Protein AF-0000000075701163 (afdb_homodimer)

Sequence (462 aa):
MAYDEPEAIIFLIDNSDTSINGDFDPSRLDAQKLACERLASYNLKQSPQTEIAIGSIGSECFGIQQSLLNTTSKLHKTFDKIYPGGEALVTKGLLCAMLALKYASRFITSKRIVLFLGSKNNLTNDDAKSIIEKANDENISIDIIAFGTEVDKLGVLEMITRYTYSESFYIRIRNSHNILSDSVLSSVLGPGSTQNQPESFEEDDELTAAIKASLEDSDDNDFYNTNEEIIMAYDEPEAIIFLIDNSDTSINGDFDPSRLDAQKLACERLASYNLKQSPQTEIAIGSIGSECFGIQQSLLNTTSKLHKTFDKIYPGGEALVTKGLLCAMLALKYASRFITSKRIVLFLGSKNNLTNDDAKSIIEKANDENISIDIIAFGTEVDKLGVLEMITRYTYSESFYIRIRNSHNILSDSVLSSVLGPGSTQNQPESFEEDDELTAAIKASLEDSDDNDFYNTNEEII

Nearest PDB structures (foldseek):
  8jtl-assembly1_B  TM=9.350E-01  e=1.895E-15  Arabidopsis thaliana
  8j4a-assembly1_B  TM=9.316E-01  e=2.907E-15  Arabidopsis thaliana
  2x5n-assembly1_A  TM=9.331E-01  e=6.842E-15  Schizosaccharomyces pombe
  8amz-assembly1_W  TM=9.413E-01  e=2.098E-13  Spinacia oleracea
  5mpe-assembly2_W  TM=9.015E-01  e=3.155E-11  Saccharomyces cerevisiae S288C

Organism: Trichomonas vaginalis (strain ATCC PRA-98 / G3) (NCBI:txid412133)

Radius of gyration: 23.23 Å; Cα contacts (8 Å, |Δi|>4): 938; chains: 2; bounding box: 44×66×68 Å

Structure (mmCIF, N/CA/C/O backbone):
data_AF-0000000075701163-model_v1
#
loop_
_entity.id
_entity.type
_entity.pdbx_description
1 polymer '26S proteasome regulatory subunit rpn10-related protein'
#
loop_
_atom_site.group_PDB
_atom_site.id
_atom_site.type_symbol
_atom_site.label_atom_id
_atom_site.label_alt_id
_atom_site.label_comp_id
_atom_site.label_asym_id
_atom_site.label_entity_id
_atom_site.label_seq_id
_atom_site.pdbx_PDB_ins_code
_atom_site.Cartn_x
_atom_site.Cartn_y
_atom_site.Cartn_z
_atom_site.occupancy
_atom_site.B_iso_or_equiv
_atom_site.auth_seq_id
_atom_site.auth_comp_id
_atom_site.auth_asym_id
_atom_site.auth_atom_id
_atom_site.pdbx_PDB_model_num
ATOM 1 N N . MET A 1 1 ? -22.578 -28.234 -10.336 1 47.91 1 MET A N 1
ATOM 2 C CA . MET A 1 1 ? -21.156 -28.531 -10.398 1 47.91 1 MET A CA 1
ATOM 3 C C . MET A 1 1 ? -20.422 -27.984 -9.172 1 47.91 1 MET A C 1
ATOM 5 O O . MET A 1 1 ? -20.734 -26.891 -8.711 1 47.91 1 MET A O 1
ATOM 9 N N . ALA A 1 2 ? -19.844 -28.844 -8.359 1 70.44 2 ALA A N 1
ATOM 10 C CA . ALA A 1 2 ? -19.266 -28.484 -7.062 1 70.44 2 ALA A CA 1
ATOM 11 C C . ALA A 1 2 ? -18.094 -27.531 -7.23 1 70.44 2 ALA A C 1
ATOM 13 O O . ALA A 1 2 ? -17.141 -27.828 -7.961 1 70.44 2 ALA A O 1
ATOM 14 N N . TYR A 1 3 ? -18.219 -26.281 -7.066 1 82.56 3 TYR A N 1
ATOM 15 C CA . TYR A 1 3 ? -17.156 -25.297 -7.168 1 82.56 3 TYR A CA 1
ATOM 16 C C . TYR A 1 3 ? -16.141 -25.453 -6.031 1 82.56 3 TYR A C 1
ATOM 18 O O . TYR A 1 3 ? -16.5 -25.938 -4.953 1 82.56 3 TYR A O 1
ATOM 26 N N . ASP A 1 4 ? -14.82 -25.25 -6.43 1 88.31 4 ASP A N 1
ATOM 27 C CA . ASP A 1 4 ? -13.812 -25.156 -5.375 1 88.31 4 ASP A CA 1
ATOM 28 C C . ASP A 1 4 ? -14.188 -24.062 -4.363 1 88.31 4 ASP A C 1
ATOM 30 O O . ASP A 1 4 ? -15.039 -23.219 -4.645 1 88.31 4 ASP A O 1
ATOM 34 N N . GLU A 1 5 ? -13.617 -24.188 -3.184 1 92.62 5 GLU A N 1
ATOM 35 C CA . GLU A 1 5 ? -13.812 -23.156 -2.174 1 92.62 5 GLU A CA 1
ATOM 36 C C . GLU A 1 5 ? -13.312 -21.797 -2.672 1 92.62 5 GLU A C 1
ATOM 38 O O . GLU A 1 5 ? -12.242 -21.719 -3.285 1 92.62 5 GLU A O 1
ATOM 43 N N . PRO A 1 6 ? -14.086 -20.781 -2.42 1 96.06 6 PRO A N 1
ATOM 44 C CA . PRO A 1 6 ? -13.664 -19.453 -2.855 1 96.06 6 PRO A CA 1
ATOM 45 C C . PRO A 1 6 ? -12.422 -18.953 -2.123 1 96.06 6 PRO A C 1
ATOM 47 O O . PRO A 1 6 ? -12.219 -19.281 -0.951 1 96.06 6 PRO A O 1
ATOM 50 N N . GLU A 1 7 ? -11.633 -18.203 -2.879 1 97.19 7 GLU A N 1
ATOM 51 C CA . GLU A 1 7 ? -10.445 -17.578 -2.305 1 97.19 7 GLU A CA 1
ATOM 52 C C . GLU A 1 7 ? -10.406 -16.078 -2.609 1 97.19 7 GLU A C 1
ATOM 54 O O . GLU A 1 7 ? -10.953 -15.633 -3.619 1 97.19 7 GLU A O 1
ATOM 59 N N . ALA A 1 8 ? -9.859 -15.32 -1.653 1 97.94 8 ALA A N 1
ATOM 60 C CA . ALA A 1 8 ? -9.414 -13.961 -1.953 1 97.94 8 ALA A CA 1
ATOM 61 C C . ALA A 1 8 ? -7.957 -13.945 -2.393 1 97.94 8 ALA A C 1
ATOM 63 O O . ALA A 1 8 ? -7.062 -14.289 -1.615 1 97.94 8 ALA A O 1
ATOM 64 N N . ILE A 1 9 ? -7.734 -13.57 -3.68 1 98.38 9 ILE A N 1
ATOM 65 C CA . ILE A 1 9 ? -6.398 -13.68 -4.254 1 98.38 9 ILE A CA 1
ATOM 66 C C . ILE A 1 9 ? -5.898 -12.289 -4.656 1 98.38 9 ILE A C 1
ATOM 68 O O . ILE A 1 9 ? -6.602 -11.539 -5.336 1 98.38 9 ILE A O 1
ATOM 72 N N . ILE A 1 10 ? -4.711 -11.93 -4.184 1 98.56 10 ILE A N 1
ATOM 73 C CA . ILE A 1 10 ? -4.039 -10.727 -4.672 1 98.56 10 ILE A CA 1
ATOM 74 C C . ILE A 1 10 ? -2.869 -11.125 -5.57 1 98.56 10 ILE A C 1
ATOM 76 O O . ILE A 1 10 ? -1.951 -11.82 -5.133 1 98.56 10 ILE A O 1
ATOM 80 N N . PHE A 1 11 ? -2.916 -10.688 -6.82 1 98.81 11 PHE A N 1
ATOM 81 C CA . PHE A 1 11 ? -1.769 -10.812 -7.707 1 98.81 11 PHE A CA 1
ATOM 82 C C . PHE A 1 11 ? -0.858 -9.594 -7.59 1 98.81 11 PHE A C 1
ATOM 84 O O . PHE A 1 11 ? -1.31 -8.461 -7.75 1 98.81 11 PHE A O 1
ATOM 91 N N . LEU A 1 12 ? 0.351 -9.805 -7.254 1 98.69 12 LEU A N 1
ATOM 92 C CA . LEU A 1 12 ? 1.346 -8.734 -7.176 1 98.69 12 LEU A CA 1
ATOM 93 C C . LEU A 1 12 ? 2.238 -8.734 -8.414 1 98.69 12 LEU A C 1
ATOM 95 O O . LEU A 1 12 ? 2.977 -9.695 -8.648 1 98.69 12 LEU A O 1
ATOM 99 N N . ILE A 1 13 ? 2.193 -7.625 -9.117 1 98.5 13 ILE A N 1
ATOM 100 C CA . ILE A 1 13 ? 2.92 -7.465 -10.367 1 98.5 13 ILE A CA 1
ATOM 101 C C . ILE A 1 13 ? 4.25 -6.762 -10.109 1 98.5 13 ILE A C 1
ATOM 103 O O . ILE A 1 13 ? 4.293 -5.734 -9.43 1 98.5 13 ILE A O 1
ATOM 107 N N . ASP A 1 14 ? 5.316 -7.34 -10.625 1 98.44 14 ASP A N 1
ATOM 108 C CA . ASP A 1 14 ? 6.605 -6.652 -10.633 1 98.44 14 ASP A CA 1
ATOM 109 C C . ASP A 1 14 ? 6.664 -5.602 -11.734 1 98.44 14 ASP A C 1
ATOM 111 O O . ASP A 1 14 ? 6.93 -5.93 -12.898 1 98.44 14 ASP A O 1
ATOM 115 N N . ASN A 1 15 ? 6.422 -4.375 -11.336 1 97.81 15 ASN A N 1
ATOM 116 C CA . ASN A 1 15 ? 6.5 -3.268 -12.289 1 97.81 15 ASN A CA 1
ATOM 117 C C . ASN A 1 15 ? 7.777 -2.457 -12.094 1 97.81 15 ASN A C 1
ATOM 119 O O . ASN A 1 15 ? 7.789 -1.245 -12.312 1 97.81 15 ASN A O 1
ATOM 123 N N . SER 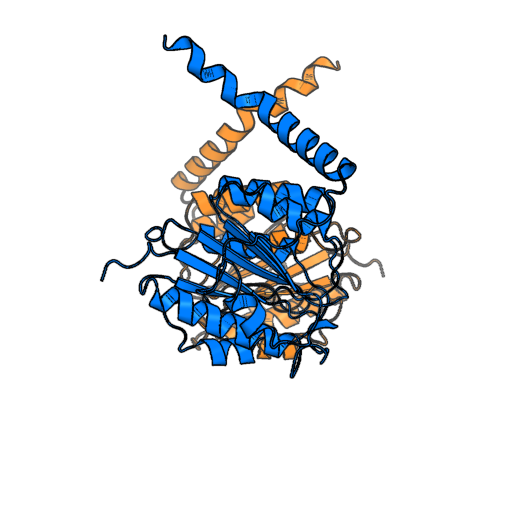A 1 16 ? 8.859 -3.113 -11.648 1 96.81 16 SER A N 1
ATOM 124 C CA . SER A 1 16 ? 10.148 -2.439 -11.516 1 96.81 16 SER A CA 1
ATOM 125 C C . SER A 1 16 ? 10.703 -2.039 -12.883 1 96.81 16 SER A C 1
ATOM 127 O O . SER A 1 16 ? 10.109 -2.344 -13.914 1 96.81 16 SER A O 1
ATOM 129 N N . ASP A 1 17 ? 11.836 -1.36 -12.867 1 96.94 17 ASP A N 1
ATOM 130 C CA . ASP A 1 17 ? 12.484 -0.899 -14.086 1 96.94 17 ASP A CA 1
ATOM 131 C C . ASP A 1 17 ? 12.766 -2.064 -15.039 1 96.94 17 ASP A C 1
ATOM 133 O O . ASP A 1 17 ? 12.648 -1.921 -16.25 1 96.94 17 ASP A O 1
ATOM 137 N N . THR A 1 18 ? 13.07 -3.213 -14.562 1 97.25 18 THR A N 1
ATOM 138 C CA . THR A 1 18 ? 13.43 -4.391 -15.344 1 97.25 18 THR A CA 1
ATOM 139 C C . THR A 1 18 ? 12.219 -4.918 -16.109 1 97.25 18 THR A C 1
ATOM 141 O O . THR A 1 18 ? 12.367 -5.664 -17.078 1 97.25 18 THR A O 1
ATOM 144 N N . SER A 1 19 ? 11.062 -4.445 -15.727 1 97.19 19 SER A N 1
ATOM 145 C CA . SER A 1 19 ? 9.844 -4.992 -16.312 1 97.19 19 SER A CA 1
ATOM 146 C C . SER A 1 19 ? 9.672 -4.516 -17.75 1 97.19 19 SER A C 1
ATOM 148 O O . SER A 1 19 ? 8.836 -5.051 -18.5 1 97.19 19 SER A O 1
ATOM 150 N N . ILE A 1 20 ? 10.445 -3.555 -18.188 1 97.19 20 ILE A N 1
ATOM 151 C CA . ILE A 1 20 ? 10.375 -3.053 -19.547 1 97.19 20 ILE A CA 1
ATOM 152 C C . ILE A 1 20 ? 11.117 -4.004 -20.484 1 97.19 20 ILE A C 1
ATOM 154 O O . ILE A 1 20 ? 11.008 -3.885 -21.719 1 97.19 20 ILE A O 1
ATOM 158 N N . ASN A 1 21 ? 11.906 -4.922 -19.938 1 95.56 21 ASN A N 1
ATOM 159 C CA . ASN A 1 21 ? 12.719 -5.82 -20.75 1 95.56 21 ASN A CA 1
ATOM 160 C C . ASN A 1 21 ? 11.844 -6.668 -21.688 1 95.56 21 ASN A C 1
ATOM 162 O O . ASN A 1 21 ? 10.766 -7.113 -21.297 1 95.56 21 ASN A O 1
ATOM 166 N N . GLY A 1 22 ? 12.352 -7.039 -22.797 1 94.94 22 GLY A N 1
ATOM 167 C CA . GLY A 1 22 ? 11.586 -7.723 -23.828 1 94.94 22 GLY A CA 1
ATOM 168 C C . GLY A 1 22 ? 11.898 -9.203 -23.922 1 94.94 22 GLY A C 1
ATOM 169 O O . GLY A 1 22 ? 11.531 -9.859 -24.891 1 94.94 22 GLY A O 1
ATOM 170 N N . ASP A 1 23 ? 12.57 -9.766 -22.938 1 94.69 23 ASP A N 1
ATOM 171 C CA . ASP A 1 23 ? 12.93 -11.18 -22.984 1 94.69 23 ASP A CA 1
ATOM 172 C C . ASP A 1 23 ? 11.703 -12.07 -22.797 1 94.69 23 ASP A C 1
ATOM 174 O O . ASP A 1 23 ? 11.719 -13.25 -23.156 1 94.69 23 ASP A O 1
ATOM 178 N N . PHE A 1 24 ? 10.727 -11.586 -22.156 1 95.19 24 PHE A N 1
ATOM 179 C CA . PHE A 1 24 ? 9.383 -12.156 -22.141 1 95.19 24 PHE A CA 1
ATOM 180 C C . PHE A 1 24 ? 8.422 -11.297 -22.953 1 95.19 24 PHE A C 1
ATOM 182 O O . PHE A 1 24 ? 8.133 -10.164 -22.578 1 95.19 24 PHE A O 1
ATOM 189 N N . ASP A 1 25 ? 7.91 -11.867 -23.938 1 92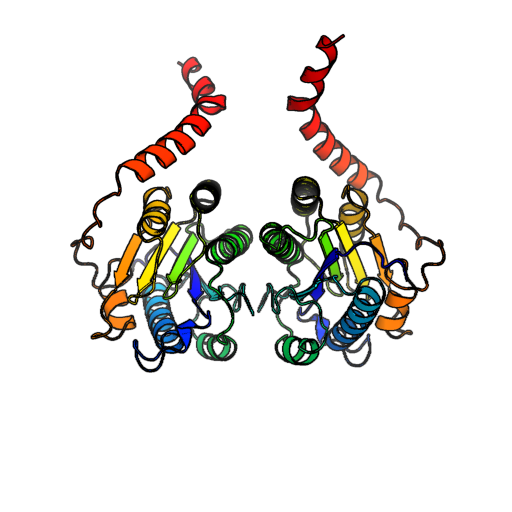.56 25 ASP A N 1
ATOM 190 C CA . ASP A 1 25 ? 7.246 -11.094 -24.984 1 92.56 25 ASP A CA 1
ATOM 191 C C . ASP A 1 25 ? 5.906 -10.547 -24.5 1 92.56 25 ASP A C 1
ATOM 193 O O . ASP A 1 25 ? 5.129 -11.273 -23.875 1 92.56 25 ASP A O 1
ATOM 197 N N . PRO A 1 26 ? 5.555 -9.273 -25.031 1 95.5 26 PRO A N 1
ATOM 198 C CA . PRO A 1 26 ? 6.367 -8.219 -25.641 1 95.5 26 PRO A CA 1
ATOM 199 C C . PRO A 1 26 ? 7.27 -7.512 -24.625 1 95.5 26 PRO A C 1
ATOM 201 O O . PRO A 1 26 ? 8.242 -6.855 -25.016 1 95.5 26 PRO A O 1
ATOM 204 N N . SER A 1 27 ? 6.938 -7.457 -23.359 1 96.81 27 SER A N 1
ATOM 205 C CA . SER A 1 27 ? 7.742 -7.023 -22.219 1 96.81 27 SER A CA 1
ATOM 206 C C . SER A 1 27 ? 7.449 -7.863 -20.984 1 96.81 27 SER A C 1
ATOM 208 O O . SER A 1 27 ? 6.414 -8.531 -20.922 1 96.81 27 SER A O 1
ATOM 210 N N . ARG A 1 28 ? 8.367 -7.867 -20.078 1 97.44 28 ARG A N 1
ATOM 211 C CA . ARG A 1 28 ? 8.117 -8.586 -18.828 1 97.44 28 ARG A CA 1
ATOM 212 C C . ARG A 1 28 ? 6.816 -8.125 -18.188 1 97.44 28 ARG A C 1
ATOM 214 O O . ARG A 1 28 ? 6.062 -8.93 -17.641 1 97.44 28 ARG A O 1
ATOM 221 N N . LEU A 1 29 ? 6.578 -6.824 -18.219 1 98.19 29 LEU A N 1
ATOM 222 C CA . LEU A 1 29 ? 5.355 -6.277 -17.641 1 98.19 29 LEU A CA 1
ATOM 223 C C . LEU A 1 29 ? 4.125 -6.832 -18.344 1 98.19 29 LEU A C 1
ATOM 225 O O . LEU A 1 29 ? 3.193 -7.312 -17.688 1 98.19 29 LEU A O 1
ATOM 229 N N . ASP A 1 30 ? 4.145 -6.801 -19.641 1 97.75 30 ASP A N 1
ATOM 230 C CA . ASP A 1 30 ? 3.008 -7.297 -20.406 1 97.75 30 ASP A CA 1
ATOM 231 C C . ASP A 1 30 ? 2.826 -8.805 -20.203 1 97.75 30 ASP A C 1
ATOM 233 O O . ASP A 1 30 ? 1.697 -9.297 -20.156 1 97.75 30 ASP A O 1
ATOM 237 N N . ALA A 1 31 ? 3.898 -9.492 -20.156 1 97.81 31 ALA A N 1
ATOM 238 C CA . ALA A 1 31 ? 3.854 -10.938 -19.938 1 97.81 31 ALA A CA 1
ATOM 239 C C . ALA A 1 31 ? 3.211 -11.273 -18.594 1 97.81 31 ALA A C 1
ATOM 241 O O . ALA A 1 31 ? 2.412 -12.211 -18.5 1 97.81 31 ALA A O 1
ATOM 242 N N . GLN A 1 32 ? 3.578 -10.57 -17.547 1 98.25 32 GLN A N 1
ATOM 243 C CA . GLN A 1 32 ? 2.975 -10.758 -16.234 1 98.25 32 GLN A CA 1
ATOM 244 C C . GLN A 1 32 ? 1.476 -10.477 -16.266 1 98.25 32 GLN A C 1
ATOM 246 O O . GLN A 1 32 ? 0.684 -11.234 -15.703 1 98.25 32 GLN A O 1
ATOM 251 N N . LYS A 1 33 ? 1.145 -9.32 -16.922 1 98.25 33 LYS A N 1
ATOM 252 C CA . LYS A 1 33 ? -0.262 -8.945 -17.016 1 98.25 33 LYS A CA 1
ATOM 253 C C . LYS A 1 33 ? -1.088 -10.047 -17.672 1 98.25 33 LYS A C 1
ATOM 255 O O . LYS A 1 33 ? -2.16 -10.398 -17.172 1 98.25 33 LYS A O 1
ATOM 260 N N . LEU A 1 34 ? -0.58 -10.594 -18.766 1 97.75 34 LEU A N 1
ATOM 261 C CA . LEU A 1 34 ? -1.268 -11.672 -19.484 1 97.75 34 LEU A CA 1
ATOM 262 C C . LEU A 1 34 ? -1.394 -12.906 -18.594 1 97.75 34 LEU A C 1
ATOM 264 O O . LEU A 1 34 ? -2.461 -13.523 -18.531 1 97.75 34 LEU A O 1
ATOM 268 N N . ALA A 1 35 ? -0.301 -13.289 -17.938 1 97.81 35 ALA A N 1
ATOM 269 C CA . ALA A 1 35 ? -0.323 -14.445 -17.047 1 97.81 35 ALA A CA 1
ATOM 270 C C . ALA A 1 35 ? -1.339 -14.25 -15.914 1 97.81 35 ALA A C 1
ATOM 272 O O . ALA A 1 35 ? -2.086 -15.172 -15.586 1 97.81 35 ALA A O 1
ATOM 273 N N . CYS A 1 36 ? -1.341 -13.102 -15.359 1 98.06 36 CYS A N 1
ATOM 274 C CA . CYS A 1 36 ? -2.277 -12.75 -14.297 1 98.06 36 CYS A CA 1
ATOM 275 C C . CYS A 1 36 ? -3.719 -12.875 -14.781 1 98.06 36 CYS A C 1
ATOM 277 O O . CYS A 1 36 ? -4.559 -13.461 -14.094 1 98.06 36 CYS A O 1
ATOM 279 N N . GLU A 1 37 ? -3.953 -12.289 -15.891 1 97.81 37 GLU A N 1
ATOM 280 C CA . GLU A 1 37 ? -5.297 -12.312 -16.453 1 97.81 37 GLU A CA 1
ATOM 281 C C . GLU A 1 37 ? -5.781 -13.742 -16.672 1 97.81 37 GLU A C 1
ATOM 283 O O . GLU A 1 37 ? -6.918 -14.078 -16.328 1 97.81 37 GLU A O 1
ATOM 288 N N . ARG A 1 38 ? -5.004 -14.562 -17.203 1 97.19 38 ARG A N 1
ATOM 289 C CA . ARG A 1 38 ? -5.375 -15.945 -17.469 1 97.19 38 ARG A CA 1
ATOM 290 C C . ARG A 1 38 ? -5.531 -16.75 -16.188 1 97.19 38 ARG A C 1
ATOM 292 O O . ARG A 1 38 ? -6.445 -17.562 -16.062 1 97.19 38 ARG A O 1
ATOM 299 N N . LEU A 1 39 ? -4.625 -16.531 -15.234 1 97.5 39 LEU A N 1
ATOM 300 C CA . LEU A 1 39 ? -4.746 -17.203 -13.945 1 97.5 39 LEU A CA 1
ATOM 301 C C . LEU A 1 39 ? -6.027 -16.766 -13.234 1 97.5 39 LEU A C 1
ATOM 303 O O . LEU A 1 39 ? -6.719 -17.609 -12.641 1 97.5 39 LEU A O 1
ATOM 307 N N . ALA A 1 40 ? -6.289 -15.469 -13.25 1 97.81 40 ALA A N 1
ATOM 308 C CA . ALA A 1 40 ? -7.5 -14.945 -12.633 1 97.81 40 ALA A CA 1
ATOM 309 C C . ALA A 1 40 ? -8.75 -15.578 -13.242 1 97.81 40 ALA A C 1
ATOM 311 O O . ALA A 1 40 ? -9.664 -15.977 -12.516 1 97.81 40 ALA A O 1
ATOM 312 N N . SER A 1 41 ? -8.766 -15.656 -14.57 1 97.25 41 SER A N 1
ATOM 313 C CA . SER A 1 41 ? -9.883 -16.266 -15.266 1 97.25 41 SER A CA 1
ATOM 314 C C . SER A 1 41 ? -10.047 -17.734 -14.867 1 97.25 41 SER A C 1
ATOM 316 O O . SER A 1 41 ? -11.164 -18.203 -14.648 1 97.25 41 SER A O 1
ATOM 318 N N . TYR A 1 42 ? -8.953 -18.422 -14.789 1 96.69 42 TYR A N 1
ATOM 319 C CA . TYR A 1 42 ? -8.961 -19.828 -14.383 1 96.69 42 TYR A CA 1
ATOM 320 C C . TYR A 1 42 ? -9.523 -19.969 -12.969 1 96.69 42 TYR A C 1
ATOM 322 O O . TYR A 1 42 ? -10.391 -20.812 -12.727 1 96.69 42 TYR A O 1
ATOM 330 N N . ASN A 1 43 ? -9.039 -19.109 -12.023 1 96.75 43 ASN A N 1
ATOM 331 C CA . ASN A 1 43 ? -9.492 -19.156 -10.633 1 96.75 43 ASN A CA 1
ATOM 332 C C . ASN A 1 43 ? -10.992 -18.906 -10.523 1 96.75 43 ASN A C 1
ATOM 334 O O . ASN A 1 43 ? -11.688 -19.578 -9.758 1 96.75 43 ASN A O 1
ATOM 338 N N . LEU A 1 44 ? -11.469 -17.906 -11.273 1 96.88 44 LEU A N 1
ATOM 339 C CA . LEU A 1 44 ? -12.883 -17.531 -11.227 1 96.88 44 LEU A CA 1
ATOM 340 C C . LEU A 1 44 ? -13.75 -18.625 -11.828 1 96.88 44 LEU A C 1
ATOM 342 O O . LEU A 1 44 ? -14.891 -18.828 -11.391 1 96.88 44 LEU A O 1
ATOM 346 N N . LYS A 1 45 ? -13.258 -19.328 -12.844 1 95.5 45 LYS A N 1
ATOM 347 C CA . LYS A 1 45 ? -13.977 -20.469 -13.422 1 95.5 45 LYS A CA 1
ATOM 348 C C . LYS A 1 45 ? -14.094 -21.609 -12.422 1 95.5 45 LYS A C 1
ATOM 350 O O . LYS A 1 45 ? -15.117 -22.297 -12.359 1 95.5 45 LYS A O 1
ATOM 355 N N . GLN A 1 46 ? -13.016 -21.812 -11.641 1 94.69 46 GLN A N 1
ATOM 356 C CA . GLN A 1 46 ? -13.008 -22.875 -10.641 1 94.69 46 GLN A CA 1
ATOM 357 C C . GLN A 1 46 ? -13.938 -22.547 -9.477 1 94.69 46 GLN A C 1
ATOM 359 O O . GLN A 1 46 ? -14.523 -23.453 -8.867 1 94.69 46 GLN A O 1
ATOM 364 N N . SER A 1 47 ? -14.016 -21.297 -9.156 1 95.75 47 SER A N 1
ATOM 365 C CA . SER A 1 47 ? -14.859 -20.812 -8.062 1 95.75 47 SER A CA 1
ATOM 366 C C . SER A 1 47 ? -15.32 -19.391 -8.312 1 95.75 47 SER A C 1
ATOM 368 O O . SER A 1 47 ? -14.625 -18.438 -7.961 1 95.75 47 SER A O 1
ATOM 370 N N . PRO A 1 48 ? -16.562 -19.219 -8.711 1 95.44 48 PRO A N 1
ATOM 371 C CA . PRO A 1 48 ? -17.062 -17.906 -9.141 1 95.44 48 PRO A CA 1
ATOM 372 C C . PRO A 1 48 ? -17.109 -16.906 -7.992 1 95.44 48 PRO A C 1
ATOM 374 O O . PRO A 1 48 ? -17.203 -15.695 -8.234 1 95.44 48 PRO A O 1
ATOM 377 N N . GLN A 1 49 ? -17.078 -17.375 -6.785 1 95.88 49 GLN A N 1
ATOM 378 C CA . GLN A 1 49 ? -17.141 -16.469 -5.637 1 95.88 49 GLN A CA 1
ATOM 379 C C . GLN A 1 49 ? -15.75 -15.969 -5.258 1 95.88 49 GLN A C 1
ATOM 381 O O . GLN A 1 49 ? -15.609 -15.102 -4.391 1 95.88 49 GLN A O 1
ATOM 386 N N . THR A 1 50 ? -14.773 -16.516 -5.973 1 96.88 50 THR A N 1
ATOM 387 C CA . THR A 1 50 ? -13.406 -16.047 -5.766 1 96.88 50 THR A CA 1
ATOM 388 C C . THR A 1 50 ? -13.289 -14.562 -6.094 1 96.88 50 THR A C 1
ATOM 390 O O . THR A 1 50 ? -13.93 -14.078 -7.027 1 96.88 50 THR A O 1
ATOM 393 N N . GLU A 1 51 ? -12.508 -13.828 -5.262 1 97 51 GLU A N 1
ATOM 394 C CA . GLU A 1 51 ? -12.242 -12.414 -5.496 1 97 51 GLU A CA 1
ATOM 395 C C . GLU A 1 51 ? -10.773 -12.172 -5.824 1 97 51 GLU A C 1
ATOM 397 O O . GLU A 1 51 ? -9.891 -12.805 -5.238 1 97 51 GLU A O 1
ATOM 402 N N . ILE A 1 52 ? -10.617 -11.242 -6.816 1 97.62 52 ILE A N 1
ATOM 403 C CA . ILE A 1 52 ? -9.281 -10.992 -7.336 1 97.62 52 ILE A CA 1
ATOM 404 C C . ILE A 1 52 ? -8.922 -9.516 -7.156 1 97.62 52 ILE A C 1
ATOM 406 O O . ILE A 1 52 ? -9.727 -8.641 -7.488 1 97.62 52 ILE A O 1
ATOM 410 N N . ALA A 1 53 ? -7.777 -9.266 -6.578 1 97.62 53 ALA A N 1
ATOM 411 C CA . ALA A 1 53 ? -7.18 -7.93 -6.531 1 97.62 53 ALA A CA 1
ATOM 412 C C . ALA A 1 53 ? -5.84 -7.906 -7.262 1 97.62 53 ALA A C 1
ATOM 414 O O . ALA A 1 53 ? -5.211 -8.945 -7.453 1 97.62 53 ALA A O 1
ATOM 415 N N . ILE A 1 54 ? -5.449 -6.672 -7.66 1 98.12 54 ILE A N 1
ATOM 416 C CA . ILE A 1 54 ? -4.176 -6.465 -8.344 1 98.12 54 ILE A CA 1
ATOM 417 C C . ILE A 1 54 ? -3.334 -5.449 -7.578 1 98.12 54 ILE A C 1
ATOM 419 O O . ILE A 1 54 ? -3.836 -4.398 -7.168 1 98.12 54 ILE A O 1
ATOM 423 N N . GLY A 1 55 ? -2.129 -5.773 -7.355 1 97.62 55 GLY A N 1
ATOM 424 C CA . GLY A 1 55 ? -1.154 -4.852 -6.793 1 97.62 55 GLY A CA 1
ATOM 425 C C . GLY A 1 55 ? 0.136 -4.789 -7.59 1 97.62 55 GLY A C 1
ATOM 426 O O . GLY A 1 55 ? 0.317 -5.547 -8.547 1 97.62 55 GLY A O 1
ATOM 427 N N . SER A 1 56 ? 0.943 -3.867 -7.273 1 97.12 56 SER A N 1
ATOM 428 C CA . SER A 1 56 ? 2.258 -3.713 -7.887 1 97.12 56 SER A CA 1
ATOM 429 C C . SER A 1 56 ? 3.338 -3.494 -6.832 1 97.12 56 SER A C 1
ATOM 431 O O . SER A 1 56 ? 3.039 -3.113 -5.699 1 97.12 56 SER A O 1
ATOM 433 N N . ILE A 1 57 ? 4.598 -3.756 -7.25 1 97.06 57 ILE A N 1
ATOM 434 C CA . ILE A 1 57 ? 5.617 -3.748 -6.207 1 97.06 57 ILE A CA 1
ATOM 435 C C . ILE A 1 57 ? 6.781 -2.857 -6.629 1 97.06 57 ILE A C 1
ATOM 437 O O . ILE A 1 57 ? 7.82 -2.826 -5.965 1 97.06 57 ILE A O 1
ATOM 441 N N . GLY A 1 58 ? 6.68 -2.127 -7.711 1 95.44 58 GLY A N 1
ATOM 442 C CA . GLY A 1 58 ? 7.707 -1.164 -8.078 1 95.44 58 GLY A CA 1
ATOM 443 C C . GLY A 1 58 ? 7.785 0.016 -7.125 1 95.44 58 GLY A C 1
ATOM 444 O O . GLY A 1 58 ? 6.754 0.524 -6.676 1 95.44 58 GLY A O 1
ATOM 445 N N . SER A 1 59 ? 8.938 0.467 -6.934 1 91.56 59 SER A N 1
ATOM 446 C CA . SER A 1 59 ? 9.148 1.446 -5.871 1 91.56 59 SER A CA 1
ATOM 447 C C . SER A 1 59 ? 8.578 2.809 -6.254 1 91.56 59 SER A C 1
ATOM 449 O O . SER A 1 59 ? 8.344 3.652 -5.387 1 91.56 59 SER A O 1
ATOM 451 N N . GLU A 1 60 ? 8.461 3.105 -7.488 1 87.69 60 GLU A N 1
ATOM 452 C CA . GLU A 1 60 ? 7.887 4.387 -7.883 1 87.69 60 GLU A CA 1
ATOM 453 C C . GLU A 1 60 ? 6.391 4.438 -7.59 1 87.69 60 GLU A C 1
ATOM 455 O O . GLU A 1 60 ? 5.848 5.5 -7.285 1 87.69 60 GLU A O 1
ATOM 460 N N . CYS A 1 61 ? 5.738 3.354 -7.734 1 86.31 61 CYS A N 1
ATOM 461 C CA . CYS A 1 61 ? 4.312 3.203 -7.461 1 86.31 61 CYS A CA 1
ATOM 462 C C . CYS A 1 61 ? 3.988 1.779 -7.02 1 86.31 61 CYS A C 1
ATOM 464 O O . CYS A 1 61 ? 3.99 0.858 -7.84 1 86.31 61 CYS A O 1
ATOM 466 N N . PHE A 1 62 ? 3.74 1.687 -5.691 1 89.25 62 PHE A N 1
ATOM 467 C CA . PHE A 1 62 ? 3.393 0.346 -5.234 1 89.25 62 PHE A CA 1
ATOM 468 C C . PHE A 1 62 ? 2.135 0.376 -4.375 1 89.25 62 PHE A C 1
ATOM 470 O O . PHE A 1 62 ? 1.75 1.431 -3.865 1 89.25 62 PHE A O 1
ATOM 477 N N . GLY A 1 63 ? 1.572 -0.847 -4.32 1 93.12 63 GLY A N 1
ATOM 478 C CA . GLY A 1 63 ? 0.348 -1.008 -3.553 1 93.12 63 GLY A CA 1
ATOM 479 C C . GLY A 1 63 ? -0.757 -1.701 -4.328 1 93.12 63 GLY A C 1
ATOM 480 O O . GLY A 1 63 ? -0.484 -2.482 -5.242 1 93.12 63 GLY A O 1
ATOM 481 N N . ILE A 1 64 ? -1.996 -1.533 -3.805 1 94.75 64 ILE A N 1
ATOM 482 C CA . ILE A 1 64 ? -3.148 -2.17 -4.434 1 94.75 64 ILE A CA 1
ATOM 483 C C . ILE A 1 64 ? -3.729 -1.248 -5.504 1 94.75 64 ILE A C 1
ATOM 485 O O . ILE A 1 64 ? -4.062 -0.094 -5.223 1 94.75 64 ILE A O 1
ATOM 489 N N . GLN A 1 65 ? -3.797 -1.756 -6.699 1 93.62 65 GLN A N 1
ATOM 490 C CA . GLN A 1 65 ? -4.242 -0.976 -7.848 1 93.62 65 GLN A CA 1
ATOM 491 C C . GLN A 1 65 ? -5.715 -1.232 -8.148 1 93.62 65 GLN A C 1
ATOM 493 O O . GLN A 1 65 ? -6.375 -0.415 -8.797 1 93.62 65 GLN A O 1
ATOM 498 N N . GLN A 1 66 ? -6.141 -2.326 -7.742 1 93.5 66 GLN A N 1
ATOM 499 C CA . GLN A 1 66 ? -7.543 -2.723 -7.828 1 93.5 66 GLN A CA 1
ATOM 500 C C . GLN A 1 66 ? -7.941 -3.602 -6.648 1 93.5 66 GLN A C 1
ATOM 502 O O . GLN A 1 66 ? -7.258 -4.578 -6.332 1 93.5 66 GLN A O 1
ATOM 507 N N . SER A 1 67 ? -9.023 -3.209 -6.062 1 92.25 67 SER A N 1
ATOM 508 C CA . SER A 1 67 ? -9.508 -3.98 -4.922 1 92.25 67 SER A CA 1
ATOM 509 C C . SER A 1 67 ? -10.156 -5.285 -5.375 1 92.25 67 SER A C 1
ATOM 511 O O . SER A 1 67 ? -10.25 -5.555 -6.574 1 92.25 67 SER A O 1
ATOM 513 N N . LEU A 1 68 ? -10.5 -6.062 -4.398 1 94.31 68 LEU A N 1
ATOM 514 C CA . LEU A 1 68 ? -11.039 -7.402 -4.625 1 94.31 68 LEU A CA 1
ATOM 515 C C . LEU A 1 68 ? -12.367 -7.332 -5.371 1 94.31 68 LEU A C 1
ATOM 517 O O . LEU A 1 68 ? -13.305 -6.668 -4.922 1 94.31 68 LEU A O 1
ATOM 521 N N . LEU A 1 69 ? -12.352 -7.973 -6.539 1 94.44 69 LEU A N 1
ATOM 522 C CA . LEU A 1 69 ? -13.547 -8.109 -7.363 1 94.44 69 LEU A CA 1
ATOM 523 C C . LEU A 1 69 ? -13.734 -9.555 -7.812 1 94.44 69 LEU A C 1
ATOM 525 O O . LEU A 1 69 ? -12.758 -10.297 -7.953 1 94.44 69 LEU A O 1
ATOM 529 N N . ASN A 1 70 ? -14.969 -9.953 -8.062 1 95.88 70 ASN A N 1
ATOM 530 C CA . ASN A 1 70 ? -15.242 -11.312 -8.523 1 95.88 70 ASN A CA 1
ATOM 531 C C . ASN A 1 70 ? -15.422 -11.367 -10.039 1 95.88 70 ASN A C 1
ATOM 533 O O . ASN A 1 70 ? -16.266 -12.102 -10.539 1 95.88 70 ASN A O 1
ATOM 537 N N . THR A 1 71 ? -14.703 -10.5 -10.711 1 95.62 71 THR A N 1
ATOM 538 C CA . THR A 1 71 ? -14.75 -10.453 -12.172 1 95.62 71 THR A CA 1
ATOM 539 C C . THR A 1 71 ? -13.414 -9.969 -12.734 1 95.62 71 THR A C 1
ATOM 541 O O . THR A 1 71 ? -12.578 -9.438 -12 1 95.62 71 THR A O 1
ATOM 544 N N . THR A 1 72 ? -13.18 -10.242 -13.984 1 95.69 72 THR A N 1
ATOM 545 C CA . THR A 1 72 ? -11.969 -9.766 -14.648 1 95.69 72 THR A CA 1
ATOM 546 C C . THR A 1 72 ? -12.281 -8.555 -15.531 1 95.69 72 THR A C 1
ATOM 548 O O . THR A 1 72 ? -11.414 -8.086 -16.266 1 95.69 72 THR A O 1
ATOM 551 N N . SER A 1 73 ? -13.461 -7.992 -15.461 1 94.31 73 SER A N 1
ATOM 552 C CA . SER A 1 73 ? -13.938 -6.969 -16.391 1 94.31 73 SER A CA 1
ATOM 553 C C . SER A 1 73 ? -13.102 -5.699 -16.281 1 94.31 73 SER A C 1
ATOM 555 O O . SER A 1 73 ? -12.93 -4.973 -17.266 1 94.31 73 SER A O 1
ATOM 557 N N . LYS A 1 74 ? -12.516 -5.402 -15.141 1 91.75 74 LYS A N 1
ATOM 558 C CA . LYS A 1 74 ? -11.797 -4.148 -14.914 1 91.75 74 LYS A CA 1
ATOM 559 C C . LYS A 1 74 ? -10.289 -4.352 -15 1 91.75 74 LYS A C 1
ATOM 561 O O . LYS A 1 74 ? -9.523 -3.396 -14.898 1 91.75 74 LYS A O 1
ATOM 566 N N . LEU A 1 75 ? -9.82 -5.555 -15.297 1 94.12 75 LEU A N 1
ATOM 567 C CA . LEU A 1 75 ? -8.398 -5.871 -15.227 1 94.12 75 LEU A CA 1
ATOM 568 C C . LEU A 1 75 ? -7.605 -5.047 -16.234 1 94.12 75 LEU A C 1
ATOM 570 O O . LEU A 1 75 ? -6.535 -4.527 -15.914 1 94.12 75 LEU A O 1
ATOM 574 N N . HIS A 1 76 ? -8.211 -4.977 -17.359 1 93.38 76 HIS A N 1
ATOM 575 C CA . HIS A 1 76 ? -7.488 -4.27 -18.422 1 93.38 76 HIS A CA 1
ATOM 576 C C . HIS A 1 76 ? -7.273 -2.805 -18.047 1 93.38 76 HIS A C 1
ATOM 578 O O . HIS A 1 76 ? -6.188 -2.262 -18.266 1 93.38 76 HIS A O 1
ATOM 584 N N . LYS A 1 77 ? -8.297 -2.172 -17.531 1 91.5 77 LYS A N 1
ATOM 585 C CA . LYS A 1 77 ? -8.195 -0.782 -17.094 1 91.5 77 LYS A CA 1
ATOM 586 C C . LYS A 1 77 ? -7.176 -0.633 -15.961 1 91.5 77 LYS A C 1
ATOM 588 O O . LYS A 1 77 ? -6.41 0.332 -15.938 1 91.5 77 LYS A O 1
ATOM 593 N N . THR A 1 78 ? -7.199 -1.581 -15.102 1 92.81 78 THR A N 1
ATOM 594 C CA . THR A 1 78 ? -6.246 -1.586 -14 1 92.81 78 THR A CA 1
ATOM 595 C C . THR A 1 78 ? -4.816 -1.704 -14.516 1 92.81 78 THR A C 1
ATOM 597 O O . THR A 1 78 ? -3.934 -0.96 -14.086 1 92.81 78 THR A O 1
ATOM 600 N N . PHE A 1 79 ? -4.613 -2.578 -15.43 1 95.94 79 PHE A N 1
ATOM 601 C CA . PHE A 1 79 ? -3.287 -2.848 -15.977 1 95.94 79 PHE A CA 1
ATOM 602 C C . PHE A 1 79 ? -2.738 -1.623 -16.703 1 95.94 79 PHE A C 1
ATOM 604 O O . PHE A 1 79 ? -1.529 -1.379 -16.688 1 95.94 79 PHE A O 1
ATOM 611 N N . ASP A 1 80 ? -3.627 -0.815 -17.25 1 92.44 80 ASP A N 1
ATOM 612 C CA . ASP A 1 80 ? -3.23 0.398 -17.969 1 92.44 80 ASP A CA 1
ATOM 613 C C . ASP A 1 80 ? -2.631 1.425 -17 1 92.44 80 ASP A C 1
ATOM 615 O O . ASP A 1 80 ? -1.911 2.33 -17.422 1 92.44 80 ASP A O 1
ATOM 619 N N . LYS A 1 81 ? -2.904 1.242 -15.773 1 87.69 81 LYS A N 1
ATOM 620 C CA . LYS A 1 81 ? -2.467 2.221 -14.781 1 87.69 81 LYS A CA 1
ATOM 621 C C . LYS A 1 81 ? -1.164 1.785 -14.117 1 87.69 81 LYS A C 1
ATOM 623 O O . LYS A 1 81 ? -0.611 2.51 -13.289 1 87.69 81 LYS A O 1
ATOM 628 N N . ILE A 1 82 ? -0.69 0.616 -14.484 1 93.81 82 ILE A N 1
ATOM 629 C CA . ILE A 1 82 ? 0.545 0.105 -13.906 1 93.81 82 ILE A CA 1
ATOM 630 C C . ILE A 1 82 ? 1.721 0.42 -14.828 1 93.81 82 ILE A C 1
ATOM 632 O O . ILE A 1 82 ? 1.809 -0.114 -15.93 1 93.81 82 ILE A O 1
ATOM 636 N N . TYR A 1 83 ? 2.584 1.292 -14.328 1 92.31 83 TYR A N 1
ATOM 637 C CA . TYR A 1 83 ? 3.742 1.72 -15.102 1 92.31 83 TYR A CA 1
ATOM 638 C C . TYR A 1 83 ? 5.039 1.247 -14.453 1 92.31 83 TYR A C 1
ATOM 640 O O . TYR A 1 83 ? 5.121 1.134 -13.227 1 92.31 83 TYR A O 1
ATOM 648 N N . PRO A 1 84 ? 6.02 0.993 -15.375 1 95.88 84 PRO A N 1
ATOM 649 C CA . PRO A 1 84 ? 7.312 0.583 -14.82 1 95.88 84 PRO A CA 1
ATOM 650 C C . PRO A 1 84 ? 7.992 1.697 -14.031 1 95.88 84 PRO A C 1
ATOM 652 O O . PRO A 1 84 ? 7.91 2.869 -14.406 1 95.88 84 PRO A O 1
ATOM 655 N N . GLY A 1 85 ? 8.617 1.289 -12.938 1 93.75 85 GLY A N 1
ATOM 656 C CA . GLY A 1 85 ? 9.414 2.293 -12.25 1 93.75 85 GLY A CA 1
ATOM 657 C C . GLY A 1 85 ? 10.07 1.776 -10.984 1 93.75 85 GLY A C 1
ATOM 658 O O . GLY A 1 85 ? 9.414 1.126 -10.164 1 93.75 85 GLY A O 1
ATOM 659 N N . GLY A 1 86 ? 11.391 2.082 -10.883 1 93.69 86 GLY A N 1
ATOM 660 C CA . GLY A 1 86 ? 12.102 1.847 -9.633 1 93.69 86 GLY A CA 1
ATOM 661 C C . GLY A 1 86 ? 12.523 0.402 -9.453 1 93.69 86 GLY A C 1
ATOM 662 O O . GLY A 1 86 ? 12.797 -0.297 -10.43 1 93.69 86 GLY A O 1
ATOM 663 N N . GLU A 1 87 ? 12.727 0.026 -8.164 1 94.88 87 GLU A N 1
ATOM 664 C CA . GLU A 1 87 ? 13.141 -1.324 -7.793 1 94.88 87 GLU A CA 1
ATOM 665 C C . GLU A 1 87 ? 11.961 -2.135 -7.262 1 94.88 87 GLU A C 1
ATOM 667 O O . GLU A 1 87 ? 10.953 -1.567 -6.832 1 94.88 87 GLU A O 1
ATOM 672 N N . ALA A 1 88 ? 12.078 -3.416 -7.34 1 96.38 88 ALA A N 1
ATOM 673 C CA . ALA A 1 88 ? 11.039 -4.289 -6.797 1 96.38 88 ALA A CA 1
ATOM 674 C C . ALA A 1 88 ? 11.062 -4.293 -5.273 1 96.38 88 ALA A C 1
ATOM 676 O O . ALA A 1 88 ? 12.086 -4.625 -4.664 1 96.38 88 ALA A O 1
ATOM 677 N N . LEU A 1 89 ? 10 -3.895 -4.703 1 94.56 89 LEU A N 1
ATOM 678 C CA . LEU A 1 89 ? 9.844 -3.879 -3.254 1 94.56 89 LEU A CA 1
ATOM 679 C C . LEU A 1 89 ? 9.078 -5.105 -2.775 1 94.56 89 LEU A C 1
ATOM 681 O O . LEU A 1 89 ? 7.93 -4.996 -2.34 1 94.56 89 LEU A O 1
ATOM 685 N N . VAL A 1 90 ? 9.734 -6.254 -2.709 1 96.94 90 VAL A N 1
ATOM 686 C CA . VAL A 1 90 ? 9.094 -7.535 -2.439 1 96.94 90 VAL A CA 1
ATOM 687 C C . VAL A 1 90 ? 8.484 -7.523 -1.04 1 96.94 90 VAL A C 1
ATOM 689 O O . VAL A 1 90 ? 7.309 -7.844 -0.867 1 96.94 90 VAL A O 1
ATOM 692 N N . THR A 1 91 ? 9.273 -7.125 -0.068 1 95.81 91 THR A N 1
ATOM 693 C CA . THR A 1 91 ? 8.805 -7.129 1.313 1 95.81 91 THR A CA 1
ATOM 694 C C . THR A 1 91 ? 7.609 -6.199 1.482 1 95.81 91 THR A C 1
ATOM 696 O O . THR A 1 91 ? 6.566 -6.609 1.997 1 95.81 91 THR A O 1
ATOM 699 N N . LYS A 1 92 ? 7.73 -4.949 1.018 1 92.5 92 LYS A N 1
ATOM 700 C CA . LYS A 1 92 ? 6.66 -3.969 1.166 1 92.5 92 LYS A CA 1
ATOM 701 C C . LYS A 1 92 ? 5.402 -4.414 0.43 1 92.5 92 LYS A C 1
ATOM 703 O O . LYS A 1 92 ? 4.293 -4.285 0.953 1 92.5 92 LYS A O 1
ATOM 708 N N . GLY A 1 93 ? 5.609 -4.949 -0.751 1 95.94 93 GLY A N 1
ATOM 709 C CA . GLY A 1 93 ? 4.48 -5.426 -1.532 1 95.94 93 GLY A CA 1
ATOM 710 C C . GLY A 1 93 ? 3.709 -6.539 -0.849 1 95.94 93 GLY A C 1
ATOM 711 O O . GLY A 1 93 ? 2.48 -6.492 -0.769 1 95.94 93 GLY A O 1
ATOM 712 N N . LEU A 1 94 ? 4.418 -7.48 -0.366 1 97.56 94 LEU A N 1
ATOM 713 C CA . LEU A 1 94 ? 3.785 -8.617 0.291 1 97.56 94 LEU A CA 1
ATOM 714 C C . LEU A 1 94 ? 3.061 -8.18 1.56 1 97.56 94 LEU A C 1
ATOM 716 O O . LEU A 1 94 ? 1.91 -8.562 1.785 1 97.56 94 LEU A O 1
ATOM 720 N N . LEU A 1 95 ? 3.73 -7.398 2.338 1 94.62 95 LEU A N 1
ATOM 721 C CA . LEU A 1 95 ? 3.125 -6.965 3.592 1 94.62 95 LEU A CA 1
ATOM 722 C C . LEU A 1 95 ? 1.908 -6.082 3.332 1 94.62 95 LEU A C 1
ATOM 724 O O . LEU A 1 95 ? 0.912 -6.168 4.055 1 94.62 95 LEU A O 1
ATOM 728 N N . CYS A 1 96 ? 1.998 -5.262 2.361 1 93.88 96 CYS A N 1
ATOM 729 C CA . CYS A 1 96 ? 0.848 -4.449 1.983 1 93.88 96 CYS A CA 1
ATOM 730 C C . CYS A 1 96 ? -0.317 -5.324 1.538 1 93.88 96 CYS A C 1
ATOM 732 O O . CYS A 1 96 ? -1.466 -5.066 1.903 1 93.88 96 CYS A O 1
ATOM 734 N N . ALA A 1 97 ? -0.027 -6.277 0.752 1 97.31 97 ALA A N 1
ATOM 735 C CA . ALA A 1 97 ? -1.066 -7.195 0.292 1 97.31 97 ALA A CA 1
ATOM 736 C C . ALA A 1 97 ? -1.703 -7.934 1.464 1 97.31 97 ALA A C 1
ATOM 738 O O . ALA A 1 97 ? -2.92 -8.133 1.496 1 97.31 97 ALA A O 1
ATOM 739 N N . MET A 1 98 ? -0.893 -8.344 2.414 1 96.19 98 MET A N 1
ATOM 740 C CA . MET A 1 98 ? -1.427 -9.039 3.584 1 96.19 98 MET A CA 1
ATOM 741 C C . MET A 1 98 ? -2.35 -8.125 4.383 1 96.19 98 MET A C 1
ATOM 743 O O . MET A 1 98 ? -3.381 -8.562 4.891 1 96.19 98 MET A O 1
ATOM 747 N N . LEU A 1 99 ? -1.913 -6.895 4.469 1 91.31 99 LEU A N 1
ATOM 748 C CA . LEU A 1 99 ? -2.756 -5.906 5.129 1 91.31 99 LEU A CA 1
ATOM 749 C C . LEU A 1 99 ? -4.109 -5.797 4.438 1 91.31 99 LEU A C 1
ATOM 751 O O . LEU A 1 99 ? -5.152 -5.773 5.098 1 91.31 99 LEU A O 1
ATOM 755 N N . ALA A 1 100 ? -4.082 -5.723 3.152 1 93.19 100 ALA A N 1
ATOM 756 C CA . ALA A 1 100 ? -5.312 -5.613 2.377 1 93.19 100 ALA A CA 1
ATOM 757 C C . ALA A 1 100 ? -6.211 -6.828 2.596 1 93.19 100 ALA A C 1
ATOM 759 O O . ALA A 1 100 ? -7.43 -6.688 2.734 1 93.19 100 ALA A O 1
ATOM 760 N N . LEU A 1 101 ? -5.609 -7.98 2.654 1 95.25 101 LEU A N 1
ATOM 761 C CA . LEU A 1 101 ? -6.367 -9.211 2.85 1 95.25 101 LEU A CA 1
ATOM 762 C C . LEU A 1 101 ? -6.918 -9.289 4.27 1 95.25 101 LEU A C 1
ATOM 764 O O . LEU A 1 101 ? -8.008 -9.828 4.488 1 95.25 101 LEU A O 1
ATOM 768 N N . LYS A 1 102 ? -6.121 -8.789 5.188 1 89.56 102 LYS A N 1
ATOM 769 C CA . LYS A 1 102 ? -6.551 -8.789 6.582 1 89.56 102 LYS A CA 1
ATOM 770 C C . LYS A 1 102 ? -7.855 -8.023 6.758 1 89.56 102 LYS A C 1
ATOM 772 O O . LYS A 1 102 ? -8.711 -8.414 7.555 1 89.56 102 LYS A O 1
ATOM 777 N N . TYR A 1 103 ? -8.039 -7.012 5.949 1 83 103 TYR A N 1
ATOM 778 C CA . TYR A 1 103 ? -9.195 -6.137 6.117 1 83 103 TYR A CA 1
ATOM 779 C C . TYR A 1 103 ? -10.25 -6.422 5.055 1 83 103 TYR A C 1
ATOM 781 O O . TYR A 1 103 ? -11.188 -5.648 4.887 1 83 103 TYR A O 1
ATOM 789 N N . ALA A 1 104 ? -10.07 -7.492 4.316 1 84.25 104 ALA A N 1
ATOM 790 C CA . ALA A 1 104 ? -11.031 -7.914 3.305 1 84.25 104 ALA A CA 1
ATOM 791 C C . ALA A 1 104 ? -12.242 -8.594 3.949 1 84.25 104 ALA A C 1
ATOM 793 O O . ALA A 1 104 ? -12.297 -8.742 5.172 1 84.25 104 ALA A O 1
ATOM 794 N N . SER A 1 105 ? -13.164 -8.914 3.143 1 78.5 105 SER A N 1
ATOM 795 C CA . SER A 1 105 ? -14.391 -9.562 3.592 1 78.5 105 SER A CA 1
ATOM 796 C C . SER A 1 105 ? -14.094 -10.797 4.434 1 78.5 105 SER A C 1
ATOM 798 O O . SER A 1 105 ? -13.18 -11.562 4.121 1 78.5 105 SER A O 1
ATOM 800 N N . ARG A 1 106 ? -14.93 -10.914 5.348 1 78.56 106 ARG A N 1
ATOM 801 C CA . ARG A 1 106 ? -14.758 -12.047 6.25 1 78.56 106 ARG A CA 1
ATOM 802 C C . ARG A 1 106 ? -15.438 -13.297 5.699 1 78.56 106 ARG A C 1
ATOM 804 O O . ARG A 1 106 ? -15.188 -14.406 6.176 1 78.56 106 ARG A O 1
ATOM 811 N N . PHE A 1 107 ? -16.109 -13.148 4.621 1 87.69 107 PHE A N 1
ATOM 812 C CA . PHE A 1 107 ? -16.859 -14.281 4.086 1 87.69 107 PHE A CA 1
ATOM 813 C C . PHE A 1 107 ? -15.938 -15.266 3.379 1 87.69 107 PHE A C 1
ATOM 815 O O . PHE A 1 107 ? -16.234 -16.453 3.285 1 87.69 107 PHE A O 1
ATOM 822 N N . ILE A 1 108 ? -14.875 -14.828 2.887 1 92.12 108 ILE A N 1
ATOM 823 C CA . ILE A 1 108 ? -13.891 -15.688 2.244 1 92.12 108 ILE A CA 1
ATOM 824 C C . ILE A 1 108 ? -12.719 -15.93 3.195 1 92.12 108 ILE A C 1
ATOM 826 O O . ILE A 1 108 ? -11.984 -15 3.529 1 92.12 108 ILE A O 1
ATOM 830 N N . THR A 1 109 ? -12.531 -17.078 3.566 1 91 109 THR A N 1
ATOM 831 C CA . THR A 1 109 ? -11.562 -17.391 4.609 1 91 109 THR A CA 1
ATOM 832 C C . THR A 1 109 ? -10.203 -17.719 4 1 91 109 THR A C 1
ATOM 834 O O . THR A 1 109 ? -9.164 -17.5 4.629 1 91 109 THR A O 1
ATOM 837 N N . SER A 1 110 ? -10.258 -18.375 2.816 1 96 110 SER A N 1
ATOM 838 C CA . SER A 1 110 ? -9 -18.703 2.145 1 96 110 SER A CA 1
ATOM 839 C C . SER A 1 110 ? -8.406 -17.469 1.467 1 96 110 SER A C 1
ATOM 841 O O . SER A 1 110 ? -9.039 -16.859 0.607 1 96 110 SER A O 1
ATOM 843 N N . LYS A 1 111 ? -7.223 -17.094 1.889 1 97.94 111 LYS A N 1
ATOM 844 C CA . LYS A 1 111 ? -6.531 -15.914 1.374 1 97.94 111 LYS A CA 1
ATOM 845 C C . LYS A 1 111 ? -5.195 -16.297 0.742 1 97.94 111 LYS A C 1
ATOM 847 O O . LYS A 1 111 ? -4.469 -17.141 1.269 1 97.94 111 LYS A O 1
ATOM 852 N N . ARG A 1 112 ? -4.914 -15.68 -0.414 1 98.38 112 ARG A N 1
ATOM 853 C CA . ARG A 1 112 ? -3.727 -16.078 -1.163 1 98.38 112 ARG A CA 1
ATOM 854 C C . ARG A 1 112 ? -3.094 -14.883 -1.864 1 98.38 112 ARG A C 1
ATOM 856 O O . ARG A 1 112 ? -3.801 -14 -2.361 1 98.38 112 ARG A O 1
ATOM 863 N N . ILE A 1 113 ? -1.78 -14.805 -1.841 1 98.88 113 ILE A N 1
ATOM 864 C CA . ILE A 1 113 ? -1.008 -13.844 -2.629 1 98.88 113 ILE A CA 1
ATOM 865 C C . ILE A 1 113 ? -0.188 -14.594 -3.68 1 98.88 113 ILE A C 1
ATOM 867 O O . ILE A 1 113 ? 0.454 -15.602 -3.377 1 98.88 113 ILE A O 1
ATOM 871 N N . VAL A 1 114 ? -0.25 -14.156 -4.922 1 98.81 114 VAL A N 1
ATOM 872 C CA . VAL A 1 114 ? 0.594 -14.648 -6.004 1 98.81 114 VAL A CA 1
ATOM 873 C C . VAL A 1 114 ? 1.537 -13.547 -6.473 1 98.81 114 VAL A C 1
ATOM 875 O O . VAL A 1 114 ? 1.104 -12.578 -7.098 1 98.81 114 VAL A O 1
ATOM 878 N N . LEU A 1 115 ? 2.809 -13.703 -6.203 1 98.81 115 LEU A N 1
ATOM 879 C CA . LEU A 1 115 ? 3.82 -12.703 -6.523 1 98.81 115 LEU A CA 1
ATOM 880 C C . LEU A 1 115 ? 4.562 -13.07 -7.805 1 98.81 115 LEU A C 1
ATOM 882 O O . LEU A 1 115 ? 5.156 -14.148 -7.898 1 98.81 115 LEU A O 1
ATOM 886 N N . PHE A 1 116 ? 4.504 -12.219 -8.781 1 98.62 116 PHE A N 1
ATOM 887 C CA . PHE A 1 116 ? 5.418 -12.281 -9.914 1 98.62 116 PHE A CA 1
ATOM 888 C C . PHE A 1 116 ? 6.691 -11.492 -9.625 1 98.62 116 PHE A C 1
ATOM 890 O O . PHE A 1 116 ? 6.629 -10.352 -9.164 1 98.62 116 PHE A O 1
ATOM 897 N N . LEU A 1 117 ? 7.809 -12.086 -9.883 1 98.5 117 LEU A N 1
ATOM 898 C CA . LEU A 1 117 ? 9.078 -11.391 -9.672 1 98.5 117 LEU A CA 1
ATOM 899 C C . LEU A 1 117 ? 10.039 -11.672 -10.82 1 98.5 117 LEU A C 1
ATOM 901 O O . LEU A 1 117 ? 10.422 -12.82 -11.055 1 98.5 117 LEU A O 1
ATOM 905 N N . GLY A 1 118 ? 10.414 -10.656 -11.516 1 97.38 118 GLY A N 1
ATOM 906 C CA . GLY A 1 118 ? 11.305 -10.812 -12.656 1 97.38 118 GLY A CA 1
ATOM 907 C C . GLY A 1 118 ? 12.547 -9.945 -12.562 1 97.38 118 GLY A C 1
ATOM 908 O O . GLY A 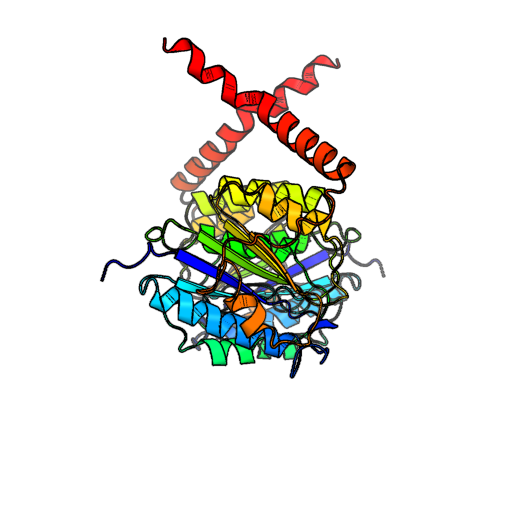1 118 ? 13.195 -9.664 -13.578 1 97.38 118 GLY A O 1
ATOM 909 N N . SER A 1 119 ? 12.852 -9.438 -11.398 1 97.5 119 SER A N 1
ATOM 910 C CA . SER A 1 119 ? 13.969 -8.516 -11.211 1 97.5 119 SER A CA 1
ATOM 911 C C . SER A 1 119 ? 14.766 -8.867 -9.961 1 97.5 119 SER A C 1
ATOM 913 O O . SER A 1 119 ? 14.383 -9.766 -9.203 1 97.5 119 SER A O 1
ATOM 915 N N . LYS A 1 120 ? 15.898 -8.219 -9.859 1 95.88 120 LYS A N 1
ATOM 916 C CA . LYS A 1 120 ? 16.641 -8.305 -8.602 1 95.88 120 LYS A CA 1
ATOM 917 C C . LYS A 1 120 ? 15.82 -7.711 -7.453 1 95.88 120 LYS A C 1
ATOM 919 O O . LYS A 1 120 ? 14.914 -6.906 -7.68 1 95.88 120 LYS A O 1
ATOM 924 N N . ASN A 1 121 ? 16.094 -8.211 -6.289 1 91.62 121 ASN A N 1
ATOM 925 C CA . ASN A 1 121 ? 15.359 -7.699 -5.129 1 91.62 121 ASN A CA 1
ATOM 926 C C . ASN A 1 121 ? 16.281 -7.551 -3.918 1 91.62 121 ASN A C 1
ATOM 928 O O . ASN A 1 121 ? 17.438 -7.965 -3.957 1 91.62 121 ASN A O 1
ATOM 932 N N . ASN A 1 122 ? 15.797 -6.898 -2.881 1 85.88 122 ASN A N 1
ATOM 933 C CA . ASN A 1 122 ? 16.625 -6.578 -1.725 1 85.88 122 ASN A CA 1
ATOM 934 C C . ASN A 1 122 ? 16.219 -7.387 -0.499 1 85.88 122 ASN A C 1
ATOM 936 O O . ASN A 1 122 ? 16.453 -6.969 0.636 1 85.88 122 ASN A O 1
ATOM 940 N N . LEU A 1 123 ? 15.664 -8.523 -0.696 1 93.19 123 LEU A N 1
ATOM 941 C CA . LEU A 1 123 ? 15.188 -9.336 0.416 1 93.19 123 LEU A CA 1
ATOM 942 C C . LEU A 1 123 ? 16.344 -9.766 1.31 1 93.19 123 LEU A C 1
ATOM 944 O O . LEU A 1 123 ? 17.406 -10.164 0.814 1 93.19 123 LEU A O 1
ATOM 948 N N . THR A 1 124 ? 16.172 -9.648 2.602 1 92.69 124 THR A N 1
ATOM 949 C CA . THR A 1 124 ? 17.062 -10.203 3.607 1 92.69 124 THR A CA 1
ATOM 950 C C . THR A 1 124 ? 16.406 -11.375 4.332 1 92.69 124 THR A C 1
ATOM 952 O O . THR A 1 124 ? 15.203 -11.617 4.16 1 92.69 124 THR A O 1
ATOM 955 N N . ASN A 1 125 ? 17.156 -12.062 5.148 1 92.88 125 ASN A N 1
ATOM 956 C CA . ASN A 1 125 ? 16.594 -13.133 5.969 1 92.88 125 ASN A CA 1
ATOM 957 C C . ASN A 1 125 ? 15.594 -12.586 6.977 1 92.88 125 ASN A C 1
ATOM 959 O O . ASN A 1 125 ? 14.586 -13.234 7.266 1 92.88 125 ASN A O 1
ATOM 963 N N . ASP A 1 126 ? 15.93 -11.445 7.469 1 93.19 126 ASP A N 1
ATOM 964 C CA . ASP A 1 126 ? 15 -10.812 8.398 1 93.19 126 ASP A CA 1
ATOM 965 C C . ASP A 1 126 ? 13.68 -10.469 7.711 1 93.19 126 ASP A C 1
ATOM 967 O O . ASP A 1 126 ? 12.609 -10.586 8.312 1 93.19 126 ASP A O 1
ATOM 971 N N . ASP A 1 127 ? 13.781 -10.008 6.484 1 94.25 127 ASP A N 1
ATOM 972 C CA . ASP A 1 127 ? 12.586 -9.766 5.688 1 94.25 127 ASP A CA 1
ATOM 973 C C . ASP A 1 127 ? 11.75 -11.031 5.547 1 94.25 127 ASP A C 1
ATOM 975 O O . ASP A 1 127 ? 10.531 -11.008 5.762 1 94.25 127 ASP A O 1
ATOM 979 N N . ALA A 1 128 ? 12.445 -12.102 5.199 1 96.5 128 ALA A N 1
ATOM 980 C CA . ALA A 1 128 ? 11.758 -13.375 5.004 1 96.5 128 ALA A CA 1
ATOM 981 C C . ALA A 1 128 ? 11.039 -13.812 6.277 1 96.5 128 ALA A C 1
ATOM 983 O O . ALA A 1 128 ? 9.891 -14.25 6.23 1 96.5 128 ALA A O 1
ATOM 984 N N . LYS A 1 129 ? 11.711 -13.656 7.34 1 95.94 129 LYS A N 1
ATOM 985 C CA . LYS A 1 129 ? 11.133 -14.031 8.625 1 95.94 129 LYS A CA 1
ATOM 986 C C . LYS A 1 129 ? 9.867 -13.227 8.906 1 95.94 129 LYS A C 1
ATOM 988 O O . LYS A 1 129 ? 8.844 -13.797 9.305 1 95.94 129 LYS A O 1
ATOM 993 N N . SER A 1 130 ? 10.008 -11.945 8.727 1 94.56 130 SER A N 1
ATOM 994 C CA . SER A 1 130 ? 8.859 -11.07 8.969 1 94.56 130 SER A CA 1
ATOM 995 C C . SER A 1 130 ? 7.688 -11.438 8.07 1 94.56 130 SER A C 1
ATOM 997 O O . SER A 1 130 ? 6.539 -11.453 8.523 1 94.56 130 SER A O 1
ATOM 999 N N . ILE A 1 131 ? 7.957 -11.727 6.848 1 97.5 131 ILE A N 1
ATOM 1000 C CA . ILE A 1 131 ? 6.934 -12.086 5.871 1 97.5 131 ILE A CA 1
ATOM 1001 C C . ILE A 1 131 ? 6.254 -13.383 6.289 1 97.5 131 ILE A C 1
ATOM 1003 O O . ILE A 1 131 ? 5.023 -13.461 6.344 1 97.5 131 ILE A O 1
ATOM 1007 N N . ILE A 1 132 ? 7.062 -14.383 6.602 1 98 132 ILE A N 1
ATOM 1008 C CA . ILE A 1 132 ? 6.562 -15.703 6.973 1 98 132 ILE A CA 1
ATOM 1009 C C . ILE A 1 132 ? 5.707 -15.594 8.234 1 98 132 ILE A C 1
ATOM 1011 O O . ILE A 1 132 ? 4.602 -16.141 8.289 1 98 132 ILE A O 1
ATOM 1015 N N . GLU A 1 133 ? 6.234 -14.867 9.18 1 97.19 133 GLU A N 1
ATOM 1016 C CA . GLU A 1 133 ? 5.512 -14.703 10.43 1 97.19 133 GLU A CA 1
ATOM 1017 C C . GLU A 1 133 ? 4.148 -14.055 10.203 1 97.19 133 GLU A C 1
ATOM 1019 O O . GLU A 1 133 ? 3.135 -14.531 10.719 1 97.19 133 GLU A O 1
ATOM 1024 N N . LYS A 1 134 ? 4.137 -13.023 9.469 1 96 134 LYS A N 1
ATOM 1025 C CA . LYS A 1 134 ? 2.883 -12.32 9.219 1 96 134 LYS A CA 1
ATOM 1026 C C . LYS A 1 134 ? 1.914 -13.188 8.422 1 96 134 LYS A C 1
ATOM 1028 O O . LYS A 1 134 ? 0.716 -13.219 8.711 1 96 134 LYS A O 1
ATOM 1033 N N . ALA A 1 135 ? 2.406 -13.844 7.402 1 98.19 135 ALA A N 1
ATOM 1034 C CA . ALA A 1 135 ? 1.565 -14.734 6.609 1 98.19 135 ALA A CA 1
ATOM 1035 C C . ALA A 1 135 ? 0.934 -15.812 7.484 1 98.19 135 ALA A C 1
ATOM 1037 O O . ALA A 1 135 ? -0.252 -16.125 7.344 1 98.19 135 ALA A O 1
ATOM 1038 N N . ASN A 1 136 ? 1.729 -16.359 8.352 1 97.5 136 ASN A N 1
ATOM 1039 C CA . ASN A 1 136 ? 1.253 -17.438 9.234 1 97.5 136 ASN A CA 1
ATOM 1040 C C . ASN A 1 136 ? 0.252 -16.906 10.258 1 97.5 136 ASN A C 1
ATOM 1042 O O . ASN A 1 136 ? -0.738 -17.578 10.562 1 97.5 136 ASN A O 1
ATOM 1046 N N . ASP A 1 137 ? 0.522 -15.711 10.789 1 95.25 137 ASP A N 1
ATOM 1047 C CA . ASP A 1 137 ? -0.402 -15.078 11.727 1 95.25 137 ASP A CA 1
ATOM 1048 C C . ASP A 1 137 ? -1.773 -14.867 11.094 1 95.25 137 ASP A C 1
ATOM 1050 O O . ASP A 1 137 ? -2.801 -14.984 11.766 1 95.25 137 ASP A O 1
ATOM 1054 N N . GLU A 1 138 ? -1.777 -14.578 9.797 1 94.69 138 GLU A N 1
ATOM 1055 C CA . GLU A 1 138 ? -3.018 -14.203 9.125 1 94.69 138 GLU A CA 1
ATOM 1056 C C . GLU A 1 138 ? -3.549 -15.352 8.273 1 94.69 138 GLU A C 1
ATOM 1058 O O . GLU A 1 138 ? -4.57 -15.211 7.598 1 94.69 138 GLU A O 1
ATOM 1063 N N . ASN A 1 139 ? -2.895 -16.5 8.266 1 96.81 139 ASN A N 1
ATOM 1064 C CA . ASN A 1 139 ? -3.27 -17.688 7.492 1 96.81 139 ASN A CA 1
ATOM 1065 C C . ASN A 1 139 ? -3.398 -17.359 6.004 1 96.81 139 ASN A C 1
ATOM 1067 O O . ASN A 1 139 ? -4.426 -17.656 5.391 1 96.81 139 ASN A O 1
ATOM 1071 N N . ILE A 1 140 ? -2.359 -16.781 5.48 1 98.19 140 ILE A N 1
ATOM 1072 C CA . ILE A 1 140 ? -2.344 -16.375 4.078 1 98.19 140 ILE A CA 1
ATOM 1073 C C . ILE A 1 140 ? -1.33 -17.219 3.309 1 98.19 140 ILE A C 1
ATOM 1075 O O . ILE A 1 140 ? -0.184 -17.359 3.738 1 98.19 140 ILE A O 1
ATOM 1079 N N . SER A 1 141 ? -1.74 -17.797 2.193 1 98.5 141 SER A N 1
ATOM 1080 C CA . SER A 1 141 ? -0.842 -18.516 1.286 1 98.5 141 SER A CA 1
ATOM 1081 C C . SER A 1 141 ? -0.028 -17.531 0.442 1 98.5 141 SER A C 1
ATOM 1083 O O . SER A 1 141 ? -0.526 -16.469 0.055 1 98.5 141 SER A O 1
ATOM 1085 N N . ILE A 1 142 ? 1.22 -17.922 0.155 1 98.81 142 ILE A N 1
ATOM 1086 C CA . ILE A 1 142 ? 2.08 -17.078 -0.678 1 98.81 142 ILE A CA 1
ATOM 1087 C C . ILE A 1 142 ? 2.691 -17.922 -1.795 1 98.81 142 ILE A C 1
ATOM 1089 O O . ILE A 1 142 ? 3.531 -18.797 -1.538 1 98.81 142 ILE A O 1
ATOM 1093 N N . ASP A 1 143 ? 2.314 -17.688 -3.002 1 98.44 143 ASP A N 1
ATOM 1094 C CA . ASP A 1 143 ? 2.967 -18.25 -4.176 1 98.44 143 ASP A CA 1
ATOM 1095 C C . ASP A 1 143 ? 3.93 -17.25 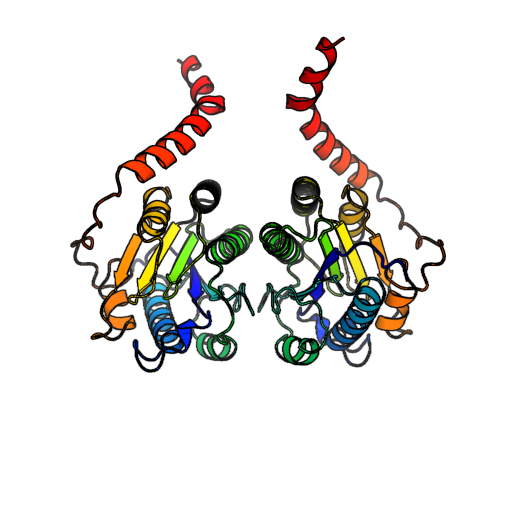-4.809 1 98.44 143 ASP A C 1
ATOM 1097 O O . ASP A 1 143 ? 3.619 -16.062 -4.914 1 98.44 143 ASP A O 1
ATOM 1101 N N . ILE A 1 144 ? 5.082 -17.734 -5.215 1 98.62 144 ILE A N 1
ATOM 1102 C CA . ILE A 1 144 ? 6.066 -16.875 -5.859 1 98.62 144 ILE A CA 1
ATOM 1103 C C . ILE A 1 144 ? 6.441 -17.438 -7.227 1 98.62 144 ILE A C 1
ATOM 1105 O O . ILE A 1 144 ? 6.848 -18.609 -7.328 1 98.62 144 ILE A O 1
ATOM 1109 N N . ILE A 1 145 ? 6.223 -16.688 -8.219 1 97.88 145 ILE A N 1
ATOM 1110 C CA . ILE A 1 145 ? 6.668 -16.984 -9.578 1 97.88 145 ILE A CA 1
ATOM 1111 C C . ILE A 1 145 ? 7.898 -16.156 -9.914 1 97.88 145 ILE A C 1
ATOM 1113 O O . ILE A 1 145 ? 7.785 -14.977 -10.258 1 97.88 145 ILE A O 1
ATOM 1117 N N . ALA A 1 146 ? 9.023 -16.781 -9.836 1 97.69 146 ALA A N 1
ATOM 1118 C CA . ALA A 1 146 ? 10.281 -16.125 -10.203 1 97.69 146 ALA A CA 1
ATOM 1119 C C . ALA A 1 146 ? 10.648 -16.422 -11.656 1 97.69 146 ALA A C 1
ATOM 1121 O O . ALA A 1 146 ? 10.867 -17.578 -12.023 1 97.69 146 ALA A O 1
ATOM 1122 N N . PHE A 1 147 ? 10.734 -15.328 -12.445 1 97.06 147 PHE A N 1
ATOM 1123 C CA . PHE A 1 147 ? 10.969 -15.578 -13.867 1 97.06 147 PHE A CA 1
ATOM 1124 C C . PHE A 1 147 ? 12.109 -14.711 -14.383 1 97.06 147 PHE A C 1
ATOM 1126 O O . PHE A 1 147 ? 12.398 -13.648 -13.82 1 97.06 147 PHE A O 1
ATOM 1133 N N . GLY A 1 148 ? 12.711 -15.148 -15.406 1 94.88 148 GLY A N 1
ATOM 1134 C CA . GLY A 1 148 ? 13.844 -14.438 -15.977 1 94.88 148 GLY A CA 1
ATOM 1135 C C . GLY A 1 148 ? 15.164 -14.812 -15.328 1 94.88 148 GLY A C 1
ATOM 1136 O O . GLY A 1 148 ? 15.195 -15.531 -14.328 1 94.88 148 GLY A O 1
ATOM 1137 N N . THR A 1 149 ? 16.266 -14.266 -15.812 1 91.75 149 THR A N 1
ATOM 1138 C CA . THR A 1 149 ? 17.594 -14.672 -15.359 1 91.75 149 THR A CA 1
ATOM 1139 C C . THR A 1 149 ? 18.125 -13.695 -14.312 1 91.75 149 THR A C 1
ATOM 1141 O O . THR A 1 149 ? 19.062 -14.031 -13.57 1 91.75 149 THR A O 1
ATOM 1144 N N . GLU A 1 150 ? 17.516 -12.594 -14.141 1 90.06 150 GLU A N 1
ATOM 1145 C CA . GLU A 1 150 ? 18.062 -11.547 -13.289 1 90.06 150 GLU A CA 1
ATOM 1146 C C . GLU A 1 150 ? 17.609 -11.719 -11.844 1 90.06 150 GLU A C 1
ATOM 1148 O O . GLU A 1 150 ? 18.172 -11.109 -10.93 1 90.06 150 GLU A O 1
ATOM 1153 N N . VAL A 1 151 ? 16.625 -12.547 -11.633 1 95.06 151 VAL A N 1
ATOM 1154 C CA . VAL A 1 151 ? 16.078 -12.68 -10.289 1 95.06 151 VAL A CA 1
ATOM 1155 C C . VAL A 1 151 ? 17.141 -13.242 -9.352 1 95.06 151 VAL A C 1
ATOM 1157 O O . VAL A 1 151 ? 17.812 -14.219 -9.68 1 95.06 151 VAL A O 1
ATOM 1160 N N . ASP A 1 152 ? 17.359 -12.578 -8.219 1 94.06 152 ASP A N 1
ATOM 1161 C CA . ASP A 1 152 ? 18.344 -13.023 -7.242 1 94.06 152 ASP A CA 1
ATOM 1162 C C . ASP A 1 152 ? 17.672 -13.391 -5.918 1 94.06 152 ASP A C 1
ATOM 1164 O O . ASP A 1 152 ? 16.438 -13.406 -5.82 1 94.06 152 ASP A O 1
ATOM 1168 N N . LYS A 1 153 ? 18.469 -13.93 -5.016 1 95.06 153 LYS A N 1
ATOM 1169 C CA . LYS A 1 153 ? 18.016 -14.375 -3.699 1 95.06 153 LYS A CA 1
ATOM 1170 C C . LYS A 1 153 ? 16.953 -15.469 -3.818 1 95.06 153 LYS A C 1
ATOM 1172 O O . LYS A 1 153 ? 15.953 -15.453 -3.111 1 95.06 153 LYS A O 1
ATOM 1177 N N . LEU A 1 154 ? 17.219 -16.375 -4.742 1 95.12 154 LEU A N 1
ATOM 1178 C CA . LEU A 1 154 ? 16.266 -17.438 -5.059 1 95.12 154 LEU A CA 1
ATOM 1179 C C . LEU A 1 154 ? 16 -18.297 -3.832 1 95.12 154 LEU A C 1
ATOM 1181 O O . LEU A 1 154 ? 14.867 -18.719 -3.598 1 95.12 154 LEU A O 1
ATOM 1185 N N . GLY A 1 155 ? 17.016 -18.578 -3.086 1 94.44 155 GLY A N 1
ATOM 1186 C CA . GLY A 1 155 ? 16.859 -19.359 -1.877 1 94.44 155 GLY A CA 1
ATOM 1187 C C . GLY A 1 155 ? 15.914 -18.734 -0.87 1 94.44 155 GLY A C 1
ATOM 1188 O O . GLY A 1 155 ? 15.109 -19.422 -0.244 1 94.44 155 GLY A O 1
ATOM 1189 N N . VAL A 1 156 ? 16 -17.453 -0.732 1 96.12 156 VAL A N 1
ATOM 1190 C CA . VAL A 1 156 ? 15.156 -16.719 0.202 1 96.12 156 VAL A CA 1
ATOM 1191 C C . VAL A 1 156 ? 13.703 -16.766 -0.268 1 96.12 156 VAL A C 1
ATOM 1193 O O . VAL A 1 156 ? 12.789 -16.953 0.538 1 96.12 156 VAL A O 1
ATOM 1196 N N . LEU A 1 157 ? 13.508 -16.641 -1.541 1 97.62 157 LEU A N 1
ATOM 1197 C CA . LEU A 1 157 ? 12.172 -16.703 -2.129 1 97.62 157 LEU A CA 1
ATOM 1198 C C . LEU A 1 157 ? 11.531 -18.062 -1.889 1 97.62 157 LEU A C 1
ATOM 1200 O O . LEU A 1 157 ? 10.367 -18.141 -1.499 1 97.62 157 LEU A O 1
ATOM 1204 N N . GLU A 1 158 ? 12.258 -19.047 -2.125 1 96 158 GLU A N 1
ATOM 1205 C CA . GLU A 1 158 ? 11.766 -20.406 -1.906 1 96 158 GLU A CA 1
ATOM 1206 C C . GLU A 1 158 ? 11.438 -20.641 -0.434 1 96 158 GLU A C 1
ATOM 1208 O O . GLU A 1 158 ? 10.438 -21.281 -0.11 1 96 158 GLU A O 1
ATOM 1213 N N . MET A 1 159 ? 12.242 -20.141 0.39 1 96.31 159 MET A N 1
ATOM 1214 C CA . MET A 1 159 ? 12.055 -20.297 1.828 1 96.31 159 MET A CA 1
ATOM 1215 C C . MET A 1 159 ? 10.742 -19.672 2.281 1 96.31 159 MET A C 1
ATOM 1217 O O . MET A 1 159 ? 10.047 -20.234 3.131 1 96.31 159 MET A O 1
ATOM 1221 N N . ILE A 1 160 ? 10.445 -18.578 1.733 1 97.88 160 ILE A N 1
ATOM 1222 C CA . ILE A 1 160 ? 9.219 -17.891 2.107 1 97.88 160 ILE A CA 1
ATOM 1223 C C . ILE A 1 160 ? 8.016 -18.797 1.849 1 97.88 160 ILE A C 1
ATOM 1225 O O . ILE A 1 160 ? 7.152 -18.953 2.713 1 97.88 160 ILE A O 1
ATOM 1229 N N . THR A 1 161 ? 7.973 -19.422 0.691 1 97.69 161 THR A N 1
ATOM 1230 C CA . THR A 1 161 ? 6.836 -20.281 0.35 1 97.69 161 THR A CA 1
ATOM 1231 C C . THR A 1 161 ? 6.852 -21.562 1.175 1 97.69 161 THR A C 1
ATOM 1233 O O . THR A 1 161 ? 5.801 -22.047 1.603 1 97.69 161 THR A O 1
ATOM 1236 N N . ARG A 1 162 ? 7.953 -22.062 1.488 1 96.19 162 ARG A N 1
ATOM 1237 C CA . ARG A 1 162 ? 8.109 -23.344 2.18 1 96.19 162 ARG A CA 1
ATOM 1238 C C . ARG A 1 162 ? 7.668 -23.234 3.635 1 96.19 162 ARG A C 1
ATOM 1240 O O . ARG A 1 162 ? 7.082 -24.172 4.184 1 96.19 162 ARG A O 1
ATOM 1247 N N . TYR A 1 163 ? 7.965 -22.109 4.195 1 96.5 163 TYR A N 1
ATOM 1248 C CA . TYR A 1 163 ? 7.75 -22 5.633 1 96.5 163 TYR A CA 1
ATOM 1249 C C . TYR A 1 163 ? 6.438 -21.297 5.938 1 96.5 163 TYR A C 1
ATOM 1251 O O . TYR A 1 163 ? 6.109 -21.047 7.102 1 96.5 163 TYR A O 1
ATOM 1259 N N . THR A 1 164 ? 5.762 -20.906 4.887 1 97.19 164 THR A N 1
ATOM 1260 C CA . THR A 1 164 ? 4.379 -20.484 5.078 1 97.19 164 THR A CA 1
ATOM 1261 C C . THR A 1 164 ? 3.477 -21.688 5.352 1 97.19 164 THR A C 1
ATOM 1263 O O . THR A 1 164 ? 3.531 -22.688 4.633 1 97.19 164 THR A O 1
ATOM 1266 N N . TYR A 1 165 ? 2.678 -21.609 6.41 1 94.31 165 TYR A N 1
ATOM 1267 C CA . TYR A 1 165 ? 1.875 -22.75 6.836 1 94.31 165 TYR A CA 1
ATOM 1268 C C . TYR A 1 165 ? 0.847 -23.109 5.773 1 94.31 165 TYR A C 1
ATOM 1270 O O . TYR A 1 165 ? 0.642 -24.297 5.484 1 94.31 165 TYR A O 1
ATOM 1278 N N . SER A 1 166 ? 0.149 -22.125 5.316 1 96.38 166 SER A N 1
ATOM 1279 C CA . SER A 1 166 ? -0.83 -22.359 4.262 1 96.38 166 SER A CA 1
ATOM 1280 C C . SER A 1 166 ? -0.157 -22.859 2.986 1 96.38 166 SER A C 1
ATOM 1282 O O . SER A 1 166 ? 0.969 -22.469 2.676 1 96.38 166 SER A O 1
ATOM 1284 N N . GLU A 1 167 ? -0.783 -23.734 2.25 1 95.69 167 GLU A N 1
ATOM 1285 C CA . GLU A 1 167 ? -0.207 -24.297 1.032 1 95.69 167 GLU A CA 1
ATOM 1286 C C . GLU A 1 167 ? 0.276 -23.203 0.093 1 95.69 167 GLU A C 1
ATOM 1288 O O . GLU A 1 167 ? -0.511 -22.344 -0.336 1 95.69 167 GLU A O 1
ATOM 1293 N N . SER A 1 168 ? 1.52 -23.188 -0.194 1 97.69 168 SER A N 1
ATOM 1294 C CA . SER A 1 168 ? 2.189 -22.156 -0.992 1 97.69 168 SER A CA 1
ATOM 1295 C C . SER A 1 168 ? 3.166 -22.781 -1.983 1 97.69 168 SER A C 1
ATOM 1297 O O . SER A 1 168 ? 3.674 -23.891 -1.753 1 97.69 168 SER A O 1
ATOM 1299 N N . PHE A 1 169 ? 3.449 -22.094 -3.062 1 96.81 169 PHE A N 1
ATOM 1300 C CA . PHE A 1 169 ? 4.266 -22.703 -4.109 1 96.81 169 PHE A CA 1
ATOM 1301 C C . PHE A 1 169 ? 5.312 -21.719 -4.613 1 96.81 169 PHE A C 1
ATOM 1303 O O . PHE A 1 169 ? 5.059 -20.516 -4.688 1 96.81 169 PHE A O 1
ATOM 1310 N N . TYR A 1 170 ? 6.422 -22.312 -4.871 1 97.12 170 TYR A N 1
ATOM 1311 C CA . TYR A 1 170 ? 7.504 -21.609 -5.543 1 97.12 170 TYR A CA 1
ATOM 1312 C C . TYR A 1 170 ? 7.703 -22.125 -6.961 1 97.12 170 TYR A C 1
ATOM 1314 O O . TYR A 1 170 ? 7.93 -23.328 -7.16 1 97.12 170 TYR A O 1
ATOM 1322 N N . ILE A 1 171 ? 7.582 -21.234 -7.973 1 95.56 171 ILE A N 1
ATOM 1323 C CA . ILE A 1 171 ? 7.723 -21.594 -9.375 1 95.56 171 ILE A CA 1
ATOM 1324 C C . ILE A 1 171 ? 8.867 -20.812 -10.008 1 95.56 171 ILE A C 1
ATOM 1326 O O . ILE A 1 171 ? 8.891 -19.578 -9.945 1 95.56 171 ILE A O 1
ATOM 1330 N N . ARG A 1 172 ? 9.797 -21.531 -10.586 1 95.56 172 ARG A N 1
ATOM 1331 C CA . ARG A 1 172 ? 10.938 -20.906 -11.266 1 95.56 172 ARG A CA 1
ATOM 1332 C C . ARG A 1 172 ? 10.828 -21.062 -12.773 1 95.56 172 ARG A C 1
ATOM 1334 O O . ARG A 1 172 ? 10.68 -22.172 -13.281 1 95.56 172 ARG A O 1
ATOM 1341 N N . ILE A 1 173 ? 10.797 -19.922 -13.484 1 94.75 173 ILE A N 1
ATOM 1342 C CA . ILE A 1 173 ? 10.758 -19.922 -14.945 1 94.75 173 ILE A CA 1
ATOM 1343 C C . ILE A 1 173 ? 11.969 -19.188 -15.5 1 94.75 173 ILE A C 1
ATOM 1345 O O . ILE A 1 173 ? 12 -17.953 -15.516 1 94.75 173 ILE A O 1
ATOM 1349 N N . ARG A 1 174 ? 12.938 -19.859 -15.898 1 87.62 174 ARG A N 1
ATOM 1350 C CA . ARG A 1 174 ? 14.203 -19.266 -16.312 1 87.62 174 ARG A CA 1
ATOM 1351 C C . ARG A 1 174 ? 14.125 -18.766 -17.75 1 87.62 174 ARG A C 1
ATOM 1353 O O . ARG A 1 174 ? 14.461 -17.609 -18.047 1 87.62 174 ARG A O 1
ATOM 1360 N N . ASN A 1 175 ? 13.688 -19.688 -18.641 1 76.19 175 ASN A N 1
ATOM 1361 C CA . ASN A 1 175 ? 13.82 -19.391 -20.062 1 76.19 175 ASN A CA 1
ATOM 1362 C C . ASN A 1 175 ? 12.523 -18.828 -20.641 1 76.19 175 ASN A C 1
ATOM 1364 O O . ASN A 1 175 ? 11.43 -19.219 -20.234 1 76.19 175 ASN A O 1
ATOM 1368 N N . SER A 1 176 ? 12.742 -17.844 -21.469 1 70.75 176 SER A N 1
ATOM 1369 C CA . SER A 1 176 ? 11.641 -17.094 -22.047 1 70.75 176 SER A CA 1
ATOM 1370 C C . SER A 1 176 ? 11.188 -17.703 -23.375 1 70.75 176 SER A C 1
ATOM 1372 O O . SER A 1 176 ? 10.57 -17.031 -24.188 1 70.75 176 SER A O 1
ATOM 1374 N N . HIS A 1 177 ? 11.562 -18.859 -23.547 1 76.44 177 HIS A N 1
ATOM 1375 C CA . HIS A 1 177 ? 11.188 -19.438 -24.844 1 76.44 177 HIS A CA 1
ATOM 1376 C C . HIS A 1 177 ? 9.68 -19.625 -24.938 1 76.44 177 HIS A C 1
ATOM 1378 O O . HIS A 1 177 ? 9.102 -19.5 -26.031 1 76.44 177 HIS A O 1
ATOM 1384 N N . ASN A 1 178 ? 9.117 -19.891 -23.828 1 81 178 ASN A N 1
ATOM 1385 C CA . ASN A 1 178 ? 7.664 -19.984 -23.766 1 81 178 ASN A CA 1
ATOM 1386 C C . ASN A 1 178 ? 7.035 -18.688 -23.266 1 81 178 ASN A C 1
ATOM 1388 O O . ASN A 1 178 ? 7.711 -17.859 -22.656 1 81 178 ASN A O 1
ATOM 1392 N N . ILE A 1 179 ? 5.812 -18.547 -23.734 1 92.81 179 ILE A N 1
ATOM 1393 C CA . ILE A 1 179 ? 5.035 -17.453 -23.188 1 92.81 179 ILE A CA 1
ATOM 1394 C C . ILE A 1 179 ? 4.887 -17.625 -21.672 1 92.81 179 ILE A C 1
ATOM 1396 O O . ILE A 1 179 ? 4.555 -18.703 -21.188 1 92.81 179 ILE A O 1
ATOM 1400 N N . LEU A 1 180 ? 5.191 -16.641 -20.953 1 96.19 180 LEU A N 1
ATOM 1401 C CA . LEU A 1 180 ? 5.18 -16.719 -19.484 1 96.19 180 LEU A CA 1
ATOM 1402 C C . LEU A 1 180 ? 3.859 -17.297 -18.984 1 96.19 180 LEU A C 1
ATOM 1404 O O . LEU A 1 180 ? 3.85 -18.172 -18.141 1 96.19 180 LEU A O 1
ATOM 1408 N N . SER A 1 181 ? 2.779 -16.797 -19.562 1 96.12 181 SER A N 1
ATOM 1409 C CA . SER A 1 181 ? 1.455 -17.25 -19.141 1 96.12 181 SER A CA 1
ATOM 1410 C C . SER A 1 181 ? 1.291 -18.75 -19.312 1 96.12 181 SER A C 1
ATOM 1412 O O . SER A 1 181 ? 0.712 -19.422 -18.453 1 96.12 181 SER A O 1
ATOM 1414 N N . ASP A 1 182 ? 1.802 -19.328 -20.344 1 94.19 182 ASP A N 1
ATOM 1415 C CA . ASP A 1 182 ? 1.718 -20.766 -20.594 1 94.19 182 ASP A CA 1
ATOM 1416 C C . ASP A 1 182 ? 2.5 -21.547 -19.547 1 94.19 182 ASP A C 1
ATOM 1418 O O . ASP A 1 182 ? 2.037 -22.578 -19.062 1 94.19 182 ASP A O 1
ATOM 1422 N N . SER A 1 183 ? 3.699 -21.016 -19.297 1 93.38 183 SER A N 1
ATOM 1423 C CA . SER A 1 183 ? 4.527 -21.656 -18.281 1 93.38 183 SER A CA 1
ATOM 1424 C C . SER A 1 183 ? 3.852 -21.656 -16.922 1 93.38 183 SER A C 1
ATOM 1426 O O . SER A 1 183 ? 3.889 -22.641 -16.188 1 93.38 183 SER A O 1
ATOM 1428 N N . VAL A 1 184 ? 3.232 -20.578 -16.594 1 94.81 184 VAL A N 1
ATOM 1429 C CA . VAL A 1 184 ? 2.574 -20.438 -15.297 1 94.81 184 VAL A CA 1
ATOM 1430 C C . VAL A 1 184 ? 1.344 -21.328 -15.234 1 94.81 184 VAL A C 1
ATOM 1432 O O . VAL A 1 184 ? 1.137 -22.047 -14.25 1 94.81 184 VAL A O 1
ATOM 1435 N N . LEU A 1 185 ? 0.514 -21.359 -16.281 1 94 185 LEU A N 1
ATOM 1436 C CA . LEU A 1 185 ? -0.734 -22.125 -16.297 1 94 185 LEU A CA 1
ATOM 1437 C C . LEU A 1 185 ? -0.461 -23.625 -16.312 1 94 185 LEU A C 1
ATOM 1439 O O . LEU A 1 185 ? -1.328 -24.422 -15.953 1 94 185 LEU A O 1
ATOM 1443 N N . SER A 1 186 ? 0.71 -24.016 -16.781 1 91.44 186 SER A N 1
ATOM 1444 C CA . SER A 1 186 ? 1.08 -25.422 -16.797 1 91.44 186 SER A CA 1
ATOM 1445 C C . SER A 1 186 ? 1.635 -25.859 -15.453 1 91.44 186 SER A C 1
ATOM 1447 O O . SER A 1 186 ? 1.882 -27.062 -15.242 1 91.44 186 SER A O 1
ATOM 1449 N N . SER A 1 187 ? 1.783 -24.891 -14.586 1 90.62 187 SER A N 1
ATOM 1450 C CA . SER A 1 187 ? 2.295 -25.203 -13.258 1 90.62 187 SER A CA 1
ATOM 1451 C C . SER A 1 187 ? 1.169 -25.609 -12.312 1 90.62 187 SER A C 1
ATOM 1453 O O . SER A 1 187 ? 0.031 -25.797 -12.742 1 90.62 187 SER A O 1
ATOM 1455 N N . VAL A 1 188 ? 1.512 -25.812 -10.992 1 91.62 188 VAL A N 1
ATOM 1456 C CA . VAL A 1 188 ? 0.576 -26.219 -9.945 1 91.62 188 VAL A CA 1
ATOM 1457 C C . VAL A 1 188 ? -0.471 -25.125 -9.734 1 91.62 188 VAL A C 1
ATOM 1459 O O . VAL A 1 188 ? -1.527 -25.375 -9.148 1 91.62 188 VAL A O 1
ATOM 1462 N N . LEU A 1 189 ? -0.25 -23.906 -10.219 1 93.88 189 LEU A N 1
ATOM 1463 C CA . LEU A 1 189 ? -1.181 -22.812 -10.039 1 93.88 189 LEU A CA 1
ATOM 1464 C C . LEU A 1 189 ? -2.293 -22.844 -11.078 1 93.88 189 LEU A C 1
ATOM 1466 O O . LEU A 1 189 ? -3.307 -22.156 -10.938 1 93.88 189 LEU A O 1
ATOM 1470 N N . GLY A 1 190 ? -2.072 -23.578 -12.117 1 90.88 190 GLY A N 1
ATOM 1471 C CA . GLY A 1 190 ? -3.031 -23.688 -13.203 1 90.88 190 GLY A CA 1
ATOM 1472 C C . GLY A 1 190 ? -3.607 -25.078 -13.352 1 90.88 190 GLY A C 1
ATOM 1473 O O . GLY A 1 190 ? -3.467 -25.922 -12.453 1 90.88 190 GLY A O 1
ATOM 1474 N N . PRO A 1 191 ? -4.391 -25.281 -14.391 1 84.5 191 PRO A N 1
ATOM 1475 C CA . PRO A 1 191 ? -5.027 -26.578 -14.617 1 84.5 191 PRO A CA 1
ATOM 1476 C C . PRO A 1 191 ? -4.016 -27.688 -14.883 1 84.5 191 PRO A C 1
ATOM 1478 O O . PRO A 1 191 ? -4.336 -28.875 -14.727 1 84.5 191 PRO A O 1
ATOM 1481 N N . GLY A 1 192 ? -2.773 -27.406 -15.391 1 68.38 192 GLY A N 1
ATOM 1482 C CA . GLY A 1 192 ? -1.805 -28.391 -15.859 1 68.38 192 GLY A CA 1
ATOM 1483 C C . GLY A 1 192 ? -1.001 -29.016 -14.734 1 68.38 192 GLY A C 1
ATOM 1484 O O . GLY A 1 192 ? 0.02 -29.656 -14.977 1 68.38 192 GLY A O 1
ATOM 1485 N N . SER A 1 193 ? -1.203 -28.719 -13.445 1 60.81 193 SER A N 1
ATOM 1486 C CA . SER A 1 193 ? -0.332 -29.219 -12.383 1 60.81 193 SER A CA 1
ATOM 1487 C C . SER A 1 193 ? -0.142 -30.734 -12.492 1 60.81 193 SER A C 1
ATOM 1489 O O . SER A 1 193 ? -1.089 -31.5 -12.289 1 60.81 193 SER A O 1
ATOM 1491 N N . THR A 1 194 ? 0.621 -31.234 -13.547 1 50.22 194 THR A N 1
ATOM 1492 C CA . THR A 1 194 ? 1.183 -32.531 -13.258 1 50.22 194 THR A CA 1
ATOM 1493 C C . THR A 1 194 ? 2.15 -32.469 -12.078 1 50.22 194 THR A C 1
ATOM 1495 O O . THR A 1 194 ? 2.719 -31.406 -11.805 1 50.22 194 THR A O 1
ATOM 1498 N N . GLN A 1 195 ? 2.09 -33.312 -11.023 1 44.41 195 GLN A N 1
ATOM 1499 C CA . GLN A 1 195 ? 2.83 -33.406 -9.773 1 44.41 195 GLN A CA 1
ATOM 1500 C C . GLN A 1 195 ? 4.305 -33.062 -9.977 1 44.41 195 GLN A C 1
ATOM 1502 O O . GLN A 1 195 ? 5.137 -33.344 -9.102 1 44.41 195 GLN A O 1
ATOM 1507 N N . ASN A 1 196 ? 4.879 -32.875 -11.109 1 40.81 196 ASN A N 1
ATOM 1508 C CA . ASN A 1 196 ? 6.336 -32.812 -11.086 1 40.81 196 ASN A CA 1
ATOM 1509 C C . ASN A 1 196 ? 6.816 -31.5 -10.445 1 40.81 196 ASN A C 1
ATOM 1511 O O . ASN A 1 196 ? 6.609 -30.422 -11 1 40.81 196 ASN A O 1
ATOM 1515 N N . GLN A 1 197 ? 6.762 -31.359 -9.141 1 44.41 197 GLN A N 1
ATOM 1516 C CA . GLN A 1 197 ? 7.312 -30.234 -8.391 1 44.41 197 GLN A CA 1
ATOM 1517 C C . GLN A 1 197 ? 8.609 -29.734 -9.023 1 44.41 197 GLN A C 1
ATOM 1519 O O . GLN A 1 197 ? 9.516 -30.531 -9.297 1 44.41 197 GLN A O 1
ATOM 1524 N N . PRO A 1 198 ? 8.648 -28.672 -9.68 1 42.25 198 PRO A N 1
ATOM 1525 C CA . PRO A 1 198 ? 9.922 -28.188 -10.234 1 42.25 198 PRO A CA 1
ATOM 1526 C C . PRO A 1 198 ? 11.102 -28.438 -9.305 1 42.25 198 PRO A C 1
ATOM 1528 O O . PRO A 1 198 ? 10.914 -28.594 -8.094 1 42.25 198 PRO A O 1
ATOM 1531 N N . GLU A 1 199 ? 12.312 -28.688 -9.852 1 40.5 199 GLU A N 1
ATOM 1532 C CA . GLU A 1 199 ? 13.625 -28.969 -9.289 1 40.5 199 GLU A CA 1
ATOM 1533 C C . GLU A 1 199 ? 13.945 -28.031 -8.125 1 40.5 199 GLU A C 1
ATOM 1535 O O . GLU A 1 199 ? 13.914 -26.812 -8.281 1 40.5 199 GLU A O 1
ATOM 1540 N N . SER A 1 200 ? 13.414 -28.344 -6.898 1 40.78 200 SER A N 1
ATOM 1541 C CA . SER A 1 200 ? 13.906 -27.703 -5.684 1 40.78 200 SER A CA 1
ATOM 1542 C C . SER A 1 200 ? 15.375 -27.328 -5.816 1 40.78 200 SER A C 1
ATOM 1544 O O . SER A 1 200 ? 16.203 -28.156 -6.215 1 40.78 200 SER A O 1
ATOM 1546 N N . PHE A 1 201 ? 15.664 -26.25 -6.254 1 38.19 201 PHE A N 1
ATOM 1547 C CA . PHE A 1 201 ? 17.078 -25.875 -6.23 1 38.19 201 PHE A CA 1
ATOM 1548 C C . PHE A 1 201 ? 17.734 -26.359 -4.945 1 38.19 201 PHE A C 1
ATOM 1550 O O . PHE A 1 201 ? 17.078 -26.531 -3.922 1 38.19 201 PHE A O 1
ATOM 1557 N N . GLU A 1 202 ? 18.984 -26.75 -5.043 1 38.06 202 GLU A N 1
ATOM 1558 C CA . GLU A 1 202 ? 19.906 -27.141 -3.988 1 38.06 202 GLU A CA 1
ATOM 1559 C C . GLU A 1 202 ? 19.797 -26.219 -2.777 1 38.06 202 GLU A C 1
ATOM 1561 O O . GLU A 1 202 ? 19.875 -24.984 -2.908 1 38.06 202 GLU A O 1
ATOM 1566 N N . GLU A 1 203 ? 18.969 -26.531 -1.786 1 41 203 GLU A N 1
ATOM 1567 C CA . GLU A 1 203 ? 18.875 -25.953 -0.449 1 41 203 GLU A CA 1
ATOM 1568 C C . GLU A 1 203 ? 20.203 -25.344 -0.019 1 41 203 GLU A C 1
ATOM 1570 O O . GLU A 1 203 ? 21.25 -26.016 -0.05 1 41 203 GLU A O 1
ATOM 1575 N N . ASP A 1 204 ? 20.531 -24.234 -0.364 1 42.91 204 ASP A N 1
ATOM 1576 C CA . ASP A 1 204 ? 21.641 -23.781 0.46 1 42.91 204 ASP A CA 1
ATOM 1577 C C . ASP A 1 204 ? 21.391 -24.078 1.938 1 42.91 204 ASP A C 1
ATOM 1579 O O . ASP A 1 204 ? 20.625 -23.359 2.592 1 42.91 204 ASP A O 1
ATOM 1583 N N . ASP A 1 205 ? 21.578 -25.234 2.355 1 44.5 205 ASP A N 1
ATOM 1584 C CA . ASP A 1 205 ? 21.406 -25.875 3.654 1 44.5 205 ASP A CA 1
ATOM 1585 C C . ASP A 1 205 ? 21.734 -24.922 4.793 1 44.5 205 ASP A C 1
ATOM 1587 O O . ASP A 1 205 ? 21.062 -24.922 5.828 1 44.5 205 ASP A O 1
ATOM 1591 N N . GLU A 1 206 ? 22.75 -24.188 4.594 1 50.69 206 GLU A N 1
ATOM 1592 C CA . GLU A 1 206 ? 23.234 -23.359 5.711 1 50.69 206 GLU A CA 1
ATOM 1593 C C . GLU A 1 206 ? 22.25 -22.234 6.027 1 50.69 206 GLU A C 1
ATOM 1595 O O . GLU A 1 206 ? 21.984 -21.953 7.199 1 50.69 206 GLU A O 1
ATOM 1600 N N . LEU A 1 207 ? 21.766 -21.672 5.102 1 48.94 207 LEU A N 1
ATOM 1601 C CA . LEU A 1 207 ? 20.828 -20.594 5.324 1 48.94 207 LEU A CA 1
ATOM 1602 C C . LEU A 1 207 ? 19.484 -21.125 5.812 1 48.94 207 LEU A C 1
ATOM 1604 O O . LEU A 1 207 ? 18.891 -20.562 6.738 1 48.94 207 LEU A O 1
ATOM 1608 N N . THR A 1 208 ? 19 -22.234 5.266 1 53.53 208 THR A N 1
ATOM 1609 C CA . THR A 1 208 ? 17.797 -22.922 5.719 1 53.53 208 THR A CA 1
ATOM 1610 C C . THR A 1 208 ? 17.875 -23.25 7.203 1 53.53 208 THR A C 1
ATOM 1612 O O . THR A 1 208 ? 16.906 -23.094 7.945 1 53.53 208 THR A O 1
ATOM 1615 N N . ALA A 1 209 ? 19.078 -23.656 7.574 1 53.84 209 ALA A N 1
ATOM 1616 C CA . ALA A 1 209 ? 19.312 -24 8.977 1 53.84 209 ALA A CA 1
ATOM 1617 C C . ALA A 1 209 ? 19.234 -22.766 9.867 1 53.84 209 ALA A C 1
ATOM 1619 O O . ALA A 1 209 ? 18.688 -22.828 10.977 1 53.84 209 ALA A O 1
ATOM 1620 N N . ALA A 1 210 ? 19.75 -21.734 9.367 1 55.69 210 ALA A N 1
ATOM 1621 C CA . ALA A 1 210 ? 19.812 -20.516 10.164 1 55.69 210 ALA A CA 1
ATOM 1622 C C . ALA A 1 210 ? 18.422 -19.922 10.352 1 55.69 210 ALA A C 1
ATOM 1624 O O . ALA A 1 210 ? 18.062 -19.469 11.453 1 55.69 210 ALA A O 1
ATOM 1625 N N . ILE A 1 211 ? 17.594 -19.984 9.414 1 55.06 211 ILE A N 1
ATOM 1626 C CA . ILE A 1 211 ? 16.234 -19.469 9.477 1 55.06 211 ILE A CA 1
ATOM 1627 C C . ILE A 1 211 ? 15.383 -20.375 10.367 1 55.06 211 ILE A C 1
ATOM 1629 O O . ILE A 1 211 ? 14.602 -19.891 11.188 1 55.06 211 ILE A O 1
ATOM 1633 N N . LYS A 1 212 ? 15.578 -21.672 10.219 1 57.56 212 LYS A N 1
ATOM 1634 C CA . LYS A 1 212 ? 14.914 -22.641 11.094 1 57.56 212 LYS A CA 1
ATOM 1635 C C . LYS A 1 212 ? 15.25 -22.391 12.555 1 57.56 212 LYS A C 1
ATOM 1637 O O . LYS A 1 212 ? 14.359 -22.406 13.414 1 57.56 212 LYS A O 1
ATOM 1642 N N . ALA A 1 213 ? 16.469 -22.109 12.766 1 57.38 213 ALA A N 1
ATOM 1643 C CA . ALA A 1 213 ? 16.953 -21.844 14.117 1 57.38 213 ALA A CA 1
ATOM 1644 C C . ALA A 1 213 ? 16.344 -20.562 14.688 1 57.38 213 ALA A C 1
ATOM 1646 O O . ALA A 1 213 ? 15.977 -20.516 15.859 1 57.38 213 ALA A O 1
ATOM 1647 N N . SER A 1 214 ? 16.219 -19.641 13.797 1 54.28 214 SER A N 1
ATOM 1648 C CA . SER A 1 214 ? 15.664 -18.359 14.227 1 54.28 214 SER A CA 1
ATOM 1649 C C . SER A 1 214 ? 14.156 -18.469 14.469 1 54.28 214 SER A C 1
ATOM 1651 O O . SER A 1 214 ? 13.633 -17.844 15.398 1 54.28 214 SER A O 1
ATOM 1653 N N . LEU A 1 215 ? 13.461 -19.25 13.711 1 56.19 215 LEU A N 1
ATOM 1654 C CA . LEU A 1 215 ? 12.031 -19.5 13.883 1 56.19 215 LEU A CA 1
ATOM 1655 C C . LEU A 1 215 ? 11.773 -20.359 15.117 1 56.19 215 LEU A C 1
ATOM 1657 O O . LEU A 1 215 ? 10.773 -20.188 15.812 1 56.19 215 LEU A O 1
ATOM 1661 N N . GLU A 1 216 ? 12.555 -21.422 15.406 1 52.81 216 GLU A N 1
ATOM 1662 C CA . GLU A 1 216 ? 12.469 -22.281 16.578 1 52.81 216 GLU A CA 1
ATOM 1663 C C . GLU A 1 216 ? 12.727 -21.484 17.859 1 52.81 216 GLU A C 1
ATOM 1665 O O . GLU A 1 216 ? 12.125 -21.766 18.906 1 52.81 216 GLU A O 1
ATOM 1670 N N . ASP A 1 217 ? 13.586 -20.672 17.828 1 50.81 217 ASP A N 1
ATOM 1671 C CA . ASP A 1 217 ? 13.836 -19.859 19.031 1 50.81 217 ASP A CA 1
ATOM 1672 C C . ASP A 1 217 ? 12.641 -18.984 19.359 1 50.81 217 ASP A C 1
ATOM 1674 O O . ASP A 1 217 ? 12.43 -18.625 20.531 1 50.81 217 ASP A O 1
ATOM 1678 N N . SER A 1 218 ? 11.844 -18.688 18.469 1 45.03 218 SER A N 1
ATOM 1679 C CA . SER A 1 218 ? 10.633 -17.938 18.75 1 45.03 218 SER A CA 1
ATOM 1680 C C . SER A 1 218 ? 9.531 -18.828 19.312 1 45.03 218 SER A C 1
ATOM 1682 O O . SER A 1 218 ? 8.602 -18.344 19.953 1 45.03 218 SER A O 1
ATOM 1684 N N . ASP A 1 219 ? 9.492 -20.125 19.094 1 40.09 219 ASP A N 1
ATOM 1685 C CA . ASP A 1 219 ? 8.539 -21.078 19.656 1 40.09 219 ASP A CA 1
ATOM 1686 C C . ASP A 1 219 ? 8.789 -21.312 21.141 1 40.09 219 ASP A C 1
ATOM 1688 O O . ASP A 1 219 ? 7.965 -21.906 21.828 1 40.09 219 ASP A O 1
ATOM 1692 N N . ASP A 1 220 ? 9.992 -21.359 21.688 1 37.28 220 ASP A N 1
ATOM 1693 C CA . ASP A 1 220 ? 10.195 -21.75 23.078 1 37.28 220 ASP A CA 1
ATOM 1694 C C . ASP A 1 220 ? 9.43 -20.828 24.016 1 37.28 220 ASP A C 1
ATOM 1696 O O . ASP A 1 220 ? 9.383 -21.078 25.234 1 37.28 220 ASP A O 1
ATOM 1700 N N . ASN A 1 221 ? 9.133 -19.641 23.812 1 34.31 221 ASN A N 1
ATOM 1701 C CA . ASN A 1 221 ? 8.492 -19.047 24.984 1 34.31 221 ASN A CA 1
ATOM 1702 C C . ASN A 1 221 ? 7.066 -19.547 25.156 1 34.31 221 ASN A C 1
ATOM 1704 O O . ASN A 1 221 ? 6.656 -19.891 26.266 1 34.31 221 ASN A O 1
ATOM 1708 N N . ASP A 1 222 ? 5.984 -19.172 24.484 1 32.75 222 ASP A N 1
ATOM 1709 C CA . ASP A 1 222 ? 4.684 -19.281 25.125 1 32.75 222 ASP A CA 1
ATOM 1710 C C . ASP A 1 222 ? 4.141 -20.703 25.047 1 32.75 222 ASP A C 1
ATOM 1712 O O . ASP A 1 222 ? 3.418 -21.156 25.938 1 32.75 222 ASP A O 1
ATOM 1716 N N . PHE A 1 223 ? 3.91 -21.391 23.891 1 28.16 223 PHE A N 1
ATOM 1717 C CA . PHE A 1 223 ? 2.625 -22.078 23.797 1 28.16 223 PHE A CA 1
ATOM 1718 C C . PHE A 1 223 ? 2.717 -23.469 24.375 1 28.16 223 PHE A C 1
ATOM 1720 O O . PHE A 1 223 ? 1.718 -24.203 24.438 1 28.16 223 PHE A O 1
ATOM 1727 N N . TYR A 1 224 ? 3.912 -24.078 24.531 1 28.66 224 TYR A N 1
ATOM 1728 C CA . TYR A 1 224 ? 3.783 -25.484 24.938 1 28.66 224 TYR A CA 1
ATOM 1729 C C . TYR A 1 224 ? 3.393 -25.594 26.406 1 28.66 224 TYR A C 1
ATOM 1731 O O . TYR A 1 224 ? 3.279 -26.688 26.938 1 28.66 224 TYR A O 1
ATOM 1739 N N . ASN A 1 225 ? 3.527 -24.594 27.188 1 30.42 225 ASN A N 1
ATOM 1740 C CA . ASN A 1 225 ? 3.309 -24.938 28.5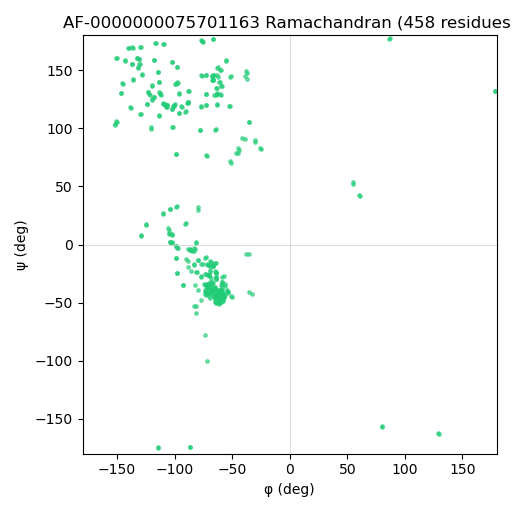94 1 30.42 225 ASN A CA 1
ATOM 1741 C C . ASN A 1 225 ? 1.837 -25.234 28.875 1 30.42 225 ASN A C 1
ATOM 1743 O O . ASN A 1 225 ? 1.44 -25.375 30.031 1 30.42 225 ASN A O 1
ATOM 1747 N N . THR A 1 226 ? 0.905 -24.828 28 1 25.72 226 THR A N 1
ATOM 1748 C CA . THR A 1 226 ? -0.411 -24.891 28.625 1 25.72 226 THR A CA 1
ATOM 1749 C C . THR A 1 226 ? -0.917 -26.328 28.672 1 25.72 226 THR A C 1
ATOM 1751 O O . THR A 1 226 ? -1.687 -26.703 29.562 1 25.72 226 THR A O 1
ATOM 1754 N N . ASN A 1 227 ? -0.872 -27.141 27.609 1 25.02 227 ASN A N 1
ATOM 1755 C CA . ASN A 1 227 ? -1.958 -28.109 27.594 1 25.02 227 ASN A CA 1
ATOM 1756 C C . ASN A 1 227 ? -1.64 -29.328 28.469 1 25.02 227 ASN A C 1
ATOM 1758 O O . ASN A 1 227 ? -2.35 -30.328 28.422 1 25.02 227 ASN A O 1
ATOM 1762 N N . GLU A 1 228 ? -0.453 -29.438 29.094 1 23.91 228 GLU A N 1
ATOM 1763 C CA . GLU A 1 228 ? -0.38 -30.797 29.656 1 23.91 228 GLU A CA 1
ATOM 1764 C C . GLU A 1 228 ? -1.369 -30.969 30.797 1 23.91 228 GLU A C 1
ATOM 1766 O O . GLU A 1 228 ? -1.601 -32.094 31.266 1 23.91 228 GLU A O 1
ATOM 1771 N N . GLU A 1 229 ? -1.704 -29.906 31.531 1 23.69 229 GLU A N 1
ATOM 1772 C CA . GLU A 1 229 ? -2.301 -30.312 32.781 1 23.69 229 GLU A CA 1
ATOM 1773 C C . GLU A 1 229 ? -3.695 -30.906 32.594 1 23.69 229 GLU A C 1
ATOM 1775 O O . GLU A 1 229 ? -4.348 -31.328 33.531 1 23.69 229 GLU A O 1
ATOM 1780 N N . ILE A 1 230 ? -4.398 -30.672 31.391 1 22.28 230 ILE A N 1
ATOM 1781 C CA . ILE A 1 230 ? -5.754 -31.203 31.531 1 22.28 230 ILE A CA 1
ATOM 1782 C C . ILE A 1 230 ? -5.742 -32.719 31.312 1 22.28 230 ILE A C 1
ATOM 1784 O O . ILE A 1 230 ? -6.359 -33.219 30.375 1 22.28 230 ILE A O 1
ATOM 1788 N N . ILE A 1 231 ? -4.676 -33.469 31.672 1 19.44 231 ILE A N 1
ATOM 1789 C CA . ILE A 1 231 ? -5.18 -34.812 31.938 1 19.44 231 ILE A CA 1
ATOM 1790 C C . ILE A 1 231 ? -5.945 -34.844 33.25 1 19.44 231 ILE A C 1
ATOM 1792 O O . ILE A 1 231 ? -5.5 -34.25 34.25 1 19.44 231 ILE A O 1
ATOM 1796 N N . MET B 1 1 ? 22.234 29.312 6.832 1 49.25 1 MET B N 1
ATOM 1797 C CA . MET B 1 1 ? 20.922 29.344 7.449 1 49.25 1 MET B CA 1
ATOM 1798 C C . MET B 1 1 ? 20.547 27.969 8.008 1 49.25 1 MET B C 1
ATOM 1800 O O . MET B 1 1 ? 20.812 26.953 7.383 1 49.25 1 MET B O 1
ATOM 1804 N N . ALA B 1 2 ? 20.406 27.844 9.297 1 69.12 2 ALA B N 1
ATOM 1805 C CA . ALA B 1 2 ? 20.266 26.578 9.984 1 69.12 2 ALA B CA 1
ATOM 1806 C C . ALA B 1 2 ? 18.953 25.875 9.578 1 69.12 2 ALA B C 1
ATOM 1808 O O . ALA B 1 2 ? 17.875 26.453 9.695 1 69.12 2 ALA B O 1
ATOM 1809 N N . TYR B 1 3 ? 18.922 24.984 8.727 1 83.38 3 TYR B N 1
ATOM 1810 C CA . TYR B 1 3 ? 17.75 24.234 8.297 1 83.38 3 TYR B CA 1
ATOM 1811 C C . TYR B 1 3 ? 17.219 23.359 9.422 1 83.38 3 TYR B C 1
ATOM 1813 O O . TYR B 1 3 ? 17.969 22.953 10.312 1 83.38 3 TYR B O 1
ATOM 1821 N N . ASP B 1 4 ? 15.82 23.297 9.461 1 88.38 4 ASP B N 1
ATOM 1822 C CA . ASP B 1 4 ? 15.211 22.312 10.352 1 88.38 4 ASP B CA 1
ATOM 1823 C C . ASP B 1 4 ? 15.727 20.906 10.055 1 88.38 4 ASP B C 1
ATOM 1825 O O . ASP B 1 4 ? 16.297 20.672 8.984 1 88.38 4 ASP B O 1
ATOM 1829 N N . GLU B 1 5 ? 15.602 20.062 11.047 1 92.56 5 GLU B N 1
ATOM 1830 C CA . GLU B 1 5 ? 15.953 18.656 10.836 1 92.56 5 GLU B CA 1
ATOM 1831 C C . GLU B 1 5 ? 15.125 18.047 9.711 1 92.56 5 GLU B C 1
ATOM 1833 O O . GLU B 1 5 ? 13.914 18.266 9.617 1 92.56 5 GLU B O 1
ATOM 1838 N N . PRO B 1 6 ? 15.789 17.297 8.867 1 96.06 6 PRO B N 1
ATOM 1839 C CA . PRO B 1 6 ? 15.055 16.656 7.766 1 96.06 6 PRO B CA 1
ATOM 1840 C C . PRO B 1 6 ? 14.055 15.609 8.25 1 96.06 6 PRO B C 1
ATOM 1842 O O . PRO B 1 6 ? 14.297 14.938 9.258 1 96.06 6 PRO B O 1
ATOM 1845 N N . GLU B 1 7 ? 12.969 15.539 7.508 1 97.19 7 GLU B N 1
ATOM 1846 C CA . GLU B 1 7 ? 11.953 14.531 7.781 1 97.19 7 GLU B CA 1
ATOM 1847 C C . GLU B 1 7 ? 11.594 13.75 6.52 1 97.19 7 GLU B C 1
ATOM 1849 O O . GLU B 1 7 ? 11.711 14.266 5.406 1 97.19 7 GLU B O 1
ATOM 1854 N N . ALA B 1 8 ? 11.289 12.461 6.711 1 97.94 8 ALA B N 1
ATOM 1855 C CA . ALA B 1 8 ? 10.578 11.711 5.684 1 97.94 8 ALA B CA 1
ATOM 1856 C C . ALA B 1 8 ? 9.07 11.805 5.883 1 97.94 8 ALA B C 1
ATOM 1858 O O . ALA B 1 8 ? 8.539 11.328 6.891 1 97.94 8 ALA B O 1
ATOM 1859 N N . ILE B 1 9 ? 8.391 12.461 4.902 1 98.38 9 ILE B N 1
ATOM 1860 C CA . ILE B 1 9 ? 6.973 12.758 5.07 1 98.38 9 ILE B CA 1
ATOM 1861 C C . ILE B 1 9 ? 6.168 12.055 3.98 1 98.38 9 ILE B C 1
ATOM 1863 O O . ILE B 1 9 ? 6.492 12.156 2.797 1 98.38 9 ILE B O 1
ATOM 1867 N N . ILE B 1 10 ? 5.156 11.281 4.391 1 98.56 10 ILE B N 1
ATOM 1868 C CA . ILE B 1 10 ? 4.195 10.742 3.441 1 98.56 10 ILE B CA 1
ATOM 1869 C C . ILE B 1 10 ? 2.867 11.484 3.568 1 98.56 10 ILE B C 1
ATOM 1871 O O . ILE B 1 10 ? 2.256 11.492 4.641 1 98.56 10 ILE B O 1
ATOM 1875 N N . PHE B 1 11 ? 2.441 12.117 2.48 1 98.81 11 PHE B N 1
ATOM 1876 C CA . PHE B 1 11 ? 1.098 12.68 2.408 1 98.81 11 PHE B CA 1
ATOM 1877 C C . PHE B 1 11 ? 0.108 11.641 1.888 1 98.81 11 PHE B C 1
ATOM 1879 O O . PHE B 1 11 ? 0.31 11.07 0.816 1 98.81 11 PHE B O 1
ATOM 1886 N N . LEU B 1 12 ? -0.885 11.352 2.635 1 98.69 12 LEU B N 1
ATOM 1887 C CA . LEU B 1 12 ? -1.945 10.438 2.229 1 98.69 12 LEU B CA 1
ATOM 1888 C C . LEU B 1 12 ? -3.182 11.203 1.774 1 98.69 12 LEU B C 1
ATOM 1890 O O . LEU B 1 12 ? -3.811 11.906 2.572 1 98.69 12 LEU B O 1
ATOM 1894 N N . ILE B 1 13 ? -3.529 10.984 0.53 1 98.5 13 ILE B N 1
ATOM 1895 C CA . ILE B 1 13 ? -4.641 11.688 -0.103 1 98.5 13 ILE B CA 1
ATOM 1896 C C . ILE B 1 13 ? -5.902 10.836 -0.027 1 98.5 13 ILE B C 1
ATOM 1898 O O . ILE B 1 13 ? -5.871 9.641 -0.35 1 98.5 13 ILE B O 1
ATOM 1902 N N . ASP B 1 14 ? -6.98 11.438 0.438 1 98.44 14 ASP B N 1
ATOM 1903 C CA . ASP B 1 14 ? -8.289 10.789 0.352 1 98.44 14 ASP B CA 1
ATOM 1904 C C . ASP B 1 14 ? -8.859 10.891 -1.061 1 98.44 14 ASP B C 1
ATOM 1906 O O . ASP B 1 14 ? -9.43 11.922 -1.433 1 98.44 14 ASP B O 1
ATOM 1910 N N . ASN B 1 15 ? -8.688 9.82 -1.797 1 97.81 15 ASN B N 1
ATOM 1911 C CA . ASN B 1 15 ? -9.234 9.766 -3.148 1 97.81 15 ASN B CA 1
ATOM 1912 C C . ASN B 1 15 ? -10.492 8.898 -3.209 1 97.81 15 ASN B C 1
ATOM 1914 O O . ASN B 1 15 ? -10.75 8.25 -4.223 1 97.81 15 ASN B O 1
ATOM 1918 N N . SER B 1 16 ? -11.258 8.844 -2.113 1 96.81 16 SER B N 1
ATOM 1919 C CA . SER B 1 16 ? -12.523 8.102 -2.107 1 96.81 16 SER B CA 1
ATOM 1920 C C . SER B 1 16 ? -13.539 8.75 -3.037 1 96.81 16 SER B C 1
ATOM 1922 O O . SER B 1 16 ? -13.273 9.797 -3.629 1 96.81 16 SER B O 1
ATOM 1924 N N . ASP B 1 17 ? -14.688 8.125 -3.148 1 96.94 17 ASP B N 1
ATOM 1925 C CA . ASP B 1 17 ? -15.766 8.609 -4.004 1 96.94 17 ASP B CA 1
ATOM 1926 C C . ASP B 1 17 ? -16.156 10.039 -3.637 1 96.94 17 ASP B C 1
ATOM 1928 O O . ASP B 1 17 ? -16.469 10.852 -4.516 1 96.94 17 ASP B O 1
ATOM 1932 N N . THR B 1 18 ? -16.125 10.414 -2.408 1 97.25 18 THR B N 1
ATOM 1933 C CA . THR B 1 18 ? -16.531 11.719 -1.901 1 97.25 18 THR B CA 1
ATOM 1934 C C . THR B 1 18 ? -15.57 12.805 -2.375 1 97.25 18 THR B C 1
ATOM 1936 O O . THR B 1 18 ? -15.922 13.992 -2.371 1 97.25 18 THR B O 1
ATOM 1939 N N . SER B 1 19 ? -14.438 12.375 -2.861 1 97.19 19 SER B N 1
ATOM 1940 C CA . SER B 1 19 ? -13.414 13.352 -3.221 1 97.19 19 SER B CA 1
ATOM 1941 C C . SER B 1 19 ? -13.789 14.109 -4.492 1 97.19 19 SER B C 1
ATOM 1943 O O . SER B 1 19 ? -13.172 15.125 -4.82 1 97.19 19 SER B O 1
ATOM 1945 N N . ILE B 1 20 ? -14.805 13.672 -5.191 1 97.25 20 ILE B N 1
ATOM 1946 C CA . ILE B 1 20 ? -15.258 14.344 -6.406 1 97.25 20 ILE B CA 1
ATOM 1947 C C . ILE B 1 20 ? -16.109 15.555 -6.035 1 97.25 20 ILE B C 1
ATOM 1949 O O . ILE B 1 20 ? -16.438 16.391 -6.891 1 97.25 20 ILE B O 1
ATOM 1953 N N . ASN B 1 21 ? -16.531 15.648 -4.766 1 95.56 21 ASN B N 1
ATOM 1954 C CA . ASN B 1 21 ? -17.422 16.719 -4.34 1 95.56 21 ASN B CA 1
ATOM 1955 C C . ASN B 1 21 ? -16.781 18.094 -4.562 1 95.56 21 ASN B C 1
ATOM 1957 O O . ASN B 1 21 ? -15.578 18.266 -4.352 1 95.56 21 ASN B O 1
ATOM 1961 N N . GLY B 1 22 ? -17.547 19.078 -4.805 1 95 22 GLY B N 1
ATOM 1962 C CA . GLY B 1 22 ? -17.078 20.391 -5.176 1 95 22 GLY B CA 1
ATOM 1963 C C . GLY B 1 22 ? -17.172 21.406 -4.051 1 95 22 GLY B C 1
ATOM 1964 O O . GLY B 1 22 ? -17.047 22.609 -4.281 1 95 22 GLY B O 1
ATOM 1965 N N . ASP B 1 23 ? -17.406 20.984 -2.84 1 94.69 23 ASP B N 1
ATOM 1966 C CA . ASP B 1 23 ? -17.531 21.906 -1.718 1 94.69 23 ASP B CA 1
ATOM 1967 C C . ASP B 1 23 ? -16.203 22.531 -1.355 1 94.69 23 ASP B C 1
ATOM 1969 O O . ASP B 1 23 ? -16.156 23.594 -0.719 1 94.69 23 ASP B O 1
ATOM 1973 N N . PHE B 1 24 ? -15.148 21.891 -1.639 1 95.25 24 PHE B N 1
ATOM 1974 C CA . PHE B 1 24 ? -13.812 22.453 -1.653 1 95.25 24 PHE B CA 1
ATOM 1975 C C . PHE B 1 24 ? -13.305 22.625 -3.082 1 95.25 24 PHE B C 1
ATOM 1977 O O . PHE B 1 24 ? -13.086 21.625 -3.781 1 95.25 24 PHE B O 1
ATOM 1984 N N . ASP B 1 25 ? -13.055 23.797 -3.432 1 92.62 25 ASP B N 1
ATOM 1985 C CA . ASP B 1 25 ? -12.883 24.141 -4.84 1 92.62 25 ASP B CA 1
ATOM 1986 C C . ASP B 1 25 ? -11.555 23.609 -5.375 1 92.62 25 ASP B C 1
ATOM 1988 O O . ASP B 1 25 ? -10.516 23.75 -4.719 1 92.62 25 ASP B O 1
ATOM 1992 N N . PRO B 1 26 ? -11.594 23.203 -6.734 1 95.62 26 PRO B N 1
ATOM 1993 C CA . PRO B 1 26 ? -12.711 22.828 -7.602 1 95.62 26 PRO B CA 1
ATOM 1994 C C . PRO B 1 26 ? -13.336 21.484 -7.223 1 95.62 26 PRO B C 1
ATOM 1996 O O . PRO B 1 26 ? -14.461 21.188 -7.617 1 95.62 26 PRO B O 1
ATOM 1999 N N . SER B 1 27 ? -12.609 20.562 -6.598 1 96.88 27 SER B N 1
ATOM 2000 C CA . SER B 1 27 ? -13.055 19.328 -5.969 1 96.88 27 SER B CA 1
ATOM 2001 C C . SER B 1 27 ? -12.258 19.031 -4.703 1 96.88 27 SER B C 1
ATOM 2003 O O . SER B 1 27 ? -11.172 19.578 -4.512 1 96.88 27 SER B O 1
ATOM 2005 N N . ARG B 1 28 ? -12.82 18.25 -3.861 1 97.44 28 ARG B N 1
ATOM 2006 C CA . ARG B 1 28 ? -12.078 17.844 -2.672 1 97.44 28 ARG B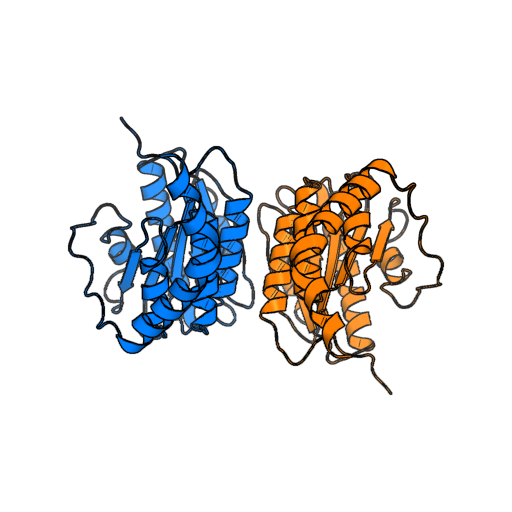 CA 1
ATOM 2007 C C . ARG B 1 28 ? -10.727 17.25 -3.045 1 97.44 28 ARG B C 1
ATOM 2009 O O . ARG B 1 28 ? -9.719 17.516 -2.375 1 97.44 28 ARG B O 1
ATOM 2016 N N . LEU B 1 29 ? -10.711 16.453 -4.094 1 98.25 29 LEU B N 1
ATOM 2017 C CA . LEU B 1 29 ? -9.461 15.844 -4.539 1 98.25 29 LEU B CA 1
ATOM 2018 C C . LEU B 1 29 ? -8.453 16.906 -4.961 1 98.25 29 LEU B C 1
ATOM 2020 O O . LEU B 1 29 ? -7.301 16.891 -4.52 1 98.25 29 LEU B O 1
ATOM 2024 N N . ASP B 1 30 ? -8.898 17.828 -5.758 1 97.75 30 ASP B N 1
ATOM 2025 C CA . ASP B 1 30 ? -8.016 18.891 -6.227 1 97.75 30 ASP B CA 1
ATOM 2026 C C . ASP B 1 30 ? -7.555 19.781 -5.066 1 97.75 30 ASP B C 1
ATOM 2028 O O . ASP B 1 30 ? -6.41 20.234 -5.043 1 97.75 30 ASP B O 1
ATOM 2032 N N . ALA B 1 31 ? -8.438 20.047 -4.18 1 97.81 31 ALA B N 1
ATOM 2033 C CA . ALA B 1 31 ? -8.109 20.859 -3.01 1 97.81 31 ALA B CA 1
ATOM 2034 C C . ALA B 1 31 ? -7.023 20.203 -2.166 1 97.81 31 ALA B C 1
ATOM 2036 O O . ALA B 1 31 ? -6.105 20.875 -1.684 1 97.81 31 ALA B O 1
ATOM 2037 N N . GLN B 1 32 ? -7.125 18.906 -1.936 1 98.25 32 GLN B N 1
ATOM 2038 C CA . GLN B 1 32 ? -6.105 18.156 -1.207 1 98.25 32 GLN B CA 1
ATOM 2039 C C . GLN B 1 32 ? -4.762 18.219 -1.922 1 98.25 32 GLN B C 1
ATOM 2041 O O . GLN B 1 32 ? -3.723 18.422 -1.287 1 98.25 32 GLN B O 1
ATOM 2046 N N . LYS B 1 33 ? -4.84 17.969 -3.254 1 98.25 33 LYS B N 1
ATOM 2047 C CA . LYS B 1 33 ? -3.613 17.984 -4.047 1 98.25 33 LYS B CA 1
ATOM 2048 C C . LYS B 1 33 ? -2.893 19.328 -3.908 1 98.25 33 LYS B C 1
ATOM 2050 O O . LYS B 1 33 ? -1.677 19.359 -3.703 1 98.25 33 LYS B O 1
ATOM 2055 N N . LEU B 1 34 ? -3.641 20.422 -4 1 97.75 34 LEU B N 1
ATOM 2056 C CA . LEU B 1 34 ? -3.07 21.766 -3.865 1 97.75 34 LEU B CA 1
ATOM 2057 C C . LEU B 1 34 ? -2.482 21.969 -2.473 1 97.75 34 LEU B C 1
ATOM 2059 O O . LEU B 1 34 ? -1.372 22.484 -2.332 1 97.75 34 LEU B O 1
ATOM 2063 N N . ALA B 1 35 ? -3.227 21.562 -1.439 1 97.81 35 ALA B N 1
ATOM 2064 C CA . ALA B 1 35 ? -2.742 21.688 -0.067 1 97.81 35 ALA B CA 1
ATOM 2065 C C . ALA B 1 35 ? -1.459 20.891 0.137 1 97.81 35 ALA B C 1
ATOM 2067 O O . ALA B 1 35 ? -0.515 21.375 0.768 1 97.81 35 ALA B O 1
ATOM 2068 N N . CYS B 1 36 ? -1.447 19.719 -0.38 1 98.06 36 CYS B N 1
ATOM 2069 C CA . CYS B 1 36 ? -0.279 18.859 -0.301 1 98.06 36 CYS B CA 1
ATOM 2070 C C . CYS B 1 36 ? 0.928 19.5 -0.971 1 98.06 36 CYS B C 1
ATOM 2072 O O . CYS B 1 36 ? 2.023 19.516 -0.406 1 98.06 36 CYS B O 1
ATOM 2074 N N . GLU B 1 37 ? 0.698 19.953 -2.143 1 97.88 37 GLU B N 1
ATOM 2075 C CA . GLU B 1 37 ? 1.775 20.578 -2.902 1 97.88 37 GLU B CA 1
ATOM 2076 C C . GLU B 1 37 ? 2.371 21.766 -2.143 1 97.88 37 GLU B C 1
ATOM 2078 O O . GLU B 1 37 ? 3.594 21.906 -2.062 1 97.88 37 GLU B O 1
ATOM 2083 N N . ARG B 1 38 ? 1.594 22.578 -1.609 1 97.25 38 ARG B N 1
ATOM 2084 C CA . ARG B 1 38 ? 2.055 23.766 -0.888 1 97.25 38 ARG B CA 1
ATOM 2085 C C . ARG B 1 38 ? 2.738 23.375 0.418 1 97.25 38 ARG B C 1
ATOM 2087 O O . ARG B 1 38 ? 3.754 23.969 0.792 1 97.25 38 ARG B O 1
ATOM 2094 N N . LEU B 1 39 ? 2.172 22.406 1.129 1 97.56 39 LEU B N 1
ATOM 2095 C CA . LEU B 1 39 ? 2.805 21.922 2.352 1 97.56 39 LEU B CA 1
ATOM 2096 C C . LEU B 1 39 ? 4.168 21.312 2.051 1 97.56 39 LEU B C 1
ATOM 2098 O O . LEU B 1 39 ? 5.133 21.547 2.787 1 97.56 39 LEU B O 1
ATOM 2102 N N . ALA B 1 40 ? 4.211 20.516 1.01 1 97.88 40 ALA B N 1
ATOM 2103 C CA . ALA B 1 40 ? 5.469 19.891 0.602 1 97.88 40 ALA B CA 1
ATOM 2104 C C . ALA B 1 40 ? 6.527 20.938 0.294 1 97.88 40 ALA B C 1
ATOM 2106 O O . ALA B 1 40 ? 7.676 20.812 0.724 1 97.88 40 ALA B O 1
ATOM 2107 N N . SER B 1 41 ? 6.121 21.953 -0.46 1 97.25 41 SER B N 1
ATOM 2108 C CA . SER B 1 41 ? 7.027 23.047 -0.792 1 97.25 41 SER B CA 1
ATOM 2109 C C . SER B 1 41 ? 7.523 23.766 0.464 1 97.25 41 SER B C 1
ATOM 2111 O O . SER B 1 41 ? 8.703 24.078 0.576 1 97.25 41 SER B O 1
ATOM 2113 N N . TYR B 1 42 ? 6.637 23.984 1.379 1 96.75 42 TYR B N 1
ATOM 2114 C CA . TYR B 1 42 ? 6.992 24.625 2.643 1 96.75 42 TYR B CA 1
ATOM 2115 C C . TYR B 1 42 ? 7.996 23.781 3.416 1 96.75 42 TYR B C 1
ATOM 2117 O O . TYR B 1 42 ? 9.008 24.297 3.898 1 96.75 42 TYR B O 1
ATOM 2125 N N . ASN B 1 43 ? 7.719 22.438 3.51 1 96.75 43 ASN B N 1
ATOM 2126 C CA . ASN B 1 43 ? 8.602 21.531 4.234 1 96.75 43 ASN B CA 1
ATOM 2127 C C . ASN B 1 43 ? 10 21.5 3.625 1 96.75 43 ASN B C 1
ATOM 2129 O O . ASN B 1 43 ? 10.992 21.5 4.352 1 96.75 43 ASN B O 1
ATOM 2133 N N . LEU B 1 44 ? 10.047 21.453 2.291 1 96.94 44 LEU B N 1
ATOM 2134 C CA . LEU B 1 44 ? 11.32 21.391 1.589 1 96.94 44 LEU B CA 1
ATOM 2135 C C . LEU B 1 44 ? 12.102 22.688 1.746 1 96.94 44 LEU B C 1
ATOM 2137 O O . LEU B 1 44 ? 13.336 22.672 1.773 1 96.94 44 LEU B O 1
ATOM 2141 N N . LYS B 1 45 ? 11.414 23.812 1.807 1 95.56 45 LYS B N 1
ATOM 2142 C CA . LYS B 1 45 ? 12.07 25.109 2.053 1 95.56 45 LYS B CA 1
ATOM 2143 C C . LYS B 1 45 ? 12.672 25.156 3.453 1 95.56 45 LYS B C 1
ATOM 2145 O O . LYS B 1 45 ? 13.75 25.719 3.65 1 95.56 45 LYS B O 1
ATOM 2150 N N . GLN B 1 46 ? 11.953 24.547 4.422 1 94.69 46 GLN B N 1
ATOM 2151 C CA . GLN B 1 46 ? 12.422 24.531 5.801 1 94.69 46 GLN B CA 1
ATOM 2152 C C . GLN B 1 46 ? 13.625 23.594 5.961 1 94.69 46 GLN B C 1
ATOM 2154 O O . GLN B 1 46 ? 14.5 23.844 6.793 1 94.69 46 GLN B O 1
ATOM 2159 N N . SER B 1 47 ? 13.617 22.547 5.223 1 95.75 47 SER B N 1
ATOM 2160 C CA . SER B 1 47 ? 14.688 21.547 5.25 1 95.75 47 SER B CA 1
ATOM 2161 C C . SER B 1 47 ? 14.828 20.844 3.904 1 95.75 47 SER B C 1
ATOM 2163 O O . SER B 1 47 ? 14.141 19.859 3.641 1 95.75 47 SER B O 1
ATOM 2165 N N . PRO B 1 48 ? 15.828 21.219 3.145 1 95.5 48 PRO B N 1
ATOM 2166 C CA . PRO B 1 48 ? 15.953 20.719 1.771 1 95.5 48 PRO B CA 1
ATOM 2167 C C . PRO B 1 48 ? 16.234 19.219 1.701 1 95.5 48 PRO B C 1
ATOM 2169 O O . PRO B 1 48 ? 16.062 18.609 0.646 1 95.5 48 PRO B O 1
ATOM 2172 N N . GLN B 1 49 ? 16.656 18.656 2.785 1 95.81 49 GLN B N 1
ATOM 2173 C CA . GLN B 1 49 ? 16.953 17.234 2.803 1 95.81 49 GLN B CA 1
ATOM 2174 C C . GLN B 1 49 ? 15.711 16.406 3.113 1 95.81 49 GLN B C 1
ATOM 2176 O O . GLN B 1 49 ? 15.734 15.18 3.043 1 95.81 49 GLN B O 1
ATOM 2181 N N . THR B 1 50 ? 14.641 17.156 3.395 1 96.88 50 THR B N 1
ATOM 2182 C CA . THR B 1 50 ? 13.367 16.484 3.621 1 96.88 50 THR B CA 1
ATOM 2183 C C . THR B 1 50 ? 12.93 15.719 2.377 1 96.88 50 THR B C 1
ATOM 2185 O O . THR B 1 50 ? 13.156 16.172 1.252 1 96.88 50 THR B O 1
ATOM 2188 N N . GLU B 1 51 ? 12.367 14.5 2.588 1 97 51 GLU B N 1
ATOM 2189 C CA . GLU B 1 51 ? 11.836 13.688 1.498 1 97 51 GLU B CA 1
ATOM 2190 C C . GLU B 1 51 ? 10.32 13.547 1.604 1 97 51 GLU B C 1
ATOM 2192 O O . GLU B 1 51 ? 9.781 13.406 2.703 1 97 51 GLU B O 1
ATOM 2197 N N . ILE B 1 52 ? 9.711 13.625 0.386 1 97.62 52 ILE B N 1
ATOM 2198 C CA . ILE B 1 52 ? 8.258 13.641 0.328 1 97.62 52 ILE B CA 1
ATOM 2199 C C . ILE B 1 52 ? 7.766 12.469 -0.527 1 97.62 52 ILE B C 1
ATOM 2201 O O . ILE B 1 52 ? 8.266 12.25 -1.631 1 97.62 52 ILE B O 1
ATOM 2205 N N . ALA B 1 53 ? 6.844 11.711 0.009 1 97.62 53 ALA B N 1
ATOM 2206 C CA . ALA B 1 53 ? 6.105 10.695 -0.742 1 97.62 53 ALA B CA 1
ATOM 2207 C C . ALA B 1 53 ? 4.613 11.016 -0.765 1 97.62 53 ALA B C 1
ATOM 2209 O O . ALA B 1 53 ? 4.117 11.758 0.085 1 97.62 53 ALA B O 1
ATOM 2210 N N . ILE B 1 54 ? 3.928 10.43 -1.775 1 98.12 54 ILE B N 1
ATOM 2211 C CA . ILE B 1 54 ? 2.488 10.602 -1.923 1 98.12 54 ILE B CA 1
ATOM 2212 C C . ILE B 1 54 ? 1.8 9.242 -1.928 1 98.12 54 ILE B C 1
ATOM 2214 O O . ILE B 1 54 ? 2.244 8.32 -2.615 1 98.12 54 ILE B O 1
ATOM 2218 N N . GLY B 1 55 ? 0.8 9.117 -1.169 1 97.69 55 GLY B N 1
ATOM 2219 C CA . GLY B 1 55 ? -0.064 7.945 -1.186 1 97.69 55 GLY B CA 1
ATOM 2220 C C . GLY B 1 55 ? -1.537 8.289 -1.288 1 97.69 55 GLY B C 1
ATOM 2221 O O . GLY B 1 55 ? -1.907 9.469 -1.247 1 97.69 55 GLY B O 1
ATOM 2222 N N . SER B 1 56 ? -2.328 7.316 -1.506 1 97.12 56 SER B N 1
ATOM 2223 C CA . SER B 1 56 ? -3.779 7.465 -1.562 1 97.12 56 SER B CA 1
ATOM 2224 C C . SER B 1 56 ? -4.477 6.391 -0.736 1 97.12 56 SER B C 1
ATOM 2226 O O . SER B 1 56 ? -3.885 5.355 -0.427 1 97.12 56 SER B O 1
ATOM 2228 N N . ILE B 1 57 ? -5.75 6.688 -0.389 1 97.06 57 ILE B N 1
ATOM 2229 C CA . ILE B 1 57 ? -6.363 5.77 0.563 1 97.06 57 ILE B CA 1
ATOM 2230 C C . ILE B 1 57 ? -7.723 5.312 0.036 1 97.06 57 ILE B C 1
ATOM 2232 O O . ILE B 1 57 ? -8.484 4.652 0.749 1 97.06 57 ILE B O 1
ATOM 2236 N N . GLY B 1 58 ? -8.094 5.637 -1.175 1 95.5 58 GLY B N 1
ATOM 2237 C CA . GLY B 1 58 ? -9.312 5.105 -1.763 1 95.5 58 GLY B CA 1
ATOM 2238 C C . GLY B 1 58 ? -9.25 3.615 -2.029 1 95.5 58 GLY B C 1
ATOM 2239 O O . GLY B 1 58 ? -8.219 3.1 -2.465 1 95.5 58 GLY B O 1
ATOM 2240 N N . SER B 1 59 ? -10.328 2.992 -1.866 1 91.5 59 SER B N 1
ATOM 2241 C CA . SER B 1 59 ? -10.32 1.533 -1.872 1 91.5 59 SER B CA 1
ATOM 2242 C C . SER B 1 59 ? -10.117 0.986 -3.281 1 91.5 59 SER B C 1
ATOM 2244 O O . SER B 1 59 ? -9.742 -0.175 -3.453 1 91.5 59 SER B O 1
ATOM 2246 N N . GLU B 1 60 ? -10.469 1.714 -4.273 1 87.75 60 GLU B N 1
ATOM 2247 C CA . GLU B 1 60 ? -10.25 1.229 -5.633 1 87.75 60 GLU B CA 1
ATOM 2248 C C . GLU B 1 60 ? -8.766 1.207 -5.984 1 87.75 60 GLU B C 1
ATOM 2250 O O . GLU B 1 60 ? -8.312 0.358 -6.754 1 87.75 60 GLU B O 1
ATOM 2255 N N . CYS B 1 61 ? -8.039 2.133 -5.48 1 86.5 61 CYS B N 1
ATOM 2256 C CA . CYS B 1 61 ? -6.598 2.246 -5.676 1 86.5 61 CYS B CA 1
ATOM 2257 C C . CYS B 1 61 ? -5.941 2.926 -4.48 1 86.5 61 CYS B C 1
ATOM 2259 O O . CYS B 1 61 ? -6.074 4.137 -4.297 1 86.5 61 CYS B O 1
ATOM 2261 N N . PHE B 1 62 ? -5.254 2.057 -3.697 1 89.62 62 PHE B N 1
ATOM 2262 C CA . PHE B 1 62 ? -4.578 2.666 -2.559 1 89.62 62 PHE B CA 1
ATOM 2263 C C . PHE B 1 62 ? -3.129 2.205 -2.477 1 89.62 62 PHE B C 1
ATOM 2265 O O . PHE B 1 62 ? -2.766 1.182 -3.059 1 89.62 62 PHE B O 1
ATOM 2272 N N . GLY B 1 63 ? -2.395 3.062 -1.738 1 93.25 63 GLY B N 1
ATOM 2273 C CA . GLY B 1 63 ? -0.978 2.789 -1.561 1 93.25 63 GLY B CA 1
ATOM 2274 C C . GLY B 1 63 ? -0.095 3.98 -1.879 1 93.25 63 GLY B C 1
ATOM 2275 O O . GLY B 1 63 ? -0.534 5.129 -1.783 1 93.25 63 GLY B O 1
ATOM 2276 N N . ILE B 1 64 ? 1.2 3.668 -2.08 1 94.88 64 ILE B N 1
ATOM 2277 C CA . ILE B 1 64 ? 2.164 4.723 -2.367 1 94.88 64 ILE B CA 1
ATOM 2278 C C . ILE B 1 64 ? 2.223 4.973 -3.873 1 94.88 64 ILE B C 1
ATOM 2280 O O . ILE B 1 64 ? 2.459 4.047 -4.652 1 94.88 64 ILE B O 1
ATOM 2284 N N . GLN B 1 65 ? 1.969 6.199 -4.238 1 93.75 65 GLN B N 1
ATOM 2285 C CA . GLN B 1 65 ? 1.897 6.578 -5.648 1 93.75 65 GLN B CA 1
ATOM 2286 C C . GLN B 1 65 ? 3.215 7.188 -6.121 1 93.75 65 GLN B C 1
ATOM 2288 O O . GLN B 1 65 ? 3.496 7.215 -7.32 1 93.75 65 GLN B O 1
ATOM 2293 N N . GLN B 1 66 ? 3.904 7.691 -5.215 1 93.69 66 GLN B N 1
ATOM 2294 C CA . GLN B 1 66 ? 5.242 8.234 -5.434 1 93.69 66 GLN B CA 1
ATOM 2295 C C . GLN B 1 66 ? 6.129 8.008 -4.211 1 93.69 66 GLN B C 1
ATOM 2297 O O . GLN B 1 66 ? 5.738 8.336 -3.086 1 93.69 66 GLN B O 1
ATOM 2302 N N . SER B 1 67 ? 7.277 7.484 -4.496 1 92.44 67 SER B N 1
ATOM 2303 C CA . SER B 1 67 ? 8.211 7.238 -3.402 1 92.44 67 SER B CA 1
ATOM 2304 C C . SER B 1 67 ? 8.867 8.539 -2.934 1 92.44 67 SER B C 1
ATOM 2306 O O . SER B 1 67 ? 8.602 9.602 -3.488 1 92.44 67 SER B O 1
ATOM 2308 N N . LEU B 1 68 ? 9.617 8.391 -1.901 1 94.44 68 LEU B N 1
ATOM 2309 C CA . LEU B 1 68 ? 10.242 9.531 -1.238 1 94.44 68 LEU B CA 1
ATOM 2310 C C . LEU B 1 68 ? 11.227 10.227 -2.17 1 94.44 68 LEU B C 1
ATOM 2312 O O . LEU B 1 68 ? 12.156 9.594 -2.684 1 94.44 68 LEU B O 1
ATOM 2316 N N . LEU B 1 69 ? 10.93 11.508 -2.398 1 94.5 69 LEU B N 1
ATOM 2317 C CA . LEU B 1 69 ? 11.797 12.375 -3.182 1 94.5 69 LEU B CA 1
ATOM 2318 C C . LEU B 1 69 ? 12.039 13.695 -2.459 1 94.5 69 LEU B C 1
ATOM 2320 O O . LEU B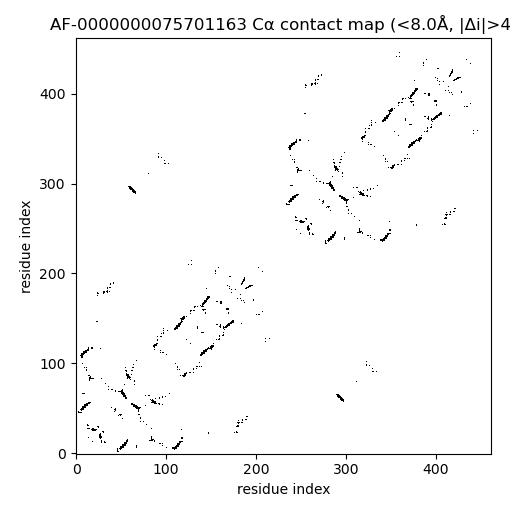 1 69 ? 11.195 14.148 -1.683 1 94.5 69 LEU B O 1
ATOM 2324 N N . ASN B 1 70 ? 13.18 14.312 -2.721 1 95.88 70 ASN B N 1
ATOM 2325 C CA . ASN B 1 70 ? 13.484 15.594 -2.096 1 95.88 70 ASN B CA 1
ATOM 2326 C C . ASN B 1 70 ? 13.164 16.766 -3.023 1 95.88 70 ASN B C 1
ATOM 2328 O O . ASN B 1 70 ? 13.906 17.75 -3.068 1 95.88 70 ASN B O 1
ATOM 2332 N N . THR B 1 71 ? 12.148 16.594 -3.822 1 95.62 71 THR B N 1
ATOM 2333 C CA . THR B 1 71 ? 11.711 17.625 -4.75 1 95.62 71 THR B CA 1
ATOM 2334 C C . THR B 1 71 ? 10.211 17.516 -5.004 1 95.62 71 THR B C 1
ATOM 2336 O O . THR B 1 71 ? 9.586 16.516 -4.676 1 95.62 71 THR B O 1
ATOM 2339 N N . THR B 1 72 ? 9.617 18.562 -5.488 1 95.69 72 THR B N 1
ATOM 2340 C CA . THR B 1 72 ? 8.203 18.562 -5.844 1 95.69 72 THR B CA 1
ATOM 2341 C C . THR B 1 72 ? 8.023 18.438 -7.355 1 95.69 72 THR B C 1
ATOM 2343 O O . THR B 1 72 ? 6.906 18.531 -7.867 1 95.69 72 THR B O 1
ATOM 2346 N N . SER B 1 73 ? 9.062 18.188 -8.102 1 94.44 73 SER B N 1
ATOM 2347 C CA . SER B 1 73 ? 9.055 18.25 -9.555 1 94.44 73 SER B CA 1
ATOM 2348 C C . SER B 1 73 ? 8.125 17.203 -10.148 1 94.44 73 SER B C 1
ATOM 2350 O O . SER B 1 73 ? 7.547 17.406 -11.219 1 94.44 73 SER B O 1
ATOM 2352 N N . LYS B 1 74 ? 7.906 16.094 -9.492 1 91.88 74 LYS B N 1
ATOM 2353 C CA . LYS B 1 74 ? 7.125 14.977 -10.039 1 91.88 74 LYS B CA 1
ATOM 2354 C C . LYS B 1 74 ? 5.719 14.953 -9.453 1 91.88 74 LYS B C 1
ATOM 2356 O O . LYS B 1 74 ? 4.891 14.133 -9.844 1 91.88 74 LYS B O 1
ATOM 2361 N N . LEU B 1 75 ? 5.363 15.891 -8.594 1 94.19 75 LEU B N 1
ATOM 2362 C CA . LEU B 1 75 ? 4.105 15.836 -7.859 1 94.19 75 LEU B CA 1
ATOM 2363 C C . LEU B 1 75 ? 2.916 15.906 -8.812 1 94.19 75 LEU B C 1
ATOM 2365 O O . LEU B 1 75 ? 1.943 15.164 -8.648 1 94.19 75 LEU B O 1
ATOM 2369 N N . HIS B 1 76 ? 3.1 16.781 -9.742 1 93.38 76 HIS B N 1
ATOM 2370 C CA . HIS B 1 76 ? 1.98 16.969 -10.664 1 93.38 76 HIS B CA 1
ATOM 2371 C C . HIS B 1 76 ? 1.679 15.695 -11.438 1 93.38 76 HIS B C 1
ATOM 2373 O O . HIS B 1 76 ? 0.514 15.328 -11.602 1 93.38 76 HIS B O 1
ATOM 2379 N N . LYS B 1 77 ? 2.715 15.039 -11.914 1 91.5 77 LYS B N 1
ATOM 2380 C CA . LYS B 1 77 ? 2.549 13.781 -12.633 1 91.5 77 LYS B CA 1
ATOM 2381 C C . LYS B 1 77 ? 1.944 12.703 -11.734 1 91.5 77 LYS B C 1
ATOM 2383 O O . LYS B 1 77 ? 1.095 11.93 -12.172 1 91.5 77 LYS B O 1
ATOM 2388 N N . THR B 1 78 ? 2.387 12.711 -10.539 1 92.81 78 THR B N 1
ATOM 2389 C CA . THR B 1 78 ? 1.856 11.766 -9.562 1 92.81 78 THR B CA 1
ATOM 2390 C C . THR B 1 78 ? 0.369 12.016 -9.32 1 92.81 78 THR B C 1
ATOM 2392 O O . THR B 1 78 ? -0.43 11.07 -9.328 1 92.81 78 THR B O 1
ATOM 2395 N N . PHE B 1 79 ? 0.01 13.234 -9.156 1 96 79 PHE B N 1
ATOM 2396 C CA . PHE B 1 79 ? -1.365 13.617 -8.852 1 96 79 PHE B CA 1
ATOM 2397 C C . PHE B 1 79 ? -2.293 13.25 -10.008 1 96 79 PHE B C 1
ATOM 2399 O O . PHE B 1 79 ? -3.455 12.898 -9.789 1 96 79 PHE B O 1
ATOM 2406 N N . ASP B 1 80 ? -1.761 13.258 -11.234 1 92.5 80 ASP B N 1
ATOM 2407 C CA . ASP B 1 80 ? -2.539 12.906 -12.414 1 92.5 80 ASP B CA 1
ATOM 2408 C C . ASP B 1 80 ? -2.943 11.438 -12.398 1 92.5 80 ASP B C 1
ATOM 2410 O O . ASP B 1 80 ? -3.889 11.039 -13.078 1 92.5 80 ASP B O 1
ATOM 2414 N N . LYS B 1 81 ? -2.27 10.695 -11.609 1 87.75 81 LYS B N 1
ATOM 2415 C CA . LYS B 1 81 ? -2.506 9.258 -11.594 1 87.75 81 LYS B CA 1
ATOM 2416 C C . LYS B 1 81 ? -3.439 8.867 -10.445 1 87.75 81 LYS B C 1
ATOM 2418 O O . LYS B 1 81 ? -3.791 7.695 -10.297 1 87.75 81 LYS B O 1
ATOM 2423 N N . ILE B 1 82 ? -3.818 9.836 -9.656 1 93.88 82 ILE B N 1
ATOM 2424 C CA . ILE B 1 82 ? -4.703 9.57 -8.531 1 93.88 82 ILE B CA 1
ATOM 2425 C C . ILE B 1 82 ? -6.148 9.859 -8.93 1 93.88 82 ILE B C 1
ATOM 2427 O O . ILE B 1 82 ? -6.516 11.008 -9.172 1 93.88 82 ILE B O 1
ATOM 2431 N N . TYR B 1 83 ? -6.93 8.789 -8.977 1 92.38 83 TYR B N 1
ATOM 2432 C CA . TYR B 1 83 ? -8.328 8.898 -9.375 1 92.38 83 TYR B CA 1
ATOM 2433 C C . TYR B 1 83 ? -9.25 8.547 -8.219 1 92.38 83 TYR B C 1
ATOM 2435 O O . TYR B 1 83 ? -8.914 7.719 -7.375 1 92.38 83 TYR B O 1
ATOM 2443 N N . PRO B 1 84 ? -10.422 9.242 -8.266 1 95.88 84 PRO B N 1
ATOM 2444 C CA . PRO B 1 84 ? -11.391 8.914 -7.215 1 95.88 84 PRO B CA 1
ATOM 2445 C C . PRO B 1 84 ? -11.938 7.496 -7.328 1 95.88 84 PRO B C 1
ATOM 2447 O O . PRO B 1 84 ? -12.156 7.004 -8.438 1 95.88 84 PRO B O 1
ATOM 2450 N N . GLY B 1 85 ? -12.109 6.887 -6.164 1 93.81 85 GLY B N 1
ATOM 2451 C CA . GLY B 1 85 ? -12.781 5.598 -6.227 1 93.81 85 GLY B CA 1
ATOM 2452 C C . GLY B 1 85 ? -12.906 4.918 -4.875 1 93.81 85 GLY B C 1
ATOM 2453 O O . GLY B 1 85 ? -11.93 4.852 -4.121 1 93.81 85 GLY B O 1
ATOM 2454 N N . GLY B 1 86 ? -14.156 4.434 -4.609 1 93.75 86 GLY B N 1
ATOM 2455 C CA . GLY B 1 86 ? -14.375 3.572 -3.461 1 93.75 86 GLY B CA 1
ATOM 2456 C C . GLY B 1 86 ? -14.5 4.336 -2.156 1 93.75 86 GLY B C 1
ATOM 2457 O O . GLY B 1 86 ? -14.969 5.473 -2.141 1 93.75 86 GLY B O 1
ATOM 2458 N N . GLU B 1 87 ? -14.211 3.629 -1.043 1 94.88 87 GLU B N 1
ATOM 2459 C CA . GLU B 1 87 ? -14.266 4.195 0.301 1 94.88 87 GLU B CA 1
ATOM 2460 C C . GLU B 1 87 ? -12.875 4.523 0.825 1 94.88 87 GLU B C 1
ATOM 2462 O O . GLU B 1 87 ? -11.883 3.98 0.34 1 94.88 87 GLU B O 1
ATOM 2467 N N . ALA B 1 88 ? -12.82 5.41 1.744 1 96.38 88 ALA B N 1
ATOM 2468 C CA . ALA B 1 88 ? -11.539 5.754 2.365 1 96.38 88 ALA B CA 1
ATOM 2469 C C . ALA B 1 88 ? -11.07 4.641 3.295 1 96.38 88 ALA B C 1
ATOM 2471 O O . ALA B 1 88 ? -11.773 4.27 4.238 1 96.38 88 ALA B O 1
ATOM 2472 N N . LEU B 1 89 ? -9.938 4.121 2.994 1 94.56 89 LEU B N 1
ATOM 2473 C CA . LEU B 1 89 ? -9.32 3.076 3.805 1 94.56 89 LEU B CA 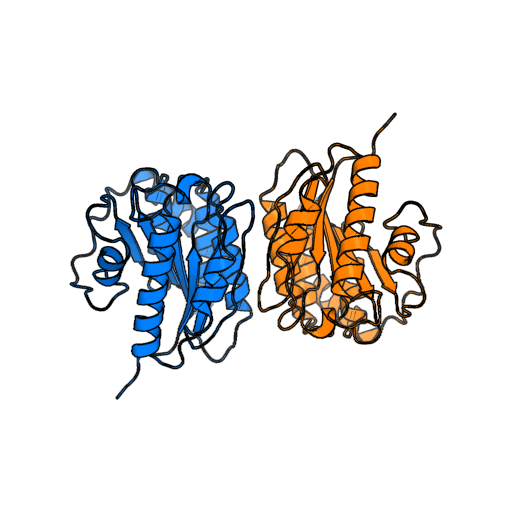1
ATOM 2474 C C . LEU B 1 89 ? -8.273 3.662 4.738 1 94.56 89 LEU B C 1
ATOM 2476 O O . LEU B 1 89 ? -7.07 3.443 4.547 1 94.56 89 LEU B O 1
ATOM 2480 N N . VAL B 1 90 ? -8.695 4.273 5.836 1 96.94 90 VAL B N 1
ATOM 2481 C CA . VAL B 1 90 ? -7.816 5.031 6.723 1 96.94 90 VAL B CA 1
ATOM 2482 C C . VAL B 1 90 ? -6.797 4.094 7.359 1 96.94 90 VAL B C 1
ATOM 2484 O O . VAL B 1 90 ? -5.59 4.352 7.316 1 96.94 90 VAL B O 1
ATOM 2487 N N . THR B 1 91 ? -7.277 2.998 7.914 1 95.81 91 THR B N 1
ATOM 2488 C CA . THR B 1 91 ? -6.391 2.064 8.594 1 95.81 91 THR B CA 1
ATOM 2489 C C . THR B 1 91 ? -5.355 1.497 7.633 1 95.81 91 THR B C 1
ATOM 2491 O O . THR B 1 91 ? -4.152 1.549 7.902 1 95.81 91 THR B O 1
ATOM 2494 N N . LYS B 1 92 ? -5.805 0.988 6.484 1 92.56 92 LYS B N 1
ATOM 2495 C CA . LYS B 1 92 ? -4.902 0.381 5.508 1 92.56 92 LYS B CA 1
ATOM 2496 C C . LYS B 1 92 ? -3.9 1.401 4.977 1 92.56 92 LYS B C 1
ATOM 2498 O O . LYS B 1 92 ? -2.715 1.096 4.832 1 92.56 92 LYS B O 1
ATOM 2503 N N . GLY B 1 93 ? -4.402 2.594 4.727 1 95.94 93 GLY B N 1
ATOM 2504 C CA . GLY B 1 93 ? -3.531 3.648 4.234 1 95.94 93 GLY B CA 1
ATOM 2505 C C . GLY B 1 93 ? -2.424 4.008 5.207 1 95.94 93 GLY B C 1
ATOM 2506 O O . GLY B 1 93 ? -1.256 4.098 4.82 1 95.94 93 GLY B O 1
ATOM 2507 N N . LEU B 1 94 ? -2.789 4.184 6.418 1 97.56 94 LEU B N 1
ATOM 2508 C CA . LEU B 1 94 ? -1.814 4.559 7.434 1 97.56 94 LEU B CA 1
ATOM 2509 C C . LEU B 1 94 ? -0.791 3.445 7.645 1 97.56 94 LEU B C 1
ATOM 2511 O O . LEU B 1 94 ? 0.414 3.705 7.68 1 97.56 94 LEU B O 1
ATOM 2515 N N . LEU B 1 95 ? -1.277 2.246 7.758 1 94.62 95 LEU B N 1
ATOM 2516 C CA . LEU B 1 95 ? -0.368 1.131 8 1 94.62 95 LEU B CA 1
ATOM 2517 C C . LEU B 1 95 ? 0.554 0.915 6.805 1 94.62 95 LEU B C 1
ATOM 2519 O O . LEU B 1 95 ? 1.732 0.594 6.973 1 94.62 95 LEU B O 1
ATOM 2523 N N . CYS B 1 96 ? 0.041 1.06 5.652 1 93.94 96 CYS B N 1
ATOM 2524 C CA . CYS B 1 96 ? 0.868 0.961 4.457 1 93.94 96 CYS B CA 1
ATOM 2525 C C . CYS B 1 96 ? 1.941 2.043 4.445 1 93.94 96 CYS B C 1
ATOM 2527 O O . CYS B 1 96 ? 3.096 1.775 4.105 1 93.94 96 CYS B O 1
ATOM 2529 N N . ALA B 1 97 ? 1.549 3.209 4.754 1 97.38 97 ALA B N 1
ATOM 2530 C CA . ALA B 1 97 ? 2.506 4.312 4.809 1 97.38 97 ALA B CA 1
ATOM 2531 C C . ALA B 1 97 ? 3.592 4.047 5.848 1 97.38 97 ALA B C 1
ATOM 2533 O O . ALA B 1 97 ? 4.766 4.336 5.613 1 97.38 97 ALA B O 1
ATOM 2534 N N . MET B 1 98 ? 3.209 3.504 6.984 1 96.25 98 MET B N 1
ATOM 2535 C CA . MET B 1 98 ? 4.191 3.193 8.016 1 96.25 98 MET B CA 1
ATOM 2536 C C . MET B 1 98 ? 5.176 2.137 7.531 1 96.25 98 MET B C 1
ATOM 2538 O O . MET B 1 98 ? 6.371 2.213 7.828 1 96.25 98 MET B O 1
ATOM 2542 N N . LEU B 1 99 ? 4.621 1.195 6.824 1 91.38 99 LEU B N 1
ATOM 2543 C CA . LEU B 1 99 ? 5.477 0.178 6.227 1 91.38 99 LEU B CA 1
ATOM 2544 C C . LEU B 1 99 ? 6.5 0.812 5.289 1 91.38 99 LEU B C 1
ATOM 2546 O O . LEU B 1 99 ? 7.684 0.469 5.332 1 91.38 99 LEU B O 1
ATOM 2550 N N . ALA B 1 100 ? 6.043 1.693 4.473 1 93.25 100 ALA B N 1
ATOM 2551 C CA . ALA B 1 100 ? 6.922 2.369 3.525 1 93.25 100 ALA B CA 1
ATOM 2552 C C . ALA B 1 100 ? 8.016 3.152 4.254 1 93.25 100 ALA B C 1
ATOM 2554 O O . ALA B 1 100 ? 9.172 3.139 3.84 1 93.25 100 ALA B O 1
ATOM 2555 N N . LEU B 1 101 ? 7.637 3.783 5.328 1 95.25 101 LEU B N 1
ATOM 2556 C CA . LEU B 1 101 ? 8.594 4.574 6.094 1 95.25 101 LEU B CA 1
ATOM 2557 C C . LEU B 1 101 ? 9.578 3.674 6.828 1 95.25 101 LEU B C 1
ATOM 2559 O O . LEU B 1 101 ? 10.75 4.035 7 1 95.25 101 LEU B O 1
ATOM 2563 N N . LYS B 1 102 ? 9.062 2.549 7.273 1 89.56 102 LYS B N 1
ATOM 2564 C CA . LYS B 1 102 ? 9.914 1.592 7.973 1 89.56 102 LYS B CA 1
ATOM 2565 C C . LYS B 1 102 ? 11.078 1.142 7.09 1 89.56 102 LYS B C 1
ATOM 2567 O O . LYS B 1 102 ? 12.195 0.95 7.574 1 89.56 102 LYS B O 1
ATOM 2572 N N . TYR B 1 103 ? 10.828 1.095 5.809 1 83.06 103 TYR B N 1
ATOM 2573 C CA . TYR B 1 103 ? 11.836 0.56 4.895 1 83.06 103 TYR B CA 1
ATOM 2574 C C . TYR B 1 103 ? 12.523 1.679 4.121 1 83.06 103 TYR B C 1
ATOM 2576 O O . TYR B 1 103 ? 13.242 1.423 3.156 1 83.06 103 TYR B O 1
ATOM 2584 N N . ALA B 1 104 ? 12.266 2.912 4.504 1 84.38 104 ALA B N 1
ATOM 2585 C CA . ALA B 1 104 ? 12.906 4.07 3.891 1 84.38 104 ALA B CA 1
ATOM 2586 C C . ALA B 1 104 ? 14.344 4.23 4.387 1 84.38 104 ALA B C 1
ATOM 2588 O O . ALA B 1 104 ? 14.805 3.457 5.227 1 84.38 104 ALA B O 1
ATOM 2589 N N . SER B 1 105 ? 14.992 5.152 3.82 1 78.5 105 SER B N 1
ATOM 2590 C CA . SER B 1 105 ? 16.375 5.438 4.164 1 78.5 105 SER B CA 1
ATOM 2591 C C . SER B 1 105 ? 16.547 5.609 5.668 1 78.5 105 SER B C 1
ATOM 2593 O O . SER B 1 105 ? 15.703 6.207 6.332 1 78.5 105 SER B O 1
ATOM 2595 N N . ARG B 1 106 ? 17.656 5.164 6.043 1 78.25 106 ARG B N 1
ATOM 2596 C CA . ARG B 1 106 ? 17.938 5.242 7.469 1 78.25 106 ARG B CA 1
ATOM 2597 C C . ARG B 1 106 ? 18.578 6.582 7.824 1 78.25 106 ARG B C 1
ATOM 2599 O O . ARG B 1 106 ? 18.656 6.945 9 1 78.25 106 ARG B O 1
ATOM 2606 N N . PHE B 1 107 ? 18.828 7.371 6.844 1 87.5 107 PHE B N 1
ATOM 2607 C CA . PHE B 1 107 ? 19.531 8.625 7.098 1 87.5 107 PHE B CA 1
ATOM 2608 C C . PHE B 1 107 ? 18.578 9.656 7.703 1 87.5 107 PHE B C 1
ATOM 2610 O O . PHE B 1 107 ? 19.016 10.555 8.43 1 87.5 107 PHE B O 1
ATOM 2617 N N . ILE B 1 108 ? 17.375 9.57 7.434 1 91.81 108 ILE B N 1
ATOM 2618 C CA . ILE B 1 108 ? 16.375 10.461 8 1 91.81 108 ILE B CA 1
ATOM 2619 C C . ILE B 1 108 ? 15.625 9.75 9.133 1 91.81 108 ILE B C 1
ATOM 2621 O O . ILE B 1 108 ? 14.914 8.773 8.898 1 91.81 108 ILE B O 1
ATOM 2625 N N . THR B 1 109 ? 15.742 10.227 10.258 1 90.69 109 THR B N 1
ATOM 2626 C CA . THR B 1 109 ? 15.227 9.531 11.43 1 90.69 109 THR B CA 1
ATOM 2627 C C . THR B 1 109 ? 13.805 9.992 11.75 1 90.69 109 THR B C 1
ATOM 2629 O O . THR B 1 109 ? 13.008 9.227 12.297 1 90.69 109 THR B O 1
ATOM 2632 N N . SER B 1 110 ? 13.562 11.297 11.492 1 96 110 SER B N 1
ATOM 2633 C CA . SER B 1 110 ? 12.219 11.82 11.734 1 96 110 SER B CA 1
ATOM 2634 C C . SER B 1 110 ? 11.258 11.406 10.625 1 96 110 SER B C 1
ATOM 2636 O O . SER B 1 110 ? 11.484 11.719 9.453 1 96 110 SER B O 1
ATOM 2638 N N . LYS B 1 111 ? 10.242 10.664 10.984 1 98 111 LYS B N 1
ATOM 2639 C CA . LYS B 1 111 ? 9.258 10.148 10.039 1 98 111 LYS B CA 1
ATOM 2640 C C . LYS B 1 111 ? 7.855 10.664 10.375 1 98 111 LYS B C 1
ATOM 2642 O O . LYS B 1 111 ? 7.48 10.742 11.547 1 98 111 LYS B O 1
ATOM 2647 N N . ARG B 1 112 ? 7.137 11.07 9.328 1 98.38 112 ARG B N 1
ATOM 2648 C CA . ARG B 1 112 ? 5.844 11.703 9.555 1 98.38 112 ARG B CA 1
ATOM 2649 C C . ARG B 1 112 ? 4.848 11.328 8.461 1 98.38 112 ARG B C 1
ATOM 2651 O O . ARG B 1 112 ? 5.215 11.211 7.293 1 98.38 112 ARG B O 1
ATOM 2658 N N . ILE B 1 113 ? 3.607 11.055 8.852 1 98.88 113 ILE B N 1
ATOM 2659 C CA . ILE B 1 113 ? 2.488 10.875 7.93 1 98.88 113 ILE B CA 1
ATOM 2660 C C . ILE B 1 113 ? 1.489 12.016 8.109 1 98.88 113 ILE B C 1
ATOM 2662 O O . ILE B 1 113 ? 1.14 12.375 9.234 1 98.88 113 ILE B O 1
ATOM 2666 N N . VAL B 1 114 ? 1.081 12.648 7.023 1 98.81 114 VAL B N 1
ATOM 2667 C CA . VAL B 1 114 ? 0.013 13.641 7.012 1 98.81 114 VAL B CA 1
ATOM 2668 C C . VAL B 1 114 ? -1.183 13.102 6.227 1 98.81 114 VAL B C 1
ATOM 2670 O O . VAL B 1 114 ? -1.123 12.977 5.004 1 98.81 114 VAL B O 1
ATOM 2673 N N . LEU B 1 115 ? -2.266 12.828 6.914 1 98.81 115 LEU B N 1
ATOM 2674 C CA . LEU B 1 115 ? -3.465 12.242 6.32 1 98.81 115 LEU B CA 1
ATOM 2675 C C . LEU B 1 115 ? -4.52 13.312 6.062 1 98.81 115 LEU B C 1
ATOM 2677 O O . LEU B 1 115 ? -4.938 14.016 6.984 1 98.81 115 LEU B O 1
ATOM 2681 N N . PHE B 1 116 ? -4.898 13.461 4.832 1 98.69 116 PHE B N 1
ATOM 2682 C CA . PHE B 1 116 ? -6.113 14.195 4.492 1 98.69 116 PHE B CA 1
ATOM 2683 C C . PHE B 1 116 ? -7.324 13.273 4.508 1 98.69 116 PHE B C 1
ATOM 2685 O O . PHE B 1 116 ? -7.285 12.18 3.936 1 98.69 116 PHE B O 1
ATOM 2692 N N . LEU B 1 117 ? -8.367 13.688 5.148 1 98.56 117 LEU B N 1
ATOM 2693 C CA . LEU B 1 117 ? -9.586 12.891 5.184 1 98.56 117 LEU B CA 1
ATOM 2694 C C . LEU B 1 117 ? -10.82 13.773 5.008 1 98.56 117 LEU B C 1
ATOM 2696 O O . LEU B 1 117 ? -11.078 14.656 5.832 1 98.56 117 LEU B O 1
ATOM 2700 N N . GLY B 1 118 ? -11.547 13.555 3.973 1 97.38 118 GLY B N 1
ATOM 2701 C CA . GLY B 1 118 ? -12.727 14.352 3.686 1 97.38 118 GLY B CA 1
ATOM 2702 C C . GLY B 1 118 ? -13.984 13.516 3.512 1 97.38 118 GLY B C 1
ATOM 2703 O O . GLY B 1 118 ? -14.945 13.961 2.889 1 97.38 118 GLY B O 1
ATOM 2704 N N . SER B 1 119 ? -13.969 12.289 3.961 1 97.5 119 SER B N 1
ATOM 2705 C CA . SER B 1 119 ? -15.086 11.375 3.768 1 97.5 119 SER B CA 1
ATOM 2706 C C . SER B 1 119 ? -15.375 10.578 5.035 1 97.5 119 SER B C 1
ATOM 2708 O O . SER B 1 119 ? -14.641 10.688 6.023 1 97.5 119 SER B O 1
ATOM 2710 N N . LYS B 1 120 ? -16.484 9.898 4.988 1 95.88 120 LYS B N 1
ATOM 2711 C CA . LYS B 1 120 ? -16.75 8.922 6.047 1 95.88 120 LYS B CA 1
ATOM 2712 C C . LYS B 1 120 ? -15.703 7.812 6.039 1 95.88 120 LYS B C 1
ATOM 2714 O O . LYS B 1 120 ? -15.047 7.578 5.023 1 95.88 120 LYS B O 1
ATOM 2719 N N . ASN B 1 121 ? -15.492 7.25 7.188 1 91.5 121 ASN B N 1
ATOM 2720 C CA . ASN B 1 121 ? -14.508 6.172 7.27 1 91.5 121 ASN B CA 1
ATOM 2721 C C . ASN B 1 121 ? -14.992 5.051 8.188 1 91.5 121 ASN B C 1
ATOM 2723 O O . ASN B 1 121 ? -16.031 5.18 8.844 1 91.5 121 ASN B O 1
ATOM 2727 N N . ASN B 1 122 ? -14.289 3.93 8.172 1 86 122 ASN B N 1
ATOM 2728 C CA . ASN B 1 122 ? -14.727 2.746 8.898 1 86 122 ASN B CA 1
ATOM 2729 C C . ASN B 1 122 ? -13.828 2.453 10.102 1 86 122 ASN B C 1
ATOM 2731 O O . ASN B 1 122 ? -13.742 1.311 10.555 1 86 122 ASN B O 1
ATOM 2735 N N . LEU B 1 123 ? -13.219 3.43 10.625 1 93.25 123 LEU B N 1
ATOM 2736 C CA . LEU B 1 123 ? -12.297 3.234 11.734 1 93.25 123 LEU B CA 1
ATOM 2737 C C . LEU B 1 123 ? -13.023 2.699 12.961 1 93.25 123 LEU B C 1
ATOM 2739 O O . LEU B 1 123 ? -14.117 3.166 13.297 1 93.25 123 LEU B O 1
ATOM 2743 N N . THR B 1 124 ? -12.461 1.713 13.602 1 92.69 124 THR B N 1
ATOM 2744 C CA . THR B 1 124 ? -12.891 1.219 14.906 1 92.69 124 THR B CA 1
ATOM 2745 C C . THR B 1 124 ? -11.859 1.566 15.977 1 92.69 124 THR B C 1
ATOM 2747 O O . THR B 1 124 ? -10.766 2.033 15.664 1 92.69 124 THR B O 1
ATOM 2750 N N . ASN B 1 125 ? -12.211 1.314 17.219 1 92.75 125 ASN B N 1
ATOM 2751 C CA . ASN B 1 125 ? -11.258 1.509 18.297 1 92.75 125 ASN B CA 1
ATOM 2752 C C . ASN B 1 125 ? -10.07 0.559 18.188 1 92.75 125 ASN B C 1
ATOM 2754 O O . ASN B 1 125 ? -8.938 0.929 18.5 1 92.75 125 ASN B O 1
ATOM 2758 N N . ASP B 1 126 ? -10.383 -0.608 17.75 1 93.19 126 ASP B N 1
ATOM 2759 C CA . ASP B 1 126 ? -9.305 -1.57 17.547 1 93.19 126 ASP B CA 1
ATOM 2760 C C . ASP B 1 126 ? -8.352 -1.101 16.453 1 93.19 126 ASP B C 1
ATOM 2762 O O . ASP B 1 126 ? -7.137 -1.301 16.562 1 93.19 126 ASP B O 1
ATOM 2766 N N . ASP B 1 127 ? -8.914 -0.529 15.422 1 94.31 127 ASP B N 1
ATOM 2767 C CA . ASP B 1 127 ? -8.094 0.065 14.375 1 94.31 127 ASP B CA 1
ATOM 2768 C C . ASP B 1 127 ? -7.168 1.139 14.945 1 94.31 127 ASP B C 1
ATOM 2770 O O . ASP B 1 127 ? -5.969 1.148 14.656 1 94.31 127 ASP B O 1
ATOM 2774 N N . ALA B 1 128 ? -7.777 2.002 15.734 1 96.5 128 ALA B N 1
ATOM 2775 C CA . ALA B 1 128 ? -7.012 3.098 16.328 1 96.5 128 ALA B CA 1
ATOM 2776 C C . ALA B 1 128 ? -5.863 2.568 17.188 1 96.5 128 ALA B C 1
ATOM 2778 O O . ALA B 1 128 ? -4.738 3.064 17.094 1 96.5 128 ALA B O 1
ATOM 2779 N N . LYS B 1 129 ? -6.18 1.59 17.922 1 95.94 129 LYS B N 1
ATOM 2780 C CA . LYS B 1 129 ? -5.164 0.986 18.781 1 95.94 129 LYS B CA 1
ATOM 2781 C C . LYS B 1 129 ? -4.004 0.436 17.953 1 95.94 129 LYS B C 1
ATOM 2783 O O . LYS B 1 129 ? -2.838 0.675 18.281 1 95.94 129 LYS B O 1
ATOM 2788 N N . SER B 1 130 ? -4.375 -0.312 16.953 1 94.62 130 SER B N 1
ATOM 2789 C CA . SER B 1 130 ? -3.355 -0.906 16.094 1 94.62 130 SER B CA 1
ATOM 2790 C C . SER B 1 130 ? -2.496 0.167 15.438 1 94.62 130 SER B C 1
ATOM 2792 O O . SER B 1 130 ? -1.275 0.025 15.352 1 94.62 130 SER B O 1
ATOM 2794 N N . ILE B 1 131 ? -3.107 1.215 15 1 97.5 131 ILE B N 1
ATOM 2795 C CA . ILE B 1 131 ? -2.42 2.318 14.336 1 97.5 131 ILE B CA 1
ATOM 2796 C C . ILE B 1 131 ? -1.457 2.986 15.32 1 97.5 131 ILE B C 1
ATOM 2798 O O . ILE B 1 131 ? -0.28 3.184 15.008 1 97.5 131 ILE B O 1
ATOM 2802 N N . ILE B 1 132 ? -1.955 3.299 16.5 1 98.06 132 ILE B N 1
ATOM 2803 C CA . ILE B 1 132 ? -1.173 3.984 17.516 1 98.06 132 ILE B CA 1
ATOM 2804 C C . ILE B 1 132 ? 0.021 3.121 17.922 1 98.06 132 ILE B C 1
ATOM 2806 O O . ILE B 1 132 ? 1.151 3.609 18 1 98.06 132 ILE B O 1
ATOM 2810 N N . GLU B 1 133 ? -0.274 1.874 18.125 1 97.25 133 GLU B N 1
ATOM 2811 C CA . GLU B 1 133 ? 0.789 0.956 18.531 1 97.25 133 GLU B CA 1
ATOM 2812 C C . GLU B 1 133 ? 1.889 0.892 17.469 1 97.25 133 GLU B C 1
ATOM 2814 O O . GLU B 1 133 ? 3.074 0.989 17.797 1 97.25 133 GLU B O 1
ATOM 2819 N N . LYS B 1 134 ? 1.507 0.743 16.281 1 96.06 134 LYS B N 1
ATOM 2820 C CA . LYS B 1 134 ? 2.492 0.638 15.211 1 96.06 134 LYS B CA 1
ATOM 2821 C C . LYS B 1 134 ? 3.264 1.944 15.039 1 96.06 134 LYS B C 1
ATOM 2823 O O . LYS B 1 134 ? 4.48 1.933 14.844 1 96.06 134 LYS B O 1
ATOM 2828 N N . ALA B 1 135 ? 2.572 3.062 15.07 1 98.19 135 ALA B N 1
ATOM 2829 C CA . ALA B 1 135 ? 3.232 4.359 14.969 1 98.19 135 ALA B CA 1
ATOM 2830 C C . ALA B 1 135 ? 4.266 4.535 16.078 1 98.19 135 ALA B C 1
ATOM 2832 O O . ALA B 1 135 ? 5.371 5.023 15.836 1 98.19 135 ALA B O 1
ATOM 2833 N N . ASN B 1 136 ? 3.893 4.145 17.25 1 97.5 136 ASN B N 1
ATOM 2834 C CA . ASN B 1 136 ? 4.781 4.285 18.406 1 97.5 136 ASN B CA 1
ATOM 2835 C C . ASN B 1 136 ? 5.973 3.338 18.312 1 97.5 136 ASN B C 1
ATOM 2837 O O . ASN B 1 136 ? 7.098 3.711 18.656 1 97.5 136 ASN B O 1
ATOM 2841 N N . ASP B 1 137 ? 5.715 2.107 17.844 1 95.38 137 ASP B N 1
ATOM 2842 C CA . ASP B 1 137 ? 6.789 1.14 17.656 1 95.38 137 ASP B CA 1
ATOM 2843 C C . ASP B 1 137 ? 7.828 1.671 16.672 1 95.38 137 ASP B C 1
ATOM 2845 O O . ASP B 1 137 ? 9.023 1.408 16.812 1 95.38 137 ASP B O 1
ATOM 2849 N N . GLU B 1 138 ? 7.367 2.418 15.68 1 94.62 138 GLU B N 1
ATOM 2850 C CA . GLU B 1 138 ? 8.25 2.846 14.602 1 94.62 138 GLU B CA 1
ATOM 2851 C C . GLU B 1 138 ? 8.633 4.316 14.75 1 94.62 138 GLU B C 1
ATOM 2853 O O . GLU B 1 138 ? 9.344 4.867 13.906 1 94.62 138 GLU B O 1
ATOM 2858 N N . ASN B 1 139 ? 8.195 5 15.797 1 96.75 139 ASN B N 1
ATOM 2859 C CA . ASN B 1 139 ? 8.469 6.406 16.062 1 96.75 139 ASN B CA 1
ATOM 2860 C C . ASN B 1 139 ? 8.062 7.301 14.906 1 96.75 139 ASN B C 1
ATOM 2862 O O . ASN B 1 139 ? 8.859 8.094 14.406 1 96.75 139 ASN B O 1
ATOM 2866 N N . ILE B 1 140 ? 6.832 7.121 14.5 1 98.25 140 ILE B N 1
ATOM 2867 C CA . ILE B 1 140 ? 6.301 7.871 13.367 1 98.25 140 ILE B CA 1
ATOM 2868 C C . ILE B 1 140 ? 5.23 8.844 13.844 1 98.25 140 ILE B C 1
ATOM 2870 O O . ILE B 1 140 ? 4.324 8.469 14.586 1 98.25 140 ILE B O 1
ATOM 2874 N N . SER B 1 141 ? 5.336 10.117 13.477 1 98.5 141 SER B N 1
ATOM 2875 C CA . SER B 1 141 ? 4.305 11.117 13.742 1 98.5 141 SER B CA 1
ATOM 2876 C C . SER B 1 141 ? 3.125 10.961 12.789 1 98.5 141 SER B C 1
ATOM 2878 O O . SER B 1 141 ? 3.305 10.609 11.617 1 98.5 141 SER B O 1
ATOM 2880 N N . ILE B 1 142 ? 1.917 11.234 13.297 1 98.81 142 ILE B N 1
ATOM 2881 C CA . ILE B 1 142 ? 0.719 11.164 12.469 1 98.81 142 ILE B CA 1
ATOM 2882 C C . ILE B 1 142 ? -0.091 12.445 12.609 1 98.81 142 ILE B C 1
ATOM 2884 O O . ILE B 1 142 ? -0.666 12.711 13.664 1 98.81 142 ILE B O 1
ATOM 2888 N N . ASP B 1 143 ? -0.165 13.219 11.578 1 98.5 143 ASP B N 1
ATOM 2889 C CA . ASP B 1 143 ? -1.07 14.359 11.5 1 98.5 143 ASP B CA 1
ATOM 2890 C C . ASP B 1 143 ? -2.324 14.008 10.703 1 98.5 143 ASP B C 1
ATOM 2892 O O . ASP B 1 143 ? -2.242 13.344 9.664 1 98.5 143 ASP B O 1
ATOM 2896 N N . ILE B 1 144 ? -3.467 14.453 11.188 1 98.62 144 ILE B N 1
ATOM 2897 C CA . ILE B 1 144 ? -4.723 14.203 10.484 1 98.62 144 ILE B CA 1
ATOM 2898 C C . ILE B 1 144 ? -5.434 15.531 10.211 1 98.62 144 ILE B C 1
ATOM 2900 O O . ILE B 1 144 ? -5.676 16.312 11.125 1 98.62 144 ILE B O 1
ATOM 2904 N N . ILE B 1 145 ? -5.656 15.789 8.992 1 97.94 145 ILE B N 1
ATOM 2905 C CA . ILE B 1 145 ? -6.465 16.906 8.539 1 97.94 145 ILE B CA 1
ATOM 2906 C C . ILE B 1 145 ? -7.852 16.422 8.133 1 97.94 145 ILE B C 1
ATOM 2908 O O . ILE B 1 145 ? -8.031 15.898 7.027 1 97.94 145 ILE B O 1
ATOM 2912 N N . ALA B 1 146 ? -8.789 16.609 8.992 1 97.69 146 ALA B N 1
ATOM 2913 C CA . ALA B 1 146 ? -10.18 16.266 8.703 1 97.69 146 ALA B CA 1
ATOM 2914 C C . ALA B 1 146 ? -10.953 17.469 8.164 1 97.69 146 ALA B C 1
ATOM 2916 O O . ALA B 1 146 ? -11.109 18.469 8.859 1 97.69 146 ALA B O 1
ATOM 2917 N N . PHE B 1 147 ? -11.438 17.297 6.926 1 97.12 147 PHE B N 1
ATOM 2918 C CA . PHE B 1 147 ? -12.086 18.453 6.328 1 97.12 147 PHE B CA 1
ATOM 2919 C C . PHE B 1 147 ? -13.453 18.094 5.762 1 97.12 147 PHE B C 1
ATOM 2921 O O . PHE B 1 147 ? -13.695 16.922 5.43 1 97.12 147 PHE B O 1
ATOM 2928 N N . GLY B 1 148 ? -14.281 19.047 5.664 1 94.88 148 GLY B N 1
ATOM 2929 C CA . GLY B 1 148 ? -15.633 18.812 5.18 1 94.88 148 GLY B CA 1
ATOM 2930 C C . GLY B 1 148 ? -16.609 18.406 6.273 1 94.88 148 GLY B C 1
ATOM 2931 O O . GLY B 1 148 ? -16.188 18.156 7.41 1 94.88 148 GLY B O 1
ATOM 2932 N N . THR B 1 149 ? -17.875 18.219 5.941 1 91.81 149 THR B N 1
ATOM 2933 C CA . THR B 1 149 ? -18.906 17.969 6.941 1 91.81 149 THR B CA 1
ATOM 2934 C C . THR B 1 149 ? -19.203 16.484 7.039 1 91.81 149 THR B C 1
ATOM 2936 O O . THR B 1 149 ? -19.781 16.016 8.031 1 91.81 149 THR B O 1
ATOM 2939 N N . GLU B 1 150 ? -18.734 15.703 6.145 1 90.12 150 GLU B N 1
ATOM 2940 C CA . GLU B 1 150 ? -19.125 14.305 6.07 1 90.12 150 GLU B CA 1
ATOM 2941 C C . GLU B 1 150 ? -18.203 13.422 6.91 1 90.12 150 GLU B C 1
ATOM 2943 O O . GLU B 1 150 ? -18.531 12.273 7.195 1 90.12 150 GLU B O 1
ATOM 2948 N N . VAL B 1 151 ? -17.109 13.977 7.34 1 95.06 151 VAL B N 1
ATOM 2949 C CA . VAL B 1 151 ? -16.141 13.156 8.062 1 95.06 151 VAL B CA 1
ATOM 2950 C C . VAL B 1 151 ? -16.734 12.688 9.383 1 95.06 151 VAL B C 1
ATOM 2952 O O . VAL B 1 151 ? -17.328 13.477 10.117 1 95.06 151 VAL B O 1
ATOM 2955 N N . ASP B 1 152 ? -16.672 11.391 9.633 1 94.06 152 ASP B N 1
ATOM 2956 C CA . ASP B 1 152 ? -17.203 10.82 10.867 1 94.06 152 ASP B CA 1
ATOM 2957 C C . ASP B 1 152 ? -16.094 10.203 11.711 1 94.06 152 ASP B C 1
ATOM 2959 O O . ASP B 1 152 ? -14.914 10.32 11.383 1 94.06 152 ASP B O 1
ATOM 2963 N N . LYS B 1 153 ? -16.453 9.789 12.898 1 95.12 153 LYS B N 1
ATOM 2964 C CA . LYS B 1 153 ? -15.547 9.188 13.867 1 95.12 153 LYS B CA 1
ATOM 2965 C C . LYS B 1 153 ? -14.438 10.164 14.258 1 95.12 153 LYS B C 1
ATOM 2967 O O . LYS B 1 153 ? -13.266 9.781 14.328 1 95.12 153 LYS B O 1
ATOM 2972 N N . LEU B 1 154 ? -14.852 11.398 14.445 1 95.12 154 LEU B N 1
ATOM 2973 C CA . LEU B 1 154 ? -13.906 12.477 14.719 1 95.12 154 LEU B CA 1
ATOM 2974 C C . LEU B 1 154 ? -13.125 12.195 16 1 95.12 154 LEU B C 1
ATOM 2976 O O . LEU B 1 154 ? -11.93 12.469 16.078 1 95.12 154 LEU B O 1
ATOM 2980 N N . GLY B 1 155 ? -13.773 11.68 16.984 1 94.5 155 GLY B N 1
ATOM 2981 C CA . GLY B 1 155 ? -13.109 11.352 18.234 1 94.5 155 GLY B CA 1
ATOM 2982 C C . GLY B 1 155 ? -11.992 10.336 18.062 1 94.5 155 GLY B C 1
ATOM 2983 O O . GLY B 1 155 ? -10.938 10.453 18.688 1 94.5 155 GLY B O 1
ATOM 2984 N N . VAL B 1 156 ? -12.227 9.375 17.25 1 96.19 156 VAL B N 1
ATOM 2985 C CA . VAL B 1 156 ? -11.242 8.328 17 1 96.19 156 VAL B CA 1
ATOM 2986 C C . VAL B 1 156 ? -10.031 8.922 16.266 1 96.19 156 VAL B C 1
ATOM 2988 O O . VAL B 1 156 ? -8.883 8.594 16.594 1 96.19 156 VAL B O 1
ATOM 2991 N N . LEU B 1 157 ? -10.289 9.797 15.352 1 97.62 157 LEU B N 1
ATOM 2992 C CA . LEU B 1 157 ? -9.227 10.461 14.609 1 97.62 157 LEU B CA 1
ATOM 2993 C C . LEU B 1 157 ? -8.352 11.289 15.539 1 97.62 157 LEU B C 1
ATOM 2995 O O . LEU B 1 157 ? -7.121 11.242 15.453 1 97.62 157 LEU B O 1
ATOM 2999 N N . GLU B 1 158 ? -8.961 12.008 16.344 1 96 158 GLU B N 1
ATOM 3000 C CA . GLU B 1 158 ? -8.234 12.828 17.312 1 96 158 GLU B CA 1
ATOM 3001 C C . GLU B 1 158 ? -7.41 11.961 18.266 1 96 158 GLU B C 1
ATOM 3003 O O . GLU B 1 158 ? -6.273 12.297 18.594 1 96 158 GLU B O 1
ATOM 3008 N N . MET B 1 159 ? -7.965 10.898 18.656 1 96.31 159 MET B N 1
ATOM 3009 C CA . MET B 1 159 ? -7.297 9.984 19.578 1 96.31 159 MET B CA 1
ATOM 3010 C C . MET B 1 159 ? -6.012 9.438 18.969 1 96.31 159 MET B C 1
ATOM 3012 O O . MET B 1 159 ? -5.004 9.289 19.656 1 96.31 159 MET B O 1
ATOM 3016 N N . ILE B 1 160 ? -6.082 9.148 17.734 1 97.88 160 ILE B N 1
ATOM 3017 C CA . ILE B 1 160 ? -4.914 8.594 17.062 1 97.88 160 ILE B CA 1
ATOM 3018 C C . ILE B 1 160 ? -3.742 9.562 17.172 1 97.88 160 ILE B C 1
ATOM 3020 O O . ILE B 1 160 ? -2.629 9.164 17.516 1 97.88 160 ILE B O 1
ATOM 3024 N N . THR B 1 161 ? -3.984 10.844 16.922 1 97.75 161 THR B N 1
ATOM 3025 C CA . THR B 1 161 ? -2.908 11.828 16.969 1 97.75 161 THR B CA 1
ATOM 3026 C C . THR B 1 161 ? -2.465 12.078 18.406 1 97.75 161 THR B C 1
ATOM 3028 O O . THR B 1 161 ? -1.272 12.242 18.672 1 97.75 161 THR B O 1
ATOM 3031 N N . ARG B 1 162 ? -3.314 12.023 19.312 1 96.19 162 ARG B N 1
ATOM 3032 C CA . ARG B 1 162 ? -3.043 12.352 20.719 1 96.19 162 ARG B CA 1
ATOM 3033 C C . ARG B 1 162 ? -2.176 11.273 21.375 1 96.19 162 ARG B C 1
ATOM 3035 O O . ARG B 1 162 ? -1.314 11.586 22.188 1 96.19 162 ARG B O 1
ATOM 3042 N N . TYR B 1 163 ? -2.436 10.078 20.984 1 96.62 163 TYR B N 1
ATOM 3043 C CA . TYR B 1 163 ? -1.782 8.984 21.688 1 96.62 163 TYR B CA 1
ATOM 3044 C C . TYR B 1 163 ? -0.562 8.484 20.938 1 96.62 163 TYR B C 1
ATOM 3046 O O . TYR B 1 163 ? 0.089 7.523 21.344 1 96.62 163 TYR B O 1
ATOM 3054 N N . THR B 1 164 ? -0.325 9.086 19.797 1 97.25 164 THR B N 1
ATOM 3055 C CA . THR B 1 164 ? 0.964 8.875 19.156 1 97.25 164 THR B CA 1
ATOM 3056 C C . THR B 1 164 ? 2.074 9.609 19.906 1 97.25 164 THR B C 1
ATOM 3058 O O . THR B 1 164 ? 1.938 10.789 20.219 1 97.25 164 THR B O 1
ATOM 3061 N N . TYR B 1 165 ? 3.141 8.914 20.219 1 94.25 165 TYR B N 1
ATOM 3062 C CA . TYR B 1 165 ? 4.199 9.484 21.047 1 94.25 165 TYR B CA 1
ATOM 3063 C C . TYR B 1 165 ? 4.867 10.656 20.344 1 94.25 165 TYR B C 1
ATOM 3065 O O . TYR B 1 165 ? 5.141 11.688 20.969 1 94.25 165 TYR B O 1
ATOM 3073 N N . SER B 1 166 ? 5.227 10.43 19.109 1 96.38 166 SER B N 1
ATOM 3074 C CA . SER B 1 166 ? 5.832 11.508 18.344 1 96.38 166 SER B CA 1
ATOM 3075 C C . SER B 1 166 ? 4.859 12.672 18.156 1 96.38 166 SER B C 1
ATOM 3077 O O . SER B 1 166 ? 3.65 12.461 18.047 1 96.38 166 SER B O 1
ATOM 3079 N N . GLU B 1 167 ? 5.34 13.883 18.141 1 95.75 167 GLU B N 1
ATOM 3080 C CA . GLU B 1 167 ? 4.484 15.062 18.016 1 95.75 167 GLU B CA 1
ATOM 3081 C C . GLU B 1 167 ? 3.564 14.938 16.797 1 95.75 167 GLU B C 1
ATOM 3083 O O . GLU B 1 167 ? 4.035 14.805 15.672 1 95.75 167 GLU B O 1
ATOM 3088 N N . SER B 1 168 ? 2.307 14.953 17.031 1 97.69 168 SER B N 1
ATOM 3089 C CA . SER B 1 168 ? 1.269 14.758 16.016 1 97.69 168 SER B CA 1
ATOM 3090 C C . SER B 1 168 ? 0.128 15.75 16.203 1 97.69 168 SER B C 1
ATOM 3092 O O . SER B 1 168 ? -0.106 16.25 17.297 1 97.69 168 SER B O 1
ATOM 3094 N N . PHE B 1 169 ? -0.596 16.031 15.133 1 96.94 169 PHE B N 1
ATOM 3095 C CA . PHE B 1 169 ? -1.609 17.078 15.211 1 96.94 169 PHE B CA 1
ATOM 3096 C C . PHE B 1 169 ? -2.898 16.641 14.531 1 96.94 169 PHE B C 1
ATOM 3098 O O . PHE B 1 169 ? -2.861 15.922 13.523 1 96.94 169 PHE B O 1
ATOM 3105 N N . TYR B 1 170 ? -3.936 17.062 15.188 1 97.19 170 TYR B N 1
ATOM 3106 C CA . TYR B 1 170 ? -5.27 16.922 14.609 1 97.19 170 TYR B CA 1
ATOM 3107 C C . TYR B 1 170 ? -5.836 18.266 14.211 1 97.19 170 TYR B C 1
ATOM 3109 O O . TYR B 1 170 ? -5.934 19.188 15.039 1 97.19 170 TYR B O 1
ATOM 3117 N N . ILE B 1 171 ? -6.176 18.422 12.898 1 95.62 171 ILE B N 1
ATOM 3118 C CA . ILE B 1 171 ? -6.707 19.688 12.367 1 95.62 171 ILE B CA 1
ATOM 3119 C C . ILE B 1 171 ? -8.102 19.438 11.789 1 95.62 171 ILE B C 1
ATOM 3121 O O . ILE B 1 171 ? -8.289 18.578 10.938 1 95.62 171 ILE B O 1
ATOM 3125 N N . ARG B 1 172 ? -9.055 20.203 12.273 1 95.56 172 ARG B N 1
ATOM 3126 C CA . ARG B 1 172 ? -10.43 20.125 11.781 1 95.56 172 ARG B CA 1
ATOM 3127 C C . ARG B 1 172 ? -10.797 21.344 10.953 1 95.56 172 ARG B C 1
ATOM 3129 O O . ARG B 1 172 ? -10.664 22.469 11.414 1 95.56 172 ARG B O 1
ATOM 3136 N N . ILE B 1 173 ? -11.164 21.094 9.68 1 94.81 173 ILE B N 1
ATOM 3137 C CA . ILE B 1 173 ? -11.602 22.172 8.797 1 94.81 173 ILE B CA 1
ATOM 3138 C C . ILE B 1 173 ? -13.023 21.891 8.32 1 94.81 173 ILE B C 1
ATOM 3140 O O . ILE B 1 173 ? -13.242 21.078 7.418 1 94.81 173 ILE B O 1
ATOM 3144 N N . ARG B 1 174 ? -13.953 22.5 8.883 1 87.69 174 ARG B N 1
ATOM 3145 C CA . ARG B 1 174 ? -15.359 22.203 8.617 1 87.69 174 ARG B CA 1
ATOM 3146 C C . ARG B 1 174 ? -15.836 22.938 7.359 1 87.69 174 ARG B C 1
ATOM 3148 O O . ARG B 1 174 ? -16.406 22.312 6.457 1 87.69 174 ARG B O 1
ATOM 3155 N N . ASN B 1 175 ? -15.602 24.266 7.352 1 76.25 175 ASN B N 1
ATOM 3156 C CA . ASN B 1 175 ? -16.234 25.062 6.316 1 76.25 175 ASN B CA 1
ATOM 3157 C C . ASN B 1 175 ? -15.289 25.328 5.148 1 76.25 175 ASN B C 1
ATOM 3159 O O . ASN B 1 175 ? -14.078 25.484 5.344 1 76.25 175 ASN B O 1
ATOM 3163 N N . SER B 1 176 ? -15.898 25.234 4.008 1 70.56 176 SER B N 1
ATOM 3164 C CA . SER B 1 176 ? -15.156 25.344 2.754 1 70.56 176 SER B CA 1
ATOM 3165 C C . SER B 1 176 ? -15.078 26.781 2.273 1 70.56 176 SER B C 1
ATOM 3167 O O . SER B 1 176 ? -14.883 27.047 1.083 1 70.56 176 SER B O 1
ATOM 3169 N N . HIS B 1 177 ? -15.312 27.609 3.139 1 76.38 177 HIS B N 1
ATOM 3170 C CA . HIS B 1 177 ? -15.297 29 2.668 1 76.38 177 HIS B CA 1
ATOM 3171 C C . HIS B 1 177 ? -13.898 29.422 2.25 1 76.38 177 HIS B C 1
ATOM 3173 O O . HIS B 1 177 ? -13.734 30.219 1.32 1 76.38 177 HIS B O 1
ATOM 3179 N N . ASN B 1 178 ? -12.969 28.875 2.924 1 81.44 178 ASN B N 1
ATOM 3180 C CA . ASN B 1 178 ? -11.578 29.109 2.559 1 81.44 178 ASN B CA 1
ATOM 3181 C C . ASN B 1 178 ? -11.023 27.969 1.702 1 81.44 178 ASN B C 1
ATOM 3183 O O . ASN B 1 178 ? -11.57 26.875 1.694 1 81.44 178 ASN B O 1
ATOM 3187 N N . ILE B 1 179 ? -10.055 28.406 0.926 1 92.88 179 ILE B N 1
ATOM 3188 C CA . ILE B 1 179 ? -9.312 27.375 0.192 1 92.88 179 ILE B CA 1
ATOM 3189 C C . ILE B 1 179 ? -8.648 26.422 1.175 1 92.88 179 ILE B C 1
ATOM 3191 O O . ILE B 1 179 ? -8.023 26.844 2.146 1 92.88 179 ILE B O 1
ATOM 3195 N N . LEU B 1 180 ? -8.844 25.188 0.986 1 96.25 180 LEU B N 1
ATOM 3196 C CA . LEU B 1 180 ? -8.344 24.188 1.91 1 96.25 180 LEU B CA 1
ATOM 3197 C C . LEU B 1 180 ? -6.859 24.391 2.203 1 96.25 180 LEU B C 1
ATOM 3199 O O . LEU B 1 180 ? -6.441 24.359 3.361 1 96.25 180 LEU B O 1
ATOM 3203 N N . SER B 1 181 ? -6.117 24.656 1.145 1 96.25 181 SER B N 1
ATOM 3204 C CA . SER B 1 181 ? -4.676 24.828 1.293 1 96.25 181 SER B CA 1
ATOM 3205 C C . SER B 1 181 ? -4.359 25.984 2.232 1 96.25 181 SER B C 1
ATOM 3207 O O . SER B 1 181 ? -3.439 25.906 3.049 1 96.25 181 SER B O 1
ATOM 3209 N N . ASP B 1 182 ? -5.09 27.047 2.191 1 94.25 182 ASP B N 1
ATOM 3210 C CA . ASP B 1 182 ? -4.879 28.203 3.068 1 94.25 182 ASP B CA 1
ATOM 3211 C C . ASP B 1 182 ? -5.152 27.844 4.527 1 94.25 182 ASP B C 1
ATOM 3213 O O . ASP B 1 182 ? -4.406 28.234 5.422 1 94.25 182 ASP B O 1
ATOM 3217 N N . SER B 1 183 ? -6.266 27.125 4.668 1 93.44 183 SER B N 1
ATOM 3218 C CA . SER B 1 183 ? -6.617 26.703 6.02 1 93.44 183 SER B CA 1
ATOM 3219 C C . SER B 1 183 ? -5.539 25.797 6.613 1 93.44 183 SER B C 1
ATOM 3221 O O . SER B 1 183 ? -5.191 25.922 7.789 1 93.44 183 SER B O 1
ATOM 3223 N N . VAL B 1 184 ? -5.008 24.922 5.824 1 94.88 184 VAL B N 1
ATOM 3224 C CA . VAL B 1 184 ? -3.994 23.984 6.281 1 94.88 184 VAL B CA 1
ATOM 3225 C C . VAL B 1 184 ? -2.693 24.734 6.578 1 94.88 184 VAL B C 1
ATOM 3227 O O . VAL B 1 184 ? -2.072 24.516 7.625 1 94.88 184 VAL B O 1
ATOM 3230 N N . LEU B 1 185 ? -2.258 25.625 5.699 1 94.06 185 LEU B N 1
ATOM 3231 C CA . LEU B 1 185 ? -0.985 26.328 5.836 1 94.06 185 LEU B CA 1
ATOM 3232 C C . LEU B 1 185 ? -1.025 27.312 7.004 1 94.06 185 LEU B C 1
ATOM 3234 O O . LEU B 1 185 ? 0.021 27.719 7.512 1 94.06 185 LEU B O 1
ATOM 3238 N N . SER B 1 186 ? -2.215 27.719 7.398 1 91.44 186 SER B N 1
ATOM 3239 C CA . SER B 1 186 ? -2.357 28.625 8.539 1 91.44 186 SER B CA 1
ATOM 3240 C C . SER B 1 186 ? -2.369 27.859 9.852 1 91.44 186 SER B C 1
ATOM 3242 O O . SER B 1 186 ? -2.359 28.453 10.93 1 91.44 186 SER B O 1
ATOM 3244 N N . SER B 1 187 ? -2.369 26.562 9.719 1 90.75 187 SER B N 1
ATOM 3245 C CA . SER B 1 187 ? -2.363 25.719 10.906 1 90.75 187 SER B CA 1
ATOM 3246 C C . SER B 1 187 ? -0.943 25.469 11.398 1 90.75 187 SER B C 1
ATOM 3248 O O . SER B 1 187 ? 0.007 26.078 10.914 1 90.75 187 SER B O 1
ATOM 3250 N N . VAL B 1 188 ? -0.797 24.578 12.453 1 91.69 188 VAL B N 1
ATOM 3251 C CA . VAL B 1 188 ? 0.478 24.234 13.07 1 91.69 188 VAL B CA 1
ATOM 3252 C C . VAL B 1 188 ? 1.36 23.516 12.055 1 91.69 188 VAL B C 1
ATOM 3254 O O . VAL B 1 188 ? 2.576 23.406 12.242 1 91.69 188 VAL B O 1
ATOM 3257 N N . LEU B 1 189 ? 0.809 23.031 10.961 1 93.94 189 LEU B N 1
ATOM 3258 C CA . LEU B 1 189 ? 1.574 22.297 9.961 1 93.94 189 LEU B CA 1
ATOM 3259 C C . LEU B 1 189 ? 2.277 23.25 9 1 93.94 189 LEU B C 1
ATOM 3261 O O . LEU B 1 189 ? 3.168 22.844 8.25 1 93.94 189 LEU B O 1
ATOM 3265 N N . GLY B 1 190 ? 1.833 24.453 8.977 1 91 190 GLY B N 1
ATOM 3266 C CA . GLY B 1 190 ? 2.393 25.469 8.086 1 91 190 GLY B CA 1
ATOM 3267 C C . GLY B 1 190 ? 3.082 26.594 8.828 1 91 190 GLY B C 1
ATOM 3268 O O . GLY B 1 190 ? 3.361 26.484 10.023 1 91 190 GLY B O 1
ATOM 3269 N N . PRO B 1 191 ? 3.514 27.594 8.094 1 84.5 191 PRO B N 1
ATOM 3270 C CA . PRO B 1 191 ? 4.227 28.719 8.695 1 84.5 191 PRO B CA 1
ATOM 3271 C C . PRO B 1 191 ? 3.359 29.516 9.672 1 84.5 191 PRO B C 1
ATOM 3273 O O . PRO B 1 191 ? 3.883 30.234 10.531 1 84.5 191 PRO B O 1
ATOM 3276 N N . GLY B 1 192 ? 1.989 29.516 9.562 1 68.38 192 GLY B N 1
ATOM 3277 C CA . GLY B 1 192 ? 1.081 30.359 10.312 1 68.38 192 GLY B CA 1
ATOM 3278 C C . GLY B 1 192 ? 0.787 29.844 11.703 1 68.38 192 GLY B C 1
ATOM 3279 O O . GLY B 1 192 ? -0.139 30.328 12.367 1 68.38 192 GLY B O 1
ATOM 3280 N N . SER B 1 193 ? 1.333 28.734 12.18 1 60.72 193 SER B N 1
ATOM 3281 C CA . SER B 1 193 ? 0.936 28.172 13.469 1 60.72 193 SER B CA 1
ATOM 3282 C C . SER B 1 193 ? 0.999 29.219 14.578 1 60.72 193 SER B C 1
ATOM 3284 O O . SER B 1 193 ? 2.082 29.688 14.93 1 60.72 193 SER B O 1
ATOM 3286 N N . THR B 1 194 ? 0.019 30.234 14.586 1 50.31 194 THR B N 1
ATOM 3287 C CA . THR B 1 194 ? -0.179 30.797 15.914 1 50.31 194 THR B CA 1
ATOM 3288 C C . THR B 1 194 ? -0.696 29.75 16.891 1 50.31 194 THR B C 1
ATOM 3290 O O . THR B 1 194 ? -1.316 28.766 16.469 1 50.31 194 THR B O 1
ATOM 3293 N N . GLN B 1 195 ? -0.159 29.531 18.094 1 44.88 195 GLN B N 1
ATOM 3294 C CA . GLN B 1 195 ? -0.41 28.578 19.172 1 44.88 195 GLN B CA 1
ATOM 3295 C C . GLN B 1 195 ? -1.899 28.266 19.297 1 44.88 195 GLN B C 1
ATOM 3297 O O . GLN B 1 195 ? -2.336 27.688 20.297 1 44.88 195 GLN B O 1
ATOM 3302 N N . ASN B 1 196 ? -2.852 28.891 18.656 1 40.69 196 ASN B N 1
ATOM 3303 C CA . ASN B 1 196 ? -4.207 28.609 19.125 1 40.69 196 ASN B CA 1
ATOM 3304 C C . ASN B 1 196 ? -4.648 27.203 18.719 1 40.69 196 ASN B C 1
ATOM 3306 O O . ASN B 1 196 ? -4.816 26.922 17.531 1 40.69 196 ASN B O 1
ATOM 3310 N N . GLN B 1 197 ? -4.195 26.172 19.375 1 44.5 197 GLN B N 1
ATOM 3311 C CA . GLN B 1 197 ? -4.629 24.797 19.188 1 44.5 197 GLN B CA 1
ATOM 3312 C C . GLN B 1 197 ? -6.121 24.719 18.875 1 44.5 197 GLN B C 1
ATOM 3314 O O . GLN B 1 197 ? -6.934 25.312 19.594 1 44.5 197 GLN B O 1
ATOM 3319 N N . PRO B 1 198 ? -6.559 24.469 17.719 1 42.03 198 PRO B N 1
ATOM 3320 C CA . PRO B 1 198 ? -7.996 24.375 17.469 1 42.03 198 PRO B CA 1
ATOM 3321 C C . PRO B 1 198 ? -8.742 23.688 18.625 1 42.03 198 PRO B C 1
ATOM 3323 O O . PRO B 1 198 ? -8.141 22.953 19.406 1 42.03 198 PRO B O 1
ATOM 3326 N N . GLU B 1 199 ? -10.016 24.078 18.859 1 40.44 199 GLU B N 1
ATOM 3327 C CA . GLU B 1 199 ? -11.016 23.656 19.844 1 40.44 199 GLU B CA 1
ATOM 3328 C C . GLU B 1 199 ? -11.078 22.141 19.969 1 40.44 199 GLU B C 1
ATOM 3330 O O . GLU B 1 199 ? -11.281 21.438 18.984 1 40.44 199 GLU B O 1
ATOM 3335 N N . SER B 1 200 ? -10.156 21.531 20.781 1 40.53 200 SER B N 1
ATOM 3336 C CA . SER B 1 200 ? -10.312 20.141 21.219 1 40.53 200 SER B CA 1
ATOM 3337 C C . SER B 1 200 ? -11.789 19.766 21.328 1 40.53 200 SER B C 1
ATOM 3339 O O . SER B 1 200 ? -12.562 20.484 21.969 1 40.53 200 SER B O 1
ATOM 3341 N N . PHE B 1 201 ? -12.352 19.344 20.359 1 38.16 201 PHE B N 1
ATOM 3342 C CA . PHE B 1 201 ? -13.703 18.844 20.547 1 38.16 201 PHE B CA 1
ATOM 3343 C C . PHE B 1 201 ? -13.836 18.125 21.891 1 38.16 201 PHE B C 1
ATOM 3345 O O . PHE B 1 201 ? -12.859 17.594 22.422 1 38.16 201 PHE B O 1
ATOM 3352 N N . GLU B 1 202 ? -14.961 18.281 22.547 1 37.91 202 GLU B N 1
ATOM 3353 C CA . GLU B 1 202 ? -15.43 17.609 23.75 1 37.91 202 GLU B CA 1
ATOM 3354 C C . GLU B 1 202 ? -15.062 16.141 23.75 1 37.91 202 GLU B C 1
ATOM 3356 O O . GLU B 1 202 ? -15.391 15.414 22.812 1 37.91 202 GLU B O 1
ATOM 3361 N N . GLU B 1 203 ? -13.914 15.75 24.297 1 40.84 203 GLU B N 1
ATOM 3362 C CA . GLU B 1 203 ? -13.477 14.406 24.641 1 40.84 203 GLU B CA 1
ATOM 3363 C C . GLU B 1 203 ? -14.664 13.484 24.906 1 40.84 203 GLU B C 1
ATOM 3365 O O . GLU B 1 203 ? -15.531 13.797 25.719 1 40.84 203 GLU B O 1
ATOM 3370 N N . ASP B 1 204 ? -15.242 12.945 23.984 1 42.53 204 ASP B N 1
ATOM 3371 C CA . ASP B 1 204 ? -16.078 11.883 24.531 1 42.53 204 ASP B CA 1
ATOM 3372 C C . ASP B 1 204 ? -15.305 11.039 25.547 1 42.53 204 ASP B C 1
ATOM 3374 O O . ASP B 1 204 ? -14.5 10.188 25.172 1 42.53 204 ASP B O 1
ATOM 3378 N N . ASP B 1 205 ? -15.164 11.508 26.703 1 44 205 ASP B N 1
ATOM 3379 C CA . ASP B 1 205 ? -14.492 11.008 27.906 1 44 205 ASP B CA 1
ATOM 3380 C C . ASP B 1 205 ? -14.57 9.484 27.984 1 44 205 ASP B C 1
ATOM 3382 O O . ASP B 1 205 ? -13.609 8.836 28.391 1 44 205 ASP B O 1
ATOM 3386 N N . GLU B 1 206 ? -15.695 8.984 27.672 1 49.91 206 GLU B N 1
ATOM 3387 C CA . GLU B 1 206 ? -15.898 7.559 27.891 1 49.91 206 GLU B CA 1
ATOM 3388 C C . GLU B 1 206 ? -15.047 6.727 26.938 1 49.91 206 GLU B C 1
ATOM 3390 O O . GLU B 1 206 ? -14.469 5.715 27.344 1 49.91 206 GLU B O 1
ATOM 3395 N N . LEU B 1 207 ? -14.992 7.137 25.844 1 48.47 207 LEU B N 1
ATOM 3396 C CA . LEU B 1 207 ? -14.203 6.387 24.875 1 48.47 207 LEU B CA 1
ATOM 3397 C C . LEU B 1 207 ? -12.711 6.582 25.125 1 48.47 207 LEU B C 1
ATOM 3399 O O . LEU B 1 207 ? -11.938 5.621 25.078 1 48.47 207 LEU B O 1
ATOM 3403 N N . THR B 1 208 ? -12.242 7.785 25.453 1 53.41 208 THR B N 1
ATOM 3404 C CA . THR B 1 208 ? -10.867 8.078 25.828 1 53.41 208 THR B CA 1
ATOM 3405 C C . THR B 1 208 ? -10.43 7.195 26.984 1 53.41 208 THR B C 1
ATOM 3407 O O . THR B 1 208 ? -9.305 6.68 27 1 53.41 208 THR B O 1
ATOM 3410 N N . ALA B 1 209 ? -11.367 7.004 27.891 1 53.97 209 ALA B N 1
ATOM 3411 C CA . ALA B 1 209 ? -11.094 6.168 29.062 1 53.97 209 ALA B CA 1
ATOM 3412 C C . ALA B 1 209 ? -10.938 4.707 28.656 1 53.97 209 ALA B C 1
ATOM 3414 O O . ALA B 1 209 ? -10.07 4.004 29.188 1 53.97 209 ALA B O 1
ATOM 3415 N N . ALA B 1 210 ? -11.734 4.305 27.766 1 56.06 210 ALA B N 1
ATOM 3416 C CA . ALA B 1 210 ? -11.711 2.902 27.359 1 56.06 210 ALA B CA 1
ATOM 3417 C C . ALA B 1 210 ? -10.438 2.576 26.578 1 56.06 210 ALA B C 1
ATOM 3419 O O . ALA B 1 210 ? -9.828 1.525 26.797 1 56.06 210 ALA B O 1
ATOM 3420 N N . ILE B 1 211 ? -9.977 3.438 25.797 1 54.94 211 ILE B N 1
ATOM 3421 C CA . ILE B 1 211 ? -8.766 3.254 25.016 1 54.94 211 ILE B CA 1
ATOM 3422 C C . ILE B 1 211 ? -7.543 3.322 25.922 1 54.94 211 ILE B C 1
ATOM 3424 O O . ILE B 1 211 ? -6.621 2.516 25.812 1 54.94 211 ILE B O 1
ATOM 3428 N N . LYS B 1 212 ? -7.555 4.305 26.828 1 57.22 212 LYS B N 1
ATOM 3429 C CA . LYS B 1 212 ? -6.504 4.402 27.844 1 57.22 212 LYS B CA 1
ATOM 3430 C C . LYS B 1 212 ? -6.387 3.104 28.641 1 57.22 212 LYS B C 1
ATOM 3432 O O . LYS B 1 212 ? -5.281 2.619 28.875 1 57.22 212 LYS B O 1
ATOM 3437 N N . ALA B 1 213 ? -7.523 2.576 28.969 1 57.19 213 ALA B N 1
ATOM 3438 C CA . ALA B 1 213 ? -7.582 1.341 29.75 1 57.19 213 ALA B CA 1
ATOM 3439 C C . ALA B 1 213 ? -7.023 0.165 28.953 1 57.19 213 ALA B C 1
ATOM 3441 O O . ALA B 1 213 ? -6.309 -0.678 29.5 1 57.19 213 ALA B O 1
ATOM 3442 N N . SER B 1 214 ? -7.332 0.221 27.703 1 54 214 SER B N 1
ATOM 3443 C CA . SER B 1 214 ? -6.871 -0.861 26.844 1 54 214 SER B CA 1
ATOM 3444 C C . SER B 1 214 ? -5.375 -0.753 26.562 1 54 214 SER B C 1
ATOM 3446 O O . SER B 1 214 ? -4.676 -1.768 26.5 1 54 214 SER B O 1
ATOM 3448 N N . LEU B 1 215 ? -4.844 0.441 26.469 1 55.81 215 LEU B N 1
ATOM 3449 C CA . LEU B 1 215 ? -3.416 0.678 26.281 1 55.81 215 LEU B CA 1
ATOM 3450 C C . LEU B 1 215 ? -2.648 0.391 27.562 1 55.81 215 LEU B C 1
ATOM 3452 O O . LEU B 1 215 ? -1.518 -0.1 27.516 1 55.81 215 LEU B O 1
ATOM 3456 N N . GLU B 1 216 ? -3.105 0.792 28.766 1 52.59 216 GLU B N 1
ATOM 3457 C CA . GLU B 1 216 ? -2.516 0.52 30.062 1 52.59 216 GLU B CA 1
ATOM 3458 C C . GLU B 1 216 ? -2.473 -0.978 30.359 1 52.59 216 GLU B C 1
ATOM 3460 O O . GLU B 1 216 ? -1.531 -1.469 30.984 1 52.59 216 GLU B O 1
ATOM 3465 N N . ASP B 1 217 ? -3.408 -1.636 30.031 1 50.38 217 ASP B N 1
ATOM 3466 C CA . ASP B 1 217 ? -3.391 -3.078 30.25 1 50.38 217 ASP B CA 1
ATOM 3467 C C . ASP B 1 217 ? -2.303 -3.746 29.406 1 50.38 217 ASP B C 1
ATOM 3469 O O . ASP B 1 217 ? -1.792 -4.805 29.781 1 50.38 217 ASP B O 1
ATOM 3473 N N . SER B 1 218 ? -1.902 -3.143 28.391 1 44.75 218 SER B N 1
ATOM 3474 C CA . SER B 1 218 ? -0.805 -3.684 27.609 1 44.75 218 SER B CA 1
ATOM 3475 C C . SER B 1 218 ? 0.547 -3.344 28.219 1 44.75 218 SER B C 1
ATOM 3477 O O . SER B 1 218 ? 1.546 -4.012 27.953 1 44.75 218 SER B O 1
ATOM 3479 N N . ASP B 1 219 ? 0.744 -2.326 29.016 1 39.78 219 ASP B N 1
ATOM 3480 C CA . ASP B 1 219 ? 1.971 -1.966 29.719 1 39.78 219 ASP B CA 1
ATOM 3481 C C . ASP B 1 219 ? 2.232 -2.914 30.891 1 39.78 219 ASP B C 1
ATOM 3483 O O . ASP B 1 219 ? 3.291 -2.859 31.516 1 39.78 219 ASP B O 1
ATOM 3487 N N . ASP B 1 220 ? 1.289 -3.379 31.672 1 37.03 220 ASP B N 1
ATOM 3488 C CA . ASP B 1 220 ? 1.605 -4.148 32.875 1 37.03 220 ASP B CA 1
ATOM 3489 C C . ASP B 1 220 ? 2.447 -5.375 32.531 1 37.03 220 ASP B C 1
ATOM 3491 O O . ASP B 1 220 ? 2.883 -6.105 33.438 1 37.03 220 ASP B O 1
ATOM 3495 N N . ASN B 1 221 ? 2.463 -5.988 31.438 1 34.28 221 ASN B N 1
ATOM 3496 C CA . ASN B 1 221 ? 3.346 -7.148 31.531 1 34.28 221 ASN B CA 1
ATOM 3497 C C . ASN B 1 221 ? 4.812 -6.734 31.578 1 34.28 221 ASN B C 1
ATOM 3499 O O . ASN B 1 221 ? 5.562 -7.199 32.438 1 34.28 221 ASN B O 1
ATOM 3503 N N . ASP B 1 222 ? 5.738 -6.734 30.547 1 32.97 222 ASP B N 1
ATOM 3504 C CA . ASP B 1 222 ? 7.16 -7.043 30.672 1 32.97 222 ASP B CA 1
ATOM 3505 C C . ASP B 1 222 ? 7.949 -5.828 31.141 1 32.97 222 ASP B C 1
ATOM 3507 O O . ASP B 1 222 ? 9.102 -5.953 31.547 1 32.97 222 ASP B O 1
ATOM 3511 N N . PHE B 1 223 ? 7.668 -4.562 30.797 1 28.66 223 PHE B N 1
ATOM 3512 C CA . PHE B 1 223 ? 8.898 -3.781 30.719 1 28.66 223 PHE B CA 1
ATOM 3513 C C . PHE B 1 223 ? 9.273 -3.234 32.094 1 28.66 223 PHE B C 1
ATOM 3515 O O . PHE B 1 223 ? 10.344 -2.645 32.25 1 28.66 223 PHE B O 1
ATOM 3522 N N . TYR B 1 224 ? 8.32 -3.094 33.062 1 28.84 224 TYR B N 1
ATOM 3523 C CA . TYR B 1 224 ? 8.773 -2.369 34.219 1 28.84 224 TYR B CA 1
ATOM 3524 C C . TYR B 1 224 ? 9.648 -3.25 35.094 1 28.84 224 TYR B C 1
ATOM 3526 O O . TYR B 1 224 ? 10.07 -2.838 36.188 1 28.84 224 TYR B O 1
ATOM 3534 N N . ASN B 1 225 ? 9.648 -4.512 34.969 1 30.14 225 ASN B N 1
ATOM 3535 C CA . ASN B 1 225 ? 10.375 -5.215 36.031 1 30.14 225 ASN B CA 1
ATOM 3536 C C . ASN B 1 225 ? 11.875 -4.977 35.938 1 30.14 225 ASN B C 1
ATOM 3538 O O . ASN B 1 225 ? 12.656 -5.594 36.656 1 30.14 225 ASN B O 1
ATOM 3542 N N . THR B 1 226 ? 12.391 -4.52 34.781 1 26.19 226 THR B N 1
ATOM 3543 C CA . THR B 1 226 ? 13.836 -4.723 34.781 1 26.19 226 THR B CA 1
ATOM 3544 C C . THR B 1 226 ? 14.531 -3.637 35.594 1 26.19 226 THR B C 1
ATOM 3546 O O . THR B 1 226 ? 15.664 -3.826 36.031 1 26.19 226 THR B O 1
ATOM 3549 N N . ASN B 1 227 ? 14.125 -2.357 35.562 1 25.14 227 ASN B N 1
ATOM 3550 C CA . ASN B 1 227 ? 15.219 -1.448 35.875 1 25.14 227 ASN B CA 1
ATOM 3551 C C . ASN B 1 227 ? 15.422 -1.311 37.375 1 25.14 227 ASN B C 1
ATOM 3553 O O . ASN B 1 227 ? 16.172 -0.45 37.844 1 25.14 227 ASN B O 1
ATOM 3557 N N . GLU B 1 228 ? 14.578 -1.923 38.219 1 24.16 228 GLU B N 1
ATOM 3558 C CA . GLU B 1 228 ? 14.875 -1.434 39.562 1 24.16 228 GLU B CA 1
ATOM 3559 C C . GLU B 1 228 ? 16.234 -1.937 40.062 1 24.16 228 GLU B C 1
ATOM 3561 O O . GLU B 1 228 ? 16.766 -1.44 41.062 1 24.16 228 GLU B O 1
ATOM 3566 N N . GLU B 1 229 ? 16.625 -3.133 39.656 1 23.67 229 GLU B N 1
ATOM 3567 C CA . GLU B 1 229 ? 17.656 -3.652 40.531 1 23.67 229 GLU B CA 1
ATOM 3568 C C . GLU B 1 229 ? 18.969 -2.91 40.344 1 23.67 229 GLU B C 1
ATOM 3570 O O . GLU B 1 229 ? 19.953 -3.205 41.031 1 23.67 229 GLU B O 1
ATOM 3575 N N . ILE B 1 230 ? 19.172 -2.133 39.219 1 22.5 230 ILE B N 1
ATOM 3576 C CA . ILE B 1 230 ? 20.562 -1.702 39.219 1 22.5 230 ILE B CA 1
ATOM 3577 C C . ILE B 1 230 ? 20.75 -0.52 40.156 1 22.5 230 ILE B C 1
ATOM 3579 O O . ILE B 1 230 ? 21.062 0.59 39.719 1 22.5 230 ILE B O 1
ATOM 3583 N N . ILE B 1 231 ? 19.953 -0.373 41.25 1 19.45 231 ILE B N 1
ATOM 3584 C CA . ILE B 1 231 ? 20.703 0.446 42.219 1 19.45 231 ILE B CA 1
ATOM 3585 C C . ILE B 1 231 ? 21.828 -0.375 42.812 1 19.45 231 ILE B C 1
ATOM 3587 O O . ILE B 1 231 ? 21.641 -1.531 43.188 1 19.45 231 ILE B O 1
#

Solvent-accessible surface area (backbone atoms only — not comparable to full-atom values): 24350 Å² total; per-residue (Å²): 130,90,58,53,82,43,35,40,36,36,39,33,38,39,25,12,51,60,20,68,40,55,68,30,67,82,16,38,38,55,21,49,52,53,26,48,52,51,48,50,52,51,50,34,72,46,11,62,76,16,25,41,24,38,28,27,18,4,46,36,44,28,32,39,54,30,47,72,32,66,64,70,84,58,48,64,66,45,54,73,71,63,62,68,22,53,51,40,34,62,65,62,33,50,54,43,50,50,52,54,57,71,72,42,69,79,86,48,72,44,35,36,36,40,36,44,39,52,39,54,60,80,82,47,71,67,49,39,50,54,51,28,50,52,29,47,76,66,52,30,18,39,30,38,40,40,28,45,80,58,44,52,64,59,68,55,55,43,47,38,18,68,65,22,74,36,85,41,41,68,44,81,41,58,71,49,87,52,59,56,35,58,60,48,38,44,28,78,84,29,92,44,44,61,86,72,69,72,82,71,67,82,68,62,56,69,58,56,49,51,51,50,51,58,55,52,62,64,55,70,68,69,72,76,73,62,71,69,69,82,111,131,89,57,52,80,43,35,39,35,36,39,32,39,39,25,12,53,61,19,68,40,55,68,31,67,81,16,36,39,54,22,50,52,52,26,48,52,54,48,50,51,50,48,32,72,44,12,63,76,17,24,41,23,37,27,28,18,4,46,36,43,28,34,39,54,31,47,74,33,66,62,70,86,58,48,64,66,45,54,71,71,64,64,68,23,54,50,39,32,62,65,62,31,52,52,45,50,49,52,53,57,71,72,41,69,78,86,47,72,44,36,36,36,42,35,43,39,53,39,52,62,79,80,46,70,68,51,38,50,53,50,27,51,51,29,47,75,66,52,30,18,40,29,38,39,40,27,47,83,58,43,52,66,59,68,58,55,42,47,37,18,68,65,23,75,36,84,40,42,70,44,79,42,57,71,50,86,51,59,56,34,58,59,49,37,46,28,77,85,28,92,45,43,60,87,73,70,73,82,73,67,82,69,61,57,68,57,55,50,52,51,50,51,56,55,51,63,64,58,69,66,73,73,74,74,60,71,66,69,83,110

pLDDT: mean 85.21, std 20.87, range [19.44, 98.88]

Foldseek 3Di:
DDADAAEEEEEEAEQEPQQQPCQFPNGNLVLSLVLLLVLLVQRCVRPLNHWYWYWYFAPVDTATQGATDSDCVCSVVSSVPRHHYHAGRPLVRLVRQLVSVLPDDPVRQAYEYEYEDEAEDDDDLVSLLVSLVSCQVSVYAYEYEYEEDHYPPLLSVQLSRVSRPHHYAYHYHYHNPDRSSVSSQCDPSHPNPPVPRPDPPDNPVVSSVVSVVVVVVVPPPDDPPPDPPPD/DDADAAEAEEEEAEQEPQQQDCQFPNGNLVLSLVLLLVLLVQRCVRPLNHWYWYWYFAPVDTATQGATDSDCVCSVVSSVPRHHYHAGRPLVRLVRQLVSVLPDDPVRQAYEYEYEDEAEDDDDLVSLLVSLVSCQVSVYAYEYEYEEDHYPPLLSVQLSRVSRPHHYAYHYHYHNPDRSSVSSQCDPSHPNPPVPRPDPPDNPVVVSVVSVVVVVVVPPPDDPPPDPPPD

InterPro domains:
  IPR002035 von Willebrand factor, type A [PF13519] (9-118)
  IPR002035 von Willebrand factor, type A [PS50234] (8-188)
  IPR027040 26S proteasome non-ATPase regulatory subunit 4 [PTHR10223] (7-213)
  IPR036465 von Willebrand factor A-like domain superfamily [G3DSA:3.40.50.410] (7-186)
  IPR036465 von Willebrand factor A-like domain superfamily [SSF53300] (7-156)

Secondary structure (DSSP, 8-state):
--PPPPEEEEEEE--SGGGG-SSSSS-HHHHHHHHHHHHHHHHHHH-TT-EEEEEEEETTEEEEEEEEES-STTHHHHHHT----S-B-HHHHHHHHHHHHHTS-SS--EEEEEEEE-S-B---HHHHHHHHHHHHHHTEEEEEEEESS----HHHHHHHHHH-SS---EEEE--TTS-HHHHHHTSTTSTT--S---------HHHHHHHHHHHHHHHSSSGGGSGGG--/--PPPPEEEEEEE--SGGGG-SSSSS-HHHHHHHHHHHHHHHHHHH-TT-EEEEEEEETTEEEEEEEEES-STTHHHHHHT----S-B-HHHHHHHHHHHHHTS-SS--EEEEEEEE-S-B---HHHHHHHHHHHHHHTEEEEEEEESS----HHHHHHHHHH-SS---EEEE--TTS-HHHHHHTSTTSTT--S---------HHHHHHHHHHHHHHHSSSGGGSGGG--